Protein AF-A0A9P6STA9-F1 (afdb_monomer)

Sequence (422 aa):
MTDWDVFFDLNPLRRYVRILTRESMSMAHLADRFHLTMTEDEEADPLKAIAQVDSEASTEPEIKNRNEDNSDEEAEGGGEAALLDRVQNKFDVLRSSGDVLFFDDSNLYDYRFSENPGALESIRTKSKFGQEFTIDWLAQRPERLIHLGSIFGAGRVVIDSLESRAWQLMIRDQMILNTDVLQSTSQRIADKISGTIEQDHEDKQIYGRPFYPVKAGFVGIHIRMSDGHFSLAARDTIENIRQELKWQMGITNDNEGQYHGSSSDTGPIHRKQSRLSIEQCHSKALDHQRSLQERLQRQQEQQQQQQHSFSHSQSTSMRRSNGRFTPIYLATDAHQPRLNPIFDRLFETFSCIFTLDDFSEDLEPLHQYRNPEDGTLMAKFLIPMVDAMVVAKSAAFFGTPASTFSNYIQKQLRPAYTGLYD

InterPro domains:
  IPR019378 GDP-fucose protein O-fucosyltransferase [PF10250] (3-412)

Secondary structure (DSSP, 8-state):
-----------TT--------TTT--HHHHHHHHT----GGG---THHHHTTTTT-----------------------TTHHHHHHHHTTSTTEEEETTEEEE--SSTTSEEEES-TTSHHHHHHHTT-SEEEEHHHHHT---SEEEES---STTSEE--SHHHHHHHHHHHHHTS---HHHHHHHHHHHHHHHT-----TT---STTS---------EEEEE--SSHHHHHHHHHHHHHHHHHHHHHTT--STT----------------PPPPPPHHHHHHHHHHHHHHHHHHHHHHHHHHHHHTTS-----------GGGGG--EEEEE--SSGGG-GGGHHHHHH-TTEEEGGGGGGGGHHHHT-B-TTT--B-HHHHHHHHHHHHHHTSSEEEE-TT-HHHHHIIIIIHHHHH----

Structure (mmCIF, N/CA/C/O backbone):
data_AF-A0A9P6STA9-F1
#
_entry.id   AF-A0A9P6STA9-F1
#
loop_
_atom_site.group_PDB
_atom_site.id
_atom_site.type_symbol
_atom_site.label_atom_id
_atom_site.label_alt_id
_atom_site.label_comp_id
_atom_site.label_asym_id
_atom_site.label_entity_id
_atom_site.label_seq_id
_atom_site.pdbx_PDB_ins_code
_atom_site.Cartn_x
_atom_site.Cartn_y
_atom_site.Cartn_z
_atom_site.occupancy
_atom_site.B_iso_or_equiv
_atom_site.auth_seq_id
_atom_site.auth_comp_id
_atom_site.auth_asym_id
_atom_site.auth_atom_id
_atom_site.pdbx_PDB_model_num
ATOM 1 N N . MET A 1 1 ? -18.792 3.666 4.906 1.00 25.69 1 MET A N 1
ATOM 2 C CA . MET A 1 1 ? -18.841 2.197 4.764 1.00 25.69 1 MET A CA 1
ATOM 3 C C . MET A 1 1 ? -17.635 1.608 5.477 1.00 25.69 1 MET A C 1
ATOM 5 O O . MET A 1 1 ? -16.644 1.351 4.816 1.00 25.69 1 MET A O 1
ATOM 9 N N . THR A 1 2 ? -17.704 1.473 6.804 1.00 27.98 2 THR A N 1
ATOM 10 C CA . THR A 1 2 ? -16.832 0.613 7.628 1.00 27.98 2 THR A CA 1
ATOM 11 C C . THR A 1 2 ? -17.379 0.619 9.059 1.00 27.98 2 THR A C 1
ATOM 13 O O . THR A 1 2 ? -16.829 1.304 9.915 1.00 27.98 2 THR A O 1
ATOM 16 N N . ASP A 1 3 ? -18.466 -0.121 9.282 1.00 25.91 3 ASP A N 1
ATOM 17 C CA . ASP A 1 3 ? -18.830 -0.621 10.613 1.00 25.91 3 ASP A CA 1
ATOM 18 C C . ASP A 1 3 ? -17.985 -1.881 10.834 1.00 25.91 3 ASP A C 1
ATOM 20 O O . ASP A 1 3 ? -18.294 -2.947 10.297 1.00 25.91 3 ASP A O 1
ATOM 24 N N . TRP A 1 4 ? -16.856 -1.746 11.528 1.00 32.25 4 TRP A N 1
ATOM 25 C CA . TRP A 1 4 ? -16.056 -2.889 11.967 1.00 32.25 4 TRP A CA 1
ATOM 26 C C . TRP A 1 4 ? -15.816 -2.761 13.464 1.00 32.25 4 TRP A C 1
ATOM 28 O O . TRP A 1 4 ? -15.019 -1.920 13.877 1.00 32.25 4 TRP A O 1
ATOM 38 N N . ASP A 1 5 ? -16.441 -3.641 14.238 1.00 34.84 5 ASP A N 1
ATOM 39 C CA . ASP A 1 5 ? -16.047 -3.909 15.618 1.00 34.84 5 ASP A CA 1
ATOM 40 C C . ASP A 1 5 ? -14.919 -4.953 15.582 1.00 34.84 5 ASP A C 1
ATOM 42 O O . ASP A 1 5 ? -15.009 -5.965 14.883 1.00 34.84 5 ASP A O 1
ATOM 46 N N . VAL A 1 6 ? -13.804 -4.698 16.268 1.00 34.09 6 VAL A N 1
ATOM 47 C CA . VAL A 1 6 ? -12.638 -5.599 16.277 1.00 34.09 6 VAL A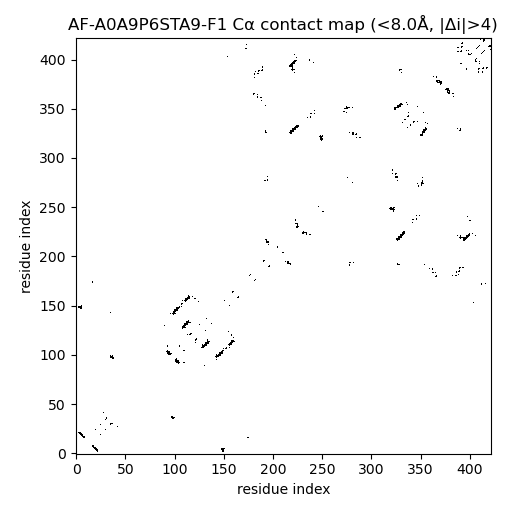 CA 1
ATOM 48 C C . VAL A 1 6 ? -12.491 -6.213 17.663 1.00 34.09 6 VAL A C 1
ATOM 50 O O . VAL A 1 6 ? -12.143 -5.528 18.621 1.00 34.09 6 VAL A O 1
ATOM 53 N N . PHE A 1 7 ? -12.703 -7.525 17.766 1.00 35.75 7 PHE A N 1
ATOM 54 C CA . PHE A 1 7 ? -12.555 -8.273 19.015 1.00 35.75 7 PHE A CA 1
ATOM 55 C C . PHE A 1 7 ? -11.177 -8.945 19.097 1.00 35.75 7 PHE A C 1
ATOM 57 O O . PHE A 1 7 ? -10.783 -9.692 18.203 1.00 35.75 7 PHE A O 1
ATOM 64 N N . PHE A 1 8 ? -10.449 -8.729 20.195 1.00 34.97 8 PHE A N 1
ATOM 65 C CA . PHE A 1 8 ? -9.173 -9.403 20.461 1.00 34.97 8 PHE A CA 1
ATOM 66 C C . PHE A 1 8 ? -9.371 -10.537 21.483 1.00 34.97 8 PHE A C 1
ATOM 68 O O . PHE A 1 8 ? -9.626 -10.279 22.657 1.00 34.97 8 PHE A O 1
ATOM 75 N N . ASP A 1 9 ? -9.221 -11.802 21.065 1.00 32.38 9 ASP A N 1
ATOM 76 C CA . ASP A 1 9 ? -9.052 -12.939 21.990 1.00 32.38 9 ASP A CA 1
ATOM 77 C C . ASP A 1 9 ? -7.558 -13.035 22.340 1.00 32.38 9 ASP A C 1
ATOM 79 O O . ASP A 1 9 ? -6.761 -13.574 21.574 1.00 32.38 9 ASP A O 1
ATOM 83 N N . LEU A 1 10 ? -7.156 -12.456 23.476 1.00 33.59 10 LEU A N 1
ATOM 84 C CA . LEU A 1 10 ? -5.756 -12.412 23.925 1.00 33.59 10 LEU A CA 1
ATOM 85 C C . LEU A 1 10 ? -5.266 -13.738 24.536 1.00 33.59 10 LEU A C 1
ATOM 87 O O . LEU A 1 10 ? -4.256 -13.753 25.237 1.00 33.59 10 LEU A O 1
ATOM 91 N N . ASN A 1 11 ? -5.954 -14.860 24.305 1.00 32.53 11 ASN A N 1
ATOM 92 C CA . ASN A 1 11 ? -5.501 -16.155 24.797 1.00 32.53 11 ASN A CA 1
ATOM 93 C C . ASN A 1 11 ? -4.220 -16.608 24.056 1.00 32.53 11 ASN A C 1
ATOM 95 O O . ASN A 1 11 ? -4.296 -16.985 22.883 1.00 32.53 11 ASN A O 1
ATOM 99 N N . PRO A 1 12 ? -3.053 -16.682 24.730 1.00 34.53 12 PRO A N 1
ATOM 100 C CA . PRO A 1 12 ? -1.772 -17.000 24.090 1.00 34.53 12 PRO A CA 1
ATOM 101 C C . PRO A 1 12 ? -1.683 -18.441 23.552 1.00 34.53 12 PRO A C 1
ATOM 103 O O . PRO A 1 12 ? -0.726 -18.785 22.861 1.00 34.53 12 PRO A O 1
ATOM 106 N N . LEU A 1 13 ? -2.671 -19.299 23.841 1.00 29.72 13 LEU A N 1
ATOM 107 C CA . LEU A 1 13 ? -2.749 -20.673 23.336 1.00 29.72 13 LEU A CA 1
ATOM 108 C C . LEU A 1 13 ? -3.578 -20.810 22.048 1.00 29.72 13 LEU A C 1
ATOM 110 O O . LEU A 1 13 ? -3.609 -21.893 21.460 1.00 29.72 13 LEU A O 1
ATOM 114 N N . ARG A 1 14 ? -4.244 -19.746 21.580 1.00 36.44 14 ARG A N 1
ATOM 115 C CA . ARG A 1 14 ? -5.039 -19.756 20.342 1.00 36.44 14 ARG A CA 1
ATOM 116 C C . ARG A 1 14 ? -4.365 -18.878 19.288 1.00 36.44 14 ARG A C 1
ATOM 118 O O . ARG A 1 14 ? -4.394 -17.660 19.359 1.00 36.44 14 ARG A O 1
ATOM 125 N N . ARG A 1 15 ? -3.750 -19.519 18.290 1.00 31.03 15 ARG A N 1
ATOM 126 C CA . ARG A 1 15 ? -2.977 -18.897 17.194 1.00 31.03 15 ARG A CA 1
ATOM 127 C C . ARG A 1 15 ? -3.834 -18.190 16.128 1.00 31.03 15 ARG A C 1
ATOM 129 O O . ARG A 1 15 ? -3.561 -18.348 14.943 1.00 31.03 15 ARG A O 1
ATOM 136 N N . TYR A 1 16 ? -4.879 -17.455 16.503 1.00 29.34 16 TYR A N 1
ATOM 137 C CA . TYR A 1 16 ? -5.713 -16.749 15.525 1.00 29.34 16 TYR A CA 1
ATOM 138 C C . TYR A 1 16 ? -6.209 -15.410 16.066 1.00 29.34 16 TYR A C 1
ATOM 140 O O . TYR A 1 16 ? -6.903 -15.368 17.078 1.00 29.34 16 TYR A O 1
ATOM 148 N N . VAL A 1 17 ? -5.926 -14.334 15.329 1.00 34.16 17 VAL A N 1
ATOM 149 C CA . VAL A 1 17 ? -6.704 -13.092 15.398 1.00 34.16 17 VAL A CA 1
ATOM 150 C C . VAL A 1 17 ? -8.041 -13.379 14.711 1.00 34.16 17 VAL A C 1
ATOM 152 O O . VAL A 1 17 ? -8.076 -13.632 13.507 1.00 34.16 17 VAL A O 1
ATOM 155 N N . ARG A 1 18 ? -9.143 -13.404 15.467 1.00 36.12 18 ARG A N 1
ATOM 156 C CA . ARG A 1 18 ? -10.492 -13.501 14.894 1.00 36.12 18 ARG A CA 1
ATOM 157 C C . ARG A 1 18 ? -11.023 -12.093 14.648 1.00 36.12 18 ARG A C 1
ATOM 159 O O . ARG A 1 18 ? -11.366 -11.397 15.591 1.00 36.12 18 ARG A O 1
ATOM 166 N N . ILE A 1 19 ? -11.102 -11.693 13.384 1.00 36.34 19 ILE A N 1
ATOM 167 C CA . ILE A 1 19 ? -11.864 -10.509 12.980 1.00 36.34 19 ILE A CA 1
ATOM 168 C C . ILE A 1 19 ? -13.320 -10.962 12.880 1.00 36.34 19 ILE A C 1
ATOM 170 O O . ILE A 1 19 ? -13.649 -11.792 12.035 1.00 36.34 19 ILE A O 1
ATOM 174 N N . LEU A 1 20 ? -14.160 -10.484 13.791 1.00 40.31 20 LEU A N 1
ATOM 175 C CA . LEU A 1 20 ? -15.568 -10.855 13.894 1.00 40.31 20 LEU A CA 1
ATOM 176 C C . LEU A 1 20 ? -16.399 -9.616 13.570 1.00 40.31 20 LEU A C 1
ATOM 178 O O . LEU A 1 20 ? -16.228 -8.589 14.210 1.00 40.31 20 LEU A O 1
ATOM 182 N N . THR A 1 21 ? -17.261 -9.690 12.559 1.00 40.00 21 THR A N 1
ATOM 183 C CA . THR A 1 21 ? -18.217 -8.621 12.239 1.00 40.00 21 THR A CA 1
ATOM 184 C C . THR A 1 21 ? -19.337 -8.566 13.282 1.00 40.00 21 THR A C 1
ATOM 186 O O . THR A 1 21 ? -19.600 -9.563 13.962 1.00 40.00 21 THR A O 1
ATOM 189 N N . ARG A 1 22 ? -20.068 -7.443 13.335 1.00 40.03 22 ARG A N 1
ATOM 190 C CA . ARG A 1 22 ? -21.299 -7.261 14.130 1.00 40.03 22 ARG A CA 1
ATOM 191 C C . ARG A 1 22 ? -22.347 -8.366 13.897 1.00 40.03 22 ARG A C 1
ATOM 193 O O . ARG A 1 22 ? -23.125 -8.685 14.786 1.00 40.03 22 ARG A O 1
ATOM 200 N N . GLU A 1 23 ? -22.329 -8.992 12.720 1.00 40.09 23 GLU A N 1
ATOM 201 C CA . GLU A 1 23 ? -23.198 -10.121 12.352 1.00 40.09 23 GLU A CA 1
ATOM 202 C C . GLU A 1 23 ? -22.718 -11.478 12.907 1.00 40.09 23 GLU A C 1
ATOM 204 O O . GLU A 1 23 ? -23.497 -12.424 12.986 1.00 40.09 23 GLU A O 1
ATOM 209 N N . SER A 1 24 ? -21.442 -11.601 13.285 1.00 41.28 24 SER A N 1
ATOM 210 C CA . SER A 1 24 ? -20.798 -12.893 13.572 1.00 41.28 24 SER A CA 1
ATOM 211 C C . SER A 1 24 ? -20.756 -13.285 15.054 1.00 41.28 24 SER A C 1
ATOM 213 O O . SER A 1 24 ? -20.567 -14.462 15.363 1.00 41.28 24 SER A O 1
ATOM 215 N N . MET A 1 25 ? -20.976 -12.345 15.979 1.00 54.03 25 MET A N 1
ATOM 216 C CA . MET A 1 25 ? -21.179 -12.633 17.401 1.00 54.03 25 MET A CA 1
ATOM 217 C C . MET A 1 25 ? -22.159 -11.633 18.007 1.00 54.03 25 MET A C 1
ATOM 219 O O . MET A 1 25 ? -21.867 -10.445 18.097 1.00 54.03 25 MET A O 1
ATOM 223 N N . SER A 1 26 ? -23.309 -12.120 18.472 1.00 68.31 26 SER A N 1
ATOM 224 C CA . SER A 1 26 ? -24.199 -11.300 19.288 1.00 68.31 26 SER A CA 1
ATOM 225 C C . SER A 1 26 ? -23.552 -11.028 20.649 1.00 68.31 26 SER A C 1
ATOM 227 O O . SER A 1 26 ? -22.844 -11.882 21.194 1.00 68.31 26 SER A O 1
ATOM 229 N N . MET A 1 27 ? -23.834 -9.864 21.240 1.00 68.12 27 MET A N 1
ATOM 230 C CA . MET A 1 27 ? -23.442 -9.553 22.623 1.00 68.12 27 MET A CA 1
ATOM 231 C C . MET A 1 27 ? -23.904 -10.637 23.609 1.00 68.12 27 MET A C 1
ATOM 233 O O . MET A 1 27 ? -23.206 -10.918 24.579 1.00 68.12 27 MET A O 1
ATOM 237 N N . ALA A 1 28 ? -25.000 -11.338 23.302 1.00 66.62 28 ALA A N 1
ATOM 238 C CA . ALA A 1 28 ? -25.455 -12.506 24.051 1.00 66.62 28 ALA A CA 1
ATOM 239 C C . ALA A 1 28 ? -24.424 -13.657 24.074 1.00 66.62 28 ALA A C 1
ATOM 241 O O . ALA A 1 28 ? -24.223 -14.272 25.119 1.00 66.62 28 ALA A O 1
ATOM 242 N N . HIS A 1 29 ? -23.716 -13.930 22.969 1.00 73.25 29 HIS A N 1
ATOM 243 C CA . HIS A 1 29 ? -22.653 -14.945 22.951 1.00 73.25 29 HIS A CA 1
ATOM 244 C C . HIS A 1 29 ? -21.457 -14.543 23.826 1.00 73.25 29 HIS A C 1
ATOM 246 O O . HIS A 1 29 ? -20.882 -15.386 24.516 1.00 73.25 29 HIS A O 1
ATOM 252 N N . LEU A 1 30 ? -21.074 -13.261 23.811 1.00 70.75 30 LEU A N 1
ATOM 253 C CA . LEU A 1 30 ? -20.026 -12.739 24.695 1.00 70.75 30 LEU A CA 1
ATOM 254 C C . LEU A 1 30 ? -20.448 -12.815 26.160 1.00 70.75 30 LEU A C 1
ATOM 256 O O . LEU A 1 30 ? -19.657 -13.252 26.998 1.00 70.75 30 LEU A O 1
ATOM 260 N N . ALA A 1 31 ? -21.686 -12.421 26.455 1.00 72.25 31 ALA A N 1
ATOM 261 C CA . ALA A 1 31 ? -22.226 -12.429 27.802 1.00 72.25 31 ALA A CA 1
ATOM 262 C C . ALA A 1 31 ? -22.252 -13.839 28.396 1.00 72.25 31 ALA A C 1
ATOM 264 O O . ALA A 1 31 ? -21.771 -14.030 29.511 1.00 72.25 31 ALA A O 1
ATOM 265 N N . ASP A 1 32 ? -22.697 -14.836 27.629 1.00 76.75 32 ASP A N 1
ATOM 266 C CA . ASP A 1 32 ? -22.653 -16.240 28.044 1.00 76.75 32 ASP A CA 1
ATOM 267 C C . ASP A 1 32 ? -21.209 -16.718 28.268 1.00 76.75 32 ASP A C 1
ATOM 269 O O . ASP A 1 32 ? -20.848 -17.175 29.356 1.00 76.75 32 ASP A O 1
ATOM 273 N N . ARG A 1 33 ? -20.337 -16.528 27.267 1.00 78.25 33 ARG A N 1
ATOM 274 C CA . ARG A 1 33 ? -18.961 -17.042 27.290 1.00 78.25 33 ARG A CA 1
ATOM 275 C C . ARG A 1 33 ? -18.095 -16.443 28.398 1.00 78.25 33 ARG A C 1
ATOM 277 O O . ARG A 1 33 ? -17.212 -17.129 28.911 1.00 78.25 33 ARG A O 1
ATOM 284 N N . PHE A 1 34 ? -18.296 -15.170 28.725 1.00 77.56 34 PHE A N 1
ATOM 285 C CA . PHE A 1 34 ? -17.510 -14.458 29.736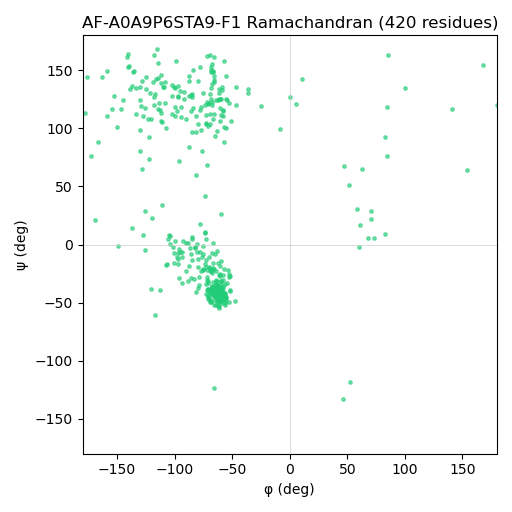 1.00 77.56 34 PHE A CA 1
ATOM 286 C C . PHE A 1 34 ? -18.273 -14.238 31.048 1.00 77.56 34 PHE A C 1
ATOM 288 O O . PHE A 1 34 ? -17.734 -13.616 31.969 1.00 77.56 34 PHE A O 1
ATOM 295 N N . HIS A 1 35 ? -19.484 -14.790 31.166 1.00 82.94 35 HIS A N 1
ATOM 296 C CA . HIS A 1 35 ? -20.376 -14.608 32.309 1.00 82.94 35 HIS A CA 1
ATOM 297 C C . HIS A 1 35 ? -20.576 -13.121 32.645 1.00 82.94 35 HIS A C 1
ATOM 299 O O . HIS A 1 35 ? -20.322 -12.709 33.778 1.00 82.94 35 HIS A O 1
ATOM 305 N N . LEU A 1 36 ? -20.926 -12.313 31.640 1.00 82.50 36 LEU A N 1
ATOM 306 C CA . LEU A 1 36 ? -21.169 -10.875 31.786 1.00 82.50 36 LEU A CA 1
ATOM 307 C C . LEU A 1 36 ? -22.625 -10.629 32.174 1.00 82.50 36 LEU A C 1
ATOM 309 O O . LEU A 1 36 ? -23.537 -11.262 31.644 1.00 82.50 36 LEU A O 1
ATOM 313 N N . THR A 1 37 ? -22.839 -9.670 33.063 1.00 81.25 37 THR A N 1
ATOM 314 C CA . THR A 1 37 ? -24.158 -9.106 33.341 1.00 81.25 37 THR A CA 1
ATOM 315 C C . THR A 1 37 ? -24.434 -7.959 32.368 1.00 81.25 37 THR A C 1
ATOM 317 O O . THR A 1 37 ? -23.607 -7.065 32.210 1.00 81.25 37 THR A O 1
ATOM 320 N N . MET A 1 38 ? -25.581 -7.994 31.689 1.00 70.00 38 MET A N 1
ATOM 321 C CA . MET A 1 38 ? -26.057 -6.943 30.779 1.00 70.00 38 MET A CA 1
ATOM 322 C C . MET A 1 38 ? -27.451 -6.507 31.238 1.00 70.00 38 MET A C 1
ATOM 324 O O . MET A 1 38 ? -28.215 -7.330 31.742 1.00 70.00 38 MET A O 1
ATOM 328 N N . THR A 1 39 ? -27.780 -5.220 31.122 1.00 72.50 39 THR A N 1
ATOM 329 C CA . THR A 1 39 ? -29.129 -4.727 31.449 1.00 72.50 39 THR A CA 1
ATOM 330 C C . THR A 1 39 ? -30.091 -5.021 30.291 1.00 72.50 39 THR A C 1
ATOM 332 O O . THR A 1 39 ? -29.698 -4.880 29.136 1.00 72.50 39 THR A O 1
ATOM 335 N N . GLU A 1 40 ? -31.336 -5.408 30.596 1.00 57.41 40 GLU A N 1
ATOM 336 C CA . GLU A 1 40 ? -32.340 -5.944 29.645 1.00 57.41 40 GLU A CA 1
ATOM 337 C C . GLU A 1 40 ? -32.614 -5.059 28.406 1.00 57.41 40 GLU A C 1
ATOM 339 O O . GLU A 1 40 ? -33.027 -5.574 27.369 1.00 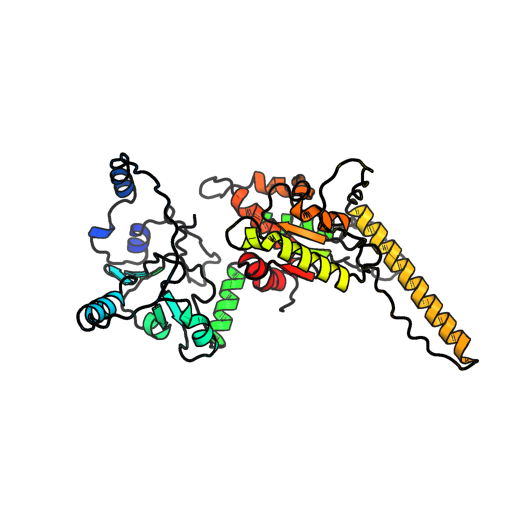57.41 40 GLU A O 1
ATOM 344 N N . ASP A 1 41 ? -32.322 -3.755 28.458 1.00 55.62 41 ASP A N 1
ATOM 345 C CA . ASP A 1 41 ? -32.535 -2.824 27.337 1.00 55.62 41 ASP A CA 1
ATOM 346 C C . ASP A 1 41 ? -31.630 -3.082 26.107 1.00 55.62 41 ASP A C 1
ATOM 348 O O . ASP A 1 41 ? -31.936 -2.615 25.012 1.00 55.62 41 ASP A O 1
ATOM 352 N N . GLU A 1 42 ? -30.545 -3.854 26.248 1.00 54.06 42 GLU A N 1
ATOM 353 C CA . GLU A 1 42 ? -29.590 -4.168 25.162 1.00 54.06 42 GLU A CA 1
ATOM 354 C C . GLU A 1 42 ? -29.749 -5.592 24.592 1.00 54.06 42 GLU A C 1
ATOM 356 O O . GLU A 1 42 ? -29.042 -5.977 23.662 1.00 54.06 42 GLU A O 1
ATOM 361 N N . GLU A 1 43 ? -30.703 -6.383 25.099 1.00 46.94 43 GLU A N 1
ATOM 362 C CA . GLU A 1 43 ? -31.045 -7.708 24.548 1.00 46.94 43 GLU A CA 1
ATOM 363 C C . GLU A 1 43 ? -31.855 -7.611 23.233 1.00 46.94 43 GLU A C 1
ATOM 365 O O . GLU A 1 43 ? -32.212 -8.622 22.618 1.00 46.94 43 GLU A O 1
ATOM 370 N N . ALA A 1 44 ? -32.166 -6.389 22.785 1.00 39.59 44 ALA A N 1
ATOM 371 C CA . ALA A 1 44 ? -32.996 -6.134 21.621 1.00 39.59 44 ALA A CA 1
ATOM 372 C C . ALA A 1 44 ? -32.264 -6.452 20.304 1.00 39.59 44 ALA A C 1
ATOM 374 O O . ALA A 1 44 ? -31.435 -5.696 19.806 1.00 39.59 44 ALA A O 1
ATOM 375 N N . ASP A 1 45 ? -32.655 -7.590 19.735 1.00 44.72 45 ASP A N 1
ATOM 376 C CA . ASP A 1 45 ? -32.454 -8.040 18.358 1.00 44.72 45 ASP A CA 1
ATOM 377 C C . ASP A 1 45 ? -32.252 -6.890 17.331 1.00 44.72 45 ASP A C 1
ATOM 379 O O . ASP A 1 45 ? -33.171 -6.082 17.128 1.00 44.72 45 ASP A O 1
ATOM 383 N N . PRO A 1 46 ? -31.101 -6.824 16.624 1.00 43.56 46 PRO A N 1
ATOM 384 C CA . PRO A 1 46 ? -30.828 -5.792 15.620 1.00 43.56 46 PRO A CA 1
ATOM 385 C C . PRO A 1 46 ? -31.834 -5.773 14.453 1.00 43.56 46 PRO A C 1
ATOM 387 O O . PRO A 1 46 ? -31.916 -4.772 13.739 1.00 43.56 46 PRO A O 1
ATOM 390 N N . LEU A 1 47 ? -32.658 -6.815 14.275 1.00 41.50 47 LEU A N 1
ATOM 391 C CA . LEU A 1 47 ? -33.726 -6.843 13.268 1.00 41.50 47 LEU A CA 1
ATOM 392 C C . LEU A 1 47 ? -34.899 -5.895 13.578 1.00 41.50 47 LEU A C 1
ATOM 394 O O . LEU A 1 47 ? -35.635 -5.527 12.662 1.00 41.50 47 LEU A O 1
ATOM 398 N N . LYS A 1 48 ? -35.083 -5.452 14.830 1.00 37.22 48 LYS A N 1
ATOM 399 C CA . LYS A 1 48 ? -36.175 -4.523 15.184 1.00 37.22 48 LYS A CA 1
ATOM 400 C C . LYS A 1 48 ? -35.892 -3.065 14.815 1.00 37.22 48 LYS A C 1
ATOM 402 O O . LYS A 1 48 ? -36.840 -2.336 14.533 1.00 37.22 48 LYS A O 1
ATOM 407 N N . ALA A 1 49 ? -34.626 -2.647 14.768 1.00 36.53 49 ALA A N 1
ATOM 408 C CA . ALA A 1 49 ? -34.254 -1.263 14.457 1.00 36.53 49 ALA A CA 1
ATOM 409 C C . ALA A 1 49 ? -34.469 -0.904 12.972 1.00 36.53 49 ALA A C 1
ATOM 411 O O . ALA A 1 49 ? -34.765 0.240 12.644 1.00 36.53 49 ALA A O 1
ATOM 412 N N . ILE A 1 50 ? -34.392 -1.891 12.073 1.00 38.69 50 ILE A N 1
ATOM 413 C CA . ILE A 1 50 ? -34.573 -1.693 10.624 1.00 38.69 50 ILE A CA 1
ATOM 414 C C . ILE A 1 50 ? -36.042 -1.388 10.282 1.00 38.69 50 ILE A C 1
ATOM 416 O O . ILE A 1 50 ? -36.323 -0.605 9.381 1.00 38.69 50 ILE A O 1
ATOM 420 N N . ALA A 1 51 ? -36.996 -1.924 11.050 1.00 36.19 51 ALA A N 1
ATOM 421 C CA . ALA A 1 51 ? -38.424 -1.754 10.778 1.00 36.19 51 ALA A CA 1
ATOM 422 C C . ALA A 1 51 ? -38.970 -0.340 11.072 1.00 36.19 51 ALA A C 1
ATOM 424 O O . ALA A 1 51 ? -40.089 -0.035 10.664 1.00 36.19 51 ALA A O 1
ATOM 425 N N . GLN A 1 52 ? -38.218 0.517 11.773 1.00 34.75 52 GLN A N 1
ATOM 426 C CA . GLN A 1 52 ? -38.657 1.876 12.125 1.00 34.75 52 GLN A CA 1
ATOM 427 C C . GLN A 1 52 ? -38.122 2.974 11.195 1.00 34.75 52 GLN A C 1
ATOM 429 O O . GLN A 1 52 ? -38.618 4.094 11.253 1.00 34.75 52 GLN A O 1
ATOM 434 N N . VAL A 1 53 ? -37.159 2.673 10.317 1.00 39.91 53 VAL A N 1
ATOM 435 C CA . VAL A 1 53 ? -36.547 3.681 9.426 1.00 39.91 53 VAL A CA 1
ATOM 436 C C . VAL A 1 53 ? -37.284 3.799 8.081 1.00 39.91 53 VAL A C 1
ATOM 438 O O . VAL A 1 53 ? -37.269 4.858 7.462 1.00 39.91 53 VAL A O 1
ATOM 441 N N . ASP A 1 54 ? -38.026 2.770 7.662 1.00 34.47 54 ASP A N 1
ATOM 442 C CA . ASP A 1 54 ? -38.726 2.758 6.365 1.00 34.47 54 ASP A CA 1
ATOM 443 C C . ASP A 1 54 ? -40.067 3.532 6.342 1.00 34.47 54 ASP A C 1
ATOM 445 O O . ASP A 1 54 ? -40.724 3.588 5.300 1.00 34.47 54 ASP A O 1
ATOM 449 N N . SER A 1 55 ? -40.503 4.152 7.450 1.00 34.44 55 SER A N 1
ATOM 450 C CA . SER A 1 55 ? -41.805 4.847 7.517 1.00 34.44 55 SER A CA 1
ATOM 451 C C . SER A 1 55 ? -41.766 6.375 7.394 1.00 34.44 55 SER A C 1
ATOM 453 O O . SER A 1 55 ? -42.830 6.990 7.372 1.00 34.44 55 SER A O 1
ATOM 455 N N . GLU A 1 56 ? -40.596 7.007 7.277 1.00 35.69 56 GLU A N 1
ATOM 456 C CA . GLU A 1 56 ? -40.476 8.475 7.206 1.00 35.69 56 GLU A CA 1
ATOM 457 C C . GLU A 1 56 ? -39.637 8.933 6.003 1.00 35.69 56 GLU A C 1
ATOM 459 O O . GLU A 1 56 ? -38.568 9.521 6.131 1.00 35.69 56 GLU A O 1
ATOM 464 N N . ALA A 1 57 ? -40.138 8.682 4.791 1.00 31.44 57 ALA A N 1
ATOM 465 C CA . ALA A 1 57 ? -39.576 9.235 3.561 1.00 31.44 57 ALA A CA 1
ATOM 466 C C . ALA A 1 57 ? -40.673 9.876 2.699 1.00 31.44 57 ALA A C 1
ATOM 468 O O . ALA A 1 57 ? -41.150 9.281 1.736 1.00 31.44 57 ALA A O 1
ATOM 469 N N . SER A 1 58 ? -41.070 11.109 3.027 1.00 30.67 58 SER A N 1
ATOM 470 C CA . SER A 1 58 ? -41.723 12.010 2.066 1.00 30.67 58 SER A CA 1
ATOM 471 C C . SER A 1 58 ? -41.775 13.451 2.577 1.00 30.67 58 SER A C 1
ATOM 473 O O . SER A 1 58 ? -42.768 13.828 3.186 1.00 30.67 58 SER A O 1
ATOM 475 N N . THR A 1 59 ? -40.737 14.250 2.304 1.00 28.97 59 THR A N 1
ATOM 476 C CA . THR A 1 59 ? -40.860 15.666 1.886 1.00 28.97 59 THR A CA 1
ATOM 477 C C . THR A 1 59 ? -39.476 16.258 1.599 1.00 28.97 59 THR A C 1
ATOM 479 O O . THR A 1 59 ? -38.668 16.423 2.508 1.00 28.97 59 THR A O 1
ATOM 482 N N . GLU A 1 60 ? -39.214 16.594 0.333 1.00 33.00 60 GLU A N 1
ATOM 483 C CA . GLU A 1 60 ? -38.134 17.505 -0.080 1.00 33.00 60 GLU A CA 1
ATOM 484 C C . GLU A 1 60 ? -38.422 18.940 0.394 1.00 33.00 60 GLU A C 1
ATOM 486 O O . GLU A 1 60 ? -39.592 19.331 0.489 1.00 33.00 60 GLU A O 1
ATOM 491 N N . PRO A 1 61 ? -37.377 19.769 0.571 1.00 32.25 61 PRO A N 1
ATOM 492 C CA . PRO A 1 61 ? -37.500 21.118 0.029 1.00 32.25 61 PRO A CA 1
ATOM 493 C C . PRO A 1 61 ? -36.258 21.658 -0.702 1.00 32.25 61 PRO A C 1
ATOM 495 O O . PRO A 1 61 ? -35.117 21.560 -0.260 1.00 32.25 61 PRO A O 1
ATOM 498 N N . GLU A 1 62 ? -36.588 22.282 -1.834 1.00 26.36 62 GLU A N 1
ATOM 499 C CA . GLU A 1 62 ? -35.988 23.405 -2.564 1.00 26.36 62 GLU A CA 1
ATOM 500 C C . GLU A 1 62 ? -34.647 24.007 -2.098 1.00 26.36 62 GLU A C 1
ATOM 502 O O . GLU A 1 62 ? -34.523 24.658 -1.060 1.00 26.36 62 GLU A O 1
ATOM 507 N N . ILE A 1 63 ? -33.682 23.958 -3.020 1.00 27.86 63 ILE A N 1
ATOM 508 C CA . ILE A 1 63 ? -32.439 24.732 -3.015 1.00 27.86 63 ILE A CA 1
ATOM 509 C C . ILE A 1 63 ? -32.735 26.177 -3.453 1.00 27.86 63 ILE A C 1
ATOM 511 O O . ILE A 1 63 ? -33.119 26.421 -4.599 1.00 27.86 63 ILE A O 1
ATOM 515 N N . LYS A 1 64 ? -32.476 27.159 -2.579 1.00 29.02 64 LYS A N 1
ATOM 516 C CA . LYS A 1 64 ? -32.302 28.569 -2.968 1.00 29.02 64 LYS A CA 1
ATOM 517 C C . LYS A 1 64 ? -30.875 29.030 -2.693 1.00 29.02 64 LYS A C 1
ATOM 519 O O . LYS A 1 64 ? -30.439 29.118 -1.552 1.00 29.02 64 LYS A O 1
ATOM 524 N N . ASN A 1 65 ? -30.194 29.375 -3.783 1.00 29.34 65 ASN A N 1
ATOM 525 C CA . ASN A 1 65 ? -28.937 30.113 -3.816 1.00 29.34 65 ASN A CA 1
ATOM 526 C C . ASN A 1 65 ? -29.070 31.487 -3.147 1.00 29.34 65 ASN A C 1
ATOM 528 O O . ASN A 1 65 ? -29.974 32.253 -3.492 1.00 29.34 65 ASN A O 1
ATOM 532 N N . ARG A 1 66 ? -28.088 31.851 -2.319 1.00 27.80 66 ARG A N 1
ATOM 533 C CA . ARG A 1 66 ? -27.676 33.246 -2.126 1.00 27.80 66 ARG A CA 1
ATOM 534 C C . ARG A 1 66 ? -26.219 33.310 -1.664 1.00 27.80 66 ARG A C 1
ATOM 536 O O . ARG A 1 66 ? -25.881 32.804 -0.603 1.00 27.80 66 ARG A O 1
ATOM 543 N N . ASN A 1 67 ? -25.390 33.927 -2.504 1.00 29.59 67 ASN A N 1
ATOM 544 C CA . ASN A 1 67 ? -24.114 34.524 -2.121 1.00 29.59 67 ASN A CA 1
ATOM 545 C C . ASN A 1 67 ? -24.386 35.710 -1.186 1.00 29.59 67 ASN A C 1
ATOM 547 O O . ASN A 1 67 ? -25.351 36.429 -1.443 1.00 29.59 67 ASN A O 1
ATOM 551 N N . GLU A 1 68 ? -23.518 35.947 -0.203 1.00 30.88 68 G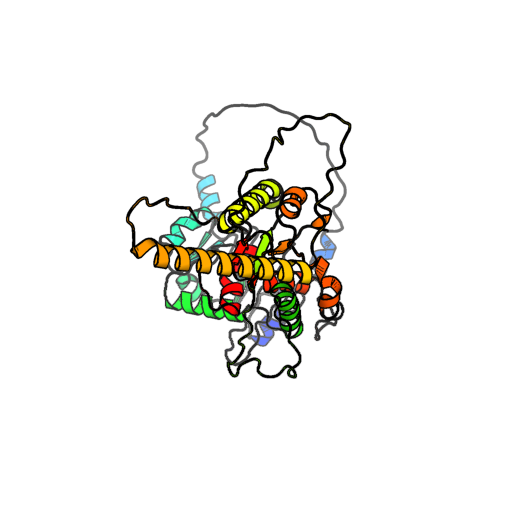LU A N 1
ATOM 552 C CA . GLU A 1 68 ? -22.880 37.253 0.035 1.00 30.88 68 GLU A CA 1
ATOM 553 C C . GLU A 1 68 ? -21.853 37.182 1.175 1.00 30.88 68 GLU A C 1
ATOM 555 O O . GLU A 1 68 ? -21.999 36.432 2.137 1.00 30.88 68 GLU A O 1
ATOM 560 N N . ASP A 1 69 ? -20.790 37.954 0.971 1.00 29.08 69 ASP A N 1
ATOM 561 C CA . ASP A 1 69 ? -19.618 38.158 1.811 1.00 29.08 69 ASP A CA 1
ATOM 562 C C . ASP A 1 69 ? -19.902 38.936 3.113 1.00 29.08 69 ASP A C 1
ATOM 564 O O . ASP A 1 69 ? -20.820 39.749 3.188 1.00 29.08 69 ASP A O 1
ATOM 568 N N . ASN A 1 70 ? -18.928 38.801 4.022 1.00 30.06 70 ASN A N 1
ATOM 569 C CA . ASN A 1 70 ? -18.381 39.794 4.958 1.00 30.06 70 ASN A CA 1
ATOM 570 C C . ASN A 1 70 ? -18.797 39.845 6.441 1.00 30.06 70 ASN A C 1
ATOM 572 O O . ASN A 1 70 ? -19.958 39.943 6.826 1.00 30.06 70 ASN A O 1
ATOM 576 N N . SER A 1 71 ? -17.698 39.992 7.195 1.00 29.56 71 SER A N 1
ATOM 577 C CA . SER A 1 71 ? -17.427 40.787 8.398 1.00 29.56 71 SER A CA 1
ATOM 578 C C . SER A 1 71 ? -17.784 40.245 9.779 1.00 29.56 71 SER A C 1
ATOM 580 O O . SER A 1 71 ? -18.939 40.042 10.135 1.00 29.56 71 SER A O 1
ATOM 582 N N . ASP A 1 72 ? -16.695 40.119 10.540 1.00 30.77 72 ASP A N 1
ATOM 583 C CA . ASP A 1 72 ? -16.556 40.180 11.988 1.00 30.77 72 ASP A CA 1
ATOM 584 C C . ASP A 1 72 ? -17.487 41.209 12.647 1.00 30.77 72 ASP A C 1
ATOM 586 O O . ASP A 1 72 ? -17.511 42.364 12.230 1.00 30.77 72 ASP A O 1
ATOM 590 N N . GLU A 1 73 ? -18.155 40.815 13.733 1.00 30.72 73 GLU A N 1
ATOM 591 C CA . GLU A 1 73 ? -18.344 41.664 14.914 1.00 30.72 73 GLU A CA 1
ATOM 592 C C . GLU A 1 73 ? -18.777 40.828 16.131 1.00 30.72 73 GLU A C 1
ATOM 594 O O . GLU A 1 73 ? -19.469 39.814 16.033 1.00 30.72 73 GLU A O 1
ATOM 599 N N . GLU A 1 74 ? -18.273 41.255 17.283 1.00 32.44 74 GLU A N 1
ATOM 600 C CA . GLU A 1 74 ? -18.352 40.642 18.604 1.00 32.44 74 GLU A CA 1
ATOM 601 C C . GLU A 1 74 ? -19.776 40.620 19.185 1.00 32.44 74 GLU A C 1
ATOM 603 O O . GLU A 1 74 ? -20.551 41.559 19.014 1.00 32.44 74 GLU A O 1
ATOM 608 N N . ALA A 1 75 ? -20.084 39.601 19.996 1.00 30.25 75 ALA A N 1
ATOM 609 C CA . ALA A 1 75 ? -21.104 39.714 21.038 1.00 30.25 75 ALA A CA 1
ATOM 610 C C . ALA A 1 75 ? -20.772 38.802 22.229 1.00 30.25 75 ALA A C 1
ATOM 612 O O . ALA A 1 75 ? -21.002 37.591 22.215 1.00 30.25 75 ALA A O 1
ATOM 613 N N . GLU A 1 76 ? -20.227 39.416 23.279 1.00 35.34 76 GLU A N 1
ATOM 614 C CA . GLU A 1 76 ? -20.231 38.895 24.642 1.00 35.34 76 GLU A CA 1
ATOM 615 C C . GLU A 1 76 ? -21.677 38.748 25.146 1.00 35.34 76 GLU A C 1
ATOM 617 O O . GLU A 1 76 ? -22.465 39.690 25.081 1.00 35.34 76 GLU A O 1
ATOM 622 N N . GLY A 1 77 ? -22.030 37.580 25.693 1.00 33.62 77 GLY A N 1
ATOM 623 C CA . GLY A 1 77 ? -23.325 37.394 26.358 1.00 33.62 77 GLY A CA 1
ATOM 624 C C . GLY A 1 77 ? -23.845 35.959 26.363 1.00 33.62 77 GLY A C 1
ATOM 625 O O . GLY A 1 77 ? -24.883 35.679 25.779 1.00 33.62 77 GLY A O 1
ATOM 626 N N . GLY A 1 78 ? -23.148 35.033 27.029 1.00 30.69 78 GLY A N 1
ATOM 627 C CA . GLY A 1 78 ? -23.632 33.648 27.178 1.00 30.69 78 GLY A CA 1
ATOM 628 C C . GLY A 1 78 ? -22.857 32.787 28.180 1.00 30.69 78 GLY A C 1
ATOM 629 O O . GLY A 1 78 ? -22.868 31.564 28.079 1.00 30.69 78 GLY A O 1
ATOM 630 N N . GLY A 1 79 ? -22.143 33.416 29.120 1.00 33.94 79 GLY A N 1
ATOM 631 C CA . GLY A 1 79 ? -21.043 32.797 29.872 1.00 33.94 79 GLY A CA 1
ATOM 632 C C . GLY A 1 79 ? -21.403 31.719 30.899 1.00 33.94 79 GLY A C 1
ATOM 633 O O . GLY A 1 79 ? -20.495 31.038 31.359 1.00 33.94 79 GLY A O 1
ATOM 634 N N . GLU A 1 80 ? -22.675 31.520 31.253 1.00 35.97 80 GLU A N 1
ATOM 635 C CA . GLU A 1 80 ? -23.049 30.568 32.317 1.00 35.97 80 GLU A CA 1
ATOM 636 C C . GLU A 1 80 ? -23.820 29.347 31.788 1.00 35.97 80 GLU A C 1
ATOM 638 O O . GLU A 1 80 ? -23.509 28.217 32.157 1.00 35.97 80 GLU A O 1
ATOM 643 N N . ALA A 1 81 ? -24.729 29.535 30.823 1.00 35.75 81 ALA A N 1
ATOM 644 C CA . ALA A 1 81 ? -25.423 28.427 30.159 1.00 35.75 81 ALA A CA 1
ATOM 645 C C . ALA A 1 81 ? -24.491 27.636 29.220 1.00 35.75 81 ALA A C 1
ATOM 647 O O . ALA A 1 81 ? -24.510 26.410 29.233 1.00 35.75 81 ALA A O 1
ATOM 648 N N . ALA A 1 82 ? -23.597 28.315 28.487 1.00 40.06 82 ALA A N 1
ATOM 649 C CA . ALA A 1 82 ? -22.611 27.655 27.623 1.00 40.06 82 ALA A CA 1
ATOM 650 C C . ALA A 1 82 ? -21.480 26.962 28.410 1.00 40.06 82 ALA A C 1
ATOM 652 O O . ALA A 1 82 ? -20.793 26.093 27.874 1.00 40.06 82 ALA A O 1
ATOM 653 N N . LEU A 1 83 ? -21.266 27.338 29.677 1.00 36.69 83 LEU A N 1
ATOM 654 C CA . LEU A 1 83 ? -20.294 26.678 30.551 1.00 36.69 83 LEU A CA 1
ATOM 655 C C . LEU A 1 83 ? -20.866 25.379 31.131 1.00 36.69 83 LEU A C 1
ATOM 657 O O . LEU A 1 83 ? -20.140 24.393 31.218 1.00 36.69 83 LEU A O 1
ATOM 661 N N . LEU A 1 84 ? -22.160 25.354 31.462 1.00 36.38 84 LEU A N 1
ATOM 662 C CA . LEU A 1 84 ? -22.850 24.138 31.902 1.00 36.38 84 LEU A CA 1
ATOM 663 C C . LEU A 1 84 ? -23.013 23.130 30.752 1.00 36.38 84 LEU A C 1
ATOM 665 O O . LEU A 1 84 ? -22.709 21.956 30.943 1.00 36.38 84 LEU A O 1
ATOM 669 N N . ASP A 1 85 ? -23.325 23.591 29.538 1.00 37.19 85 ASP A N 1
ATOM 670 C CA . ASP A 1 85 ? -23.400 22.735 28.339 1.00 37.19 85 ASP A CA 1
ATOM 671 C C . ASP A 1 85 ? -22.027 22.131 27.961 1.00 37.19 85 ASP A C 1
ATOM 673 O O . ASP A 1 85 ? -21.902 20.964 27.590 1.00 37.19 85 ASP A O 1
ATOM 677 N N . ARG A 1 86 ? -20.937 22.889 28.160 1.00 39.38 86 ARG A N 1
ATOM 678 C CA . ARG A 1 86 ? -19.559 22.398 27.954 1.00 39.38 86 ARG A CA 1
ATOM 679 C C . ARG A 1 86 ? -19.077 21.409 29.015 1.00 39.38 86 ARG A C 1
ATOM 681 O O . ARG A 1 86 ? -18.135 20.664 28.747 1.00 39.38 86 ARG A O 1
ATOM 688 N N . VAL A 1 87 ? -19.671 21.401 30.207 1.00 39.44 87 VAL A N 1
ATOM 689 C CA . VAL A 1 87 ? -19.346 20.422 31.257 1.00 39.44 87 VAL A CA 1
ATOM 690 C C . VAL A 1 87 ? -20.155 19.134 31.073 1.00 39.44 87 VAL A C 1
ATOM 692 O O . VAL A 1 87 ? -19.641 18.062 31.393 1.00 39.44 87 VAL A O 1
ATOM 695 N N . GLN A 1 88 ? -21.351 19.213 30.480 1.00 38.75 88 GLN A N 1
ATOM 696 C CA . GLN A 1 88 ? -22.185 18.047 30.175 1.00 38.75 88 GLN A CA 1
ATOM 697 C C . GLN A 1 88 ? -21.639 17.208 28.996 1.00 38.75 88 GLN A C 1
ATOM 699 O O . GLN A 1 88 ? -21.667 15.985 29.068 1.00 38.75 88 GLN A O 1
ATOM 704 N N . ASN A 1 89 ? -21.013 17.828 27.986 1.00 43.88 89 ASN A N 1
ATOM 705 C CA . ASN A 1 89 ? -20.474 17.139 26.792 1.00 43.88 89 ASN A CA 1
ATOM 706 C C . ASN A 1 89 ? -19.201 16.294 27.017 1.00 43.88 89 ASN A C 1
ATOM 708 O O . ASN A 1 89 ? -18.601 15.795 26.063 1.00 43.88 89 ASN A O 1
ATOM 712 N N . LYS A 1 90 ? -18.719 16.144 28.256 1.00 47.41 90 LYS A N 1
ATOM 713 C CA . LYS A 1 90 ? -17.431 15.475 28.513 1.00 47.41 90 LYS A CA 1
ATOM 714 C C . LYS A 1 90 ? -17.513 13.942 28.502 1.00 47.41 90 LYS A C 1
ATOM 716 O O . LYS A 1 90 ? -16.472 13.302 28.590 1.00 47.41 90 LYS A O 1
ATOM 721 N N . PHE A 1 91 ? -18.711 13.362 28.392 1.00 53.47 91 PHE A N 1
ATOM 722 C CA . PHE A 1 91 ? -18.922 11.912 28.477 1.00 53.47 91 PHE A CA 1
ATOM 723 C C . PHE A 1 91 ? -19.902 11.339 27.441 1.00 53.47 91 PHE A C 1
ATOM 725 O O . PHE A 1 91 ? -20.255 10.174 27.559 1.00 53.47 91 PHE A O 1
ATOM 732 N N . ASP A 1 92 ? -20.266 12.082 26.391 1.00 67.81 92 ASP A N 1
ATOM 733 C CA . ASP A 1 92 ? -21.177 11.589 25.332 1.00 67.81 92 ASP A CA 1
ATOM 734 C C . ASP A 1 92 ? -20.622 10.414 24.506 1.00 67.81 92 ASP A C 1
ATOM 736 O O . ASP A 1 92 ? -21.341 9.817 23.716 1.00 67.81 92 ASP A O 1
ATOM 740 N N . VAL A 1 93 ? -19.345 10.070 24.690 1.00 75.88 93 VAL A N 1
ATOM 741 C CA . VAL A 1 93 ? -18.701 8.918 24.037 1.00 75.88 93 VAL A CA 1
ATOM 742 C C . VAL A 1 93 ? -18.661 7.680 24.932 1.00 75.88 93 VAL A C 1
ATOM 744 O O . VAL A 1 93 ? -18.204 6.638 24.480 1.00 75.88 93 VAL A O 1
ATOM 747 N N . LEU A 1 94 ? -19.047 7.783 26.211 1.00 85.44 94 LEU A N 1
ATOM 748 C CA . LEU A 1 94 ? -18.955 6.679 27.166 1.00 85.44 94 LEU A CA 1
ATOM 749 C C . LEU A 1 94 ? -20.329 6.258 27.661 1.00 85.44 94 LEU A C 1
ATOM 751 O O . LEU A 1 94 ? -21.084 7.057 28.212 1.00 85.44 94 LEU A O 1
ATOM 755 N N . ARG A 1 95 ? -20.584 4.955 27.597 1.00 86.94 95 ARG A N 1
ATOM 756 C CA . ARG A 1 95 ? -21.797 4.352 28.139 1.00 86.94 95 ARG A CA 1
ATOM 757 C C . ARG A 1 95 ? -21.454 3.044 28.830 1.00 86.94 95 ARG A C 1
ATOM 759 O O . ARG A 1 95 ? -20.721 2.235 28.282 1.00 86.94 95 ARG A O 1
ATOM 766 N N . SER A 1 96 ? -21.983 2.812 30.026 1.00 85.06 96 SER A N 1
ATOM 767 C CA . SER A 1 96 ? -21.820 1.527 30.720 1.00 85.06 96 SER A CA 1
ATOM 768 C C . SER A 1 96 ? -23.154 0.787 30.755 1.00 85.06 96 SER A C 1
ATOM 770 O O . SER A 1 96 ? -24.182 1.381 31.080 1.00 85.06 96 SER A O 1
ATOM 772 N N . SER A 1 97 ? -23.138 -0.513 30.466 1.00 84.06 97 SER A N 1
ATOM 773 C CA . SER A 1 97 ? -24.267 -1.417 30.702 1.00 84.06 97 SER A CA 1
ATOM 774 C C . SER A 1 97 ? -23.750 -2.683 31.377 1.00 84.06 97 SER A C 1
ATOM 776 O O . SER A 1 97 ? -22.983 -3.446 30.792 1.00 84.06 97 SER A O 1
ATOM 778 N N . GLY A 1 98 ? -24.137 -2.871 32.642 1.00 86.81 98 GLY A N 1
ATOM 779 C CA . GLY A 1 98 ? -23.665 -3.976 33.477 1.00 86.81 98 GLY A CA 1
ATOM 780 C C . GLY A 1 98 ? -22.136 -4.068 33.519 1.00 86.81 98 GLY A C 1
ATOM 781 O O . GLY A 1 98 ? -21.468 -3.135 33.962 1.00 86.81 98 GLY A O 1
ATOM 782 N N . ASP A 1 99 ? -21.593 -5.186 33.042 1.00 86.69 99 ASP A N 1
ATOM 783 C CA . ASP A 1 99 ? -20.154 -5.478 33.006 1.00 86.69 99 ASP A CA 1
ATOM 784 C C . ASP A 1 99 ? -19.421 -4.917 31.773 1.00 86.69 99 ASP A C 1
ATOM 786 O O . ASP A 1 99 ? -18.243 -5.234 31.572 1.00 86.69 99 ASP A O 1
ATOM 790 N N . VAL A 1 100 ? -20.089 -4.122 30.932 1.00 84.12 100 VAL A N 1
ATOM 791 C CA . VAL A 1 100 ? -19.550 -3.645 29.652 1.00 84.12 100 VAL A CA 1
ATOM 792 C C . VAL A 1 100 ? -19.438 -2.120 29.626 1.00 84.12 100 VAL A C 1
ATOM 794 O O . VAL A 1 100 ? -20.418 -1.414 29.868 1.00 84.12 100 VAL A O 1
ATOM 797 N N . LEU A 1 101 ? -18.246 -1.616 29.291 1.00 87.75 101 LEU A N 1
ATOM 798 C CA . LEU A 1 101 ? -17.987 -0.209 28.977 1.00 87.75 101 LEU A CA 1
ATOM 799 C C . LEU A 1 101 ? -17.946 -0.025 27.461 1.00 87.75 101 LEU A C 1
ATOM 801 O O . LEU A 1 101 ? -17.072 -0.576 26.796 1.00 87.75 101 LEU A O 1
ATOM 805 N N . PHE A 1 102 ? -18.847 0.783 26.930 1.00 86.62 102 PHE A N 1
ATOM 806 C CA . PHE A 1 102 ? -18.928 1.148 25.525 1.00 86.62 102 PHE A CA 1
ATOM 807 C C . PHE A 1 102 ? -18.245 2.487 25.273 1.00 86.62 102 PHE A C 1
ATOM 809 O O . PHE A 1 102 ? -18.423 3.447 26.027 1.00 86.62 102 PHE A O 1
ATOM 816 N N . PHE A 1 103 ? -17.477 2.522 24.188 1.00 87.25 103 PHE A N 1
ATOM 817 C CA . PHE A 1 103 ? -16.971 3.731 23.563 1.00 87.25 103 PHE A CA 1
ATOM 818 C C . PHE A 1 103 ? -17.726 3.960 22.262 1.00 87.25 103 PHE A C 1
ATOM 820 O O . PHE A 1 103 ? -17.412 3.334 21.243 1.00 87.25 103 PHE A O 1
ATOM 827 N N . ASP A 1 104 ? -18.695 4.860 22.316 1.00 83.31 104 ASP A N 1
ATOM 828 C CA . ASP A 1 104 ? -19.481 5.263 21.163 1.00 83.31 104 ASP A CA 1
ATOM 829 C C . ASP A 1 104 ? -18.628 6.188 20.276 1.00 83.31 104 ASP A C 1
ATOM 831 O O . ASP A 1 104 ? -17.989 7.129 20.758 1.00 83.31 104 ASP A O 1
ATOM 835 N N . ASP A 1 105 ? -18.567 5.899 18.973 1.00 78.75 105 ASP A N 1
ATOM 836 C CA . ASP A 1 105 ? -17.787 6.663 17.999 1.00 78.75 105 ASP A CA 1
ATOM 837 C C . ASP A 1 105 ? -18.663 7.199 16.860 1.00 78.75 105 ASP A C 1
ATOM 839 O O . ASP A 1 105 ? -18.869 6.580 15.820 1.00 78.75 105 ASP A O 1
ATOM 843 N N . SER A 1 106 ? -19.146 8.426 17.030 1.00 79.38 106 SER A N 1
ATOM 844 C CA . SER A 1 106 ? -19.845 9.151 15.964 1.00 79.38 106 SER A CA 1
ATOM 845 C C . SER A 1 106 ? -18.872 9.720 14.921 1.00 79.38 106 SER A C 1
ATOM 847 O O . SER A 1 106 ? -19.252 9.981 13.778 1.00 79.38 106 SER A O 1
ATOM 849 N N . ASN A 1 107 ? -17.603 9.923 15.294 1.00 79.19 107 ASN A N 1
ATOM 850 C CA . ASN A 1 107 ? -16.550 10.463 14.442 1.00 79.19 107 ASN A CA 1
ATOM 851 C C . ASN A 1 107 ? -15.193 9.756 14.650 1.00 79.19 107 ASN A C 1
ATOM 853 O O . ASN A 1 107 ? -14.821 9.295 15.732 1.00 79.19 107 ASN A O 1
ATOM 857 N N . LEU A 1 108 ? -14.370 9.768 13.596 1.00 76.19 108 LEU A N 1
ATOM 858 C CA . LEU A 1 108 ? -13.000 9.243 13.574 1.00 76.19 108 LEU A CA 1
ATOM 859 C C . LEU A 1 108 ? -12.086 9.880 14.634 1.00 76.19 108 LEU A C 1
ATOM 861 O O . LEU A 1 108 ? -11.070 9.299 15.020 1.00 76.19 108 LEU A O 1
ATOM 865 N N . TYR A 1 109 ? -12.437 11.061 15.131 1.00 85.06 109 TYR A N 1
ATOM 866 C CA . TYR A 1 109 ? -11.622 11.784 16.095 1.00 85.06 109 TYR A CA 1
ATOM 867 C C . TYR A 1 109 ? -12.318 12.055 17.432 1.00 85.06 109 TYR A C 1
ATOM 869 O O . TYR A 1 109 ? -11.897 12.948 18.159 1.00 85.06 109 TYR A O 1
ATOM 877 N N . ASP A 1 110 ? -13.337 11.279 17.800 1.00 86.25 110 ASP A N 1
ATOM 878 C CA . ASP A 1 110 ? -14.032 11.484 19.078 1.00 86.25 110 ASP A CA 1
ATOM 879 C C . ASP A 1 110 ? -13.119 11.260 20.282 1.00 86.25 110 ASP A C 1
ATOM 881 O O . ASP A 1 110 ? -13.007 12.124 21.151 1.00 86.25 110 ASP A O 1
ATOM 885 N N . TYR A 1 111 ? -12.400 10.138 20.305 1.00 88.56 111 TYR A N 1
ATOM 886 C CA . TYR A 1 111 ? -11.514 9.798 21.410 1.00 88.56 111 TYR A CA 1
ATOM 887 C C . TYR A 1 111 ? -10.205 9.147 20.964 1.00 88.56 111 TYR A C 1
ATOM 889 O O . TYR A 1 111 ? -10.072 8.605 19.860 1.00 88.56 111 TYR A O 1
ATOM 897 N N . ARG A 1 112 ? -9.231 9.185 21.877 1.00 89.38 112 ARG A N 1
ATOM 898 C CA . ARG A 1 112 ? -7.973 8.442 21.802 1.00 89.38 112 ARG A CA 1
ATOM 899 C C . ARG A 1 112 ? -7.550 7.887 23.157 1.00 89.38 112 ARG A C 1
ATOM 901 O O . ARG A 1 112 ? -7.952 8.396 24.202 1.00 89.38 112 ARG A O 1
ATOM 908 N N . PHE A 1 113 ? -6.627 6.937 23.108 1.00 90.31 113 PHE A N 1
ATOM 909 C CA . PHE A 1 113 ? -5.914 6.385 24.248 1.00 90.31 113 PHE A CA 1
ATOM 910 C C . PHE A 1 113 ? -4.452 6.825 24.243 1.00 90.31 113 PHE A C 1
ATOM 912 O O . PHE A 1 113 ? -3.789 6.775 23.206 1.00 90.31 113 PHE A O 1
ATOM 919 N N . SER A 1 114 ? -3.934 7.235 25.397 1.00 91.62 114 SER A N 1
ATOM 920 C CA . SER A 1 114 ? -2.535 7.642 25.556 1.00 91.62 114 SER A CA 1
ATOM 921 C C . SER A 1 114 ? -1.903 7.003 26.788 1.00 91.62 114 SER A C 1
ATOM 923 O O . SER A 1 114 ? -2.482 7.046 27.871 1.00 91.62 114 SER A O 1
ATOM 925 N N . GLU A 1 115 ? -0.691 6.479 26.661 1.00 90.69 115 GLU A N 1
ATOM 926 C CA . GLU A 1 115 ? 0.092 6.026 27.817 1.00 90.69 115 GLU A CA 1
ATOM 927 C C . GLU A 1 115 ? 0.590 7.220 28.642 1.00 90.69 115 GLU A C 1
ATOM 929 O O . GLU A 1 115 ? 0.402 7.278 29.852 1.00 90.69 115 GLU A O 1
ATOM 934 N N . ASN A 1 116 ? 1.153 8.224 27.964 1.00 88.06 116 ASN A N 1
ATOM 935 C CA . ASN A 1 116 ? 1.679 9.434 28.583 1.00 88.06 116 ASN A CA 1
ATOM 936 C C . ASN A 1 116 ? 1.124 10.683 27.872 1.00 88.06 116 ASN A C 1
ATOM 938 O O . ASN A 1 116 ? 1.660 11.078 26.830 1.00 88.06 116 ASN A O 1
ATOM 942 N N . PRO A 1 117 ? 0.076 11.340 28.407 1.00 84.25 117 PRO A N 1
ATOM 943 C CA . PRO A 1 117 ? -0.497 12.559 27.822 1.00 84.25 117 PRO A CA 1
ATOM 944 C C . PRO A 1 117 ? 0.503 13.712 27.661 1.00 84.25 117 PRO A C 1
ATOM 946 O O . PRO A 1 117 ? 0.317 14.581 26.809 1.00 84.25 117 PRO A O 1
ATOM 949 N N . GLY A 1 118 ? 1.556 13.734 28.487 1.00 84.12 118 GLY A N 1
ATOM 950 C CA . GLY A 1 118 ? 2.607 14.753 28.466 1.00 84.12 118 GLY A CA 1
ATOM 951 C C . GLY A 1 118 ? 3.735 14.478 27.468 1.00 84.12 118 GLY A C 1
ATOM 952 O O . GLY A 1 118 ? 4.586 15.343 27.269 1.00 84.12 118 GLY A O 1
ATOM 953 N N . ALA A 1 119 ? 3.766 13.302 26.833 1.00 83.12 119 ALA A N 1
ATOM 954 C CA . ALA A 1 119 ? 4.772 12.980 25.825 1.00 83.12 119 ALA A CA 1
ATOM 955 C C . ALA A 1 119 ? 4.609 13.852 24.569 1.00 83.12 119 ALA A C 1
ATOM 957 O O . ALA A 1 119 ? 3.498 14.218 24.179 1.00 83.12 119 ALA A O 1
ATOM 958 N N . LEU A 1 120 ? 5.721 14.148 23.887 1.00 80.50 120 LEU A N 1
ATOM 959 C CA . LEU A 1 120 ? 5.732 15.012 22.699 1.00 80.50 120 LEU A CA 1
ATOM 960 C C . LEU A 1 120 ? 4.781 14.512 21.599 1.00 80.50 120 LEU A C 1
ATOM 962 O O . LEU A 1 120 ? 4.056 15.304 20.999 1.00 80.50 120 LEU A O 1
ATOM 966 N N . GLU A 1 121 ? 4.762 13.202 21.351 1.00 74.50 121 GLU A N 1
ATOM 967 C CA . GLU A 1 121 ? 3.888 12.587 20.344 1.00 74.50 121 GLU A CA 1
ATOM 968 C C . GLU A 1 121 ? 2.405 12.670 20.729 1.00 74.50 121 GLU A C 1
ATOM 970 O O . GLU A 1 121 ? 1.555 12.960 19.877 1.00 74.50 121 GLU A O 1
ATOM 975 N N . SER A 1 122 ? 2.091 12.532 22.020 1.00 78.31 122 SER A N 1
ATOM 976 C CA . SER A 1 122 ? 0.746 12.774 22.546 1.00 78.31 122 SER A CA 1
ATOM 977 C C . SER A 1 122 ? 0.344 14.226 22.310 1.00 78.31 122 SER A C 1
ATOM 979 O O . SER A 1 122 ? -0.718 14.473 21.742 1.00 78.31 122 SER A O 1
ATOM 981 N N . ILE A 1 123 ? 1.198 15.196 22.648 1.00 80.75 123 ILE A N 1
ATOM 982 C CA . ILE A 1 123 ? 0.915 16.628 22.465 1.00 80.75 123 ILE A CA 1
ATOM 983 C C . ILE A 1 123 ? 0.672 16.965 20.986 1.00 80.75 123 ILE A C 1
ATOM 985 O O . ILE A 1 123 ? -0.317 17.620 20.662 1.00 80.75 123 ILE A O 1
ATOM 989 N N . ARG A 1 124 ? 1.523 16.471 20.077 1.00 76.88 124 ARG A N 1
ATOM 990 C CA . ARG A 1 124 ? 1.434 16.730 18.626 1.00 76.88 124 ARG A CA 1
ATOM 991 C C . ARG A 1 124 ? 0.112 16.296 18.006 1.00 76.88 124 ARG A C 1
ATOM 993 O O . ARG A 1 124 ? -0.369 16.925 17.068 1.00 76.88 124 ARG A O 1
ATOM 1000 N N . THR A 1 125 ? -0.448 15.200 18.499 1.00 74.75 125 THR A N 1
ATOM 1001 C CA . THR A 1 125 ? -1.666 14.599 17.946 1.00 74.75 125 THR A CA 1
ATOM 1002 C C . THR A 1 125 ? -2.921 14.951 18.746 1.00 74.75 125 THR A C 1
ATOM 1004 O O . THR A 1 125 ? -4.020 14.650 18.288 1.00 74.75 125 THR A O 1
ATOM 1007 N N . LYS A 1 126 ? -2.780 15.619 19.905 1.00 77.94 126 LYS A N 1
ATOM 1008 C CA . LYS A 1 126 ? -3.881 15.895 20.845 1.00 77.94 126 LYS A CA 1
ATOM 1009 C C . LYS A 1 126 ? -4.979 16.745 20.238 1.00 77.94 126 LYS A C 1
ATOM 1011 O O . LYS A 1 126 ? -6.147 16.446 20.423 1.00 77.94 126 LYS A O 1
ATOM 1016 N N . SER A 1 127 ? -4.597 17.770 19.483 1.00 75.75 127 SER A N 1
ATOM 1017 C CA . SER A 1 127 ? -5.527 18.744 18.904 1.00 75.75 127 SER A CA 1
ATOM 1018 C C . SER A 1 127 ? -6.527 18.150 17.915 1.00 75.75 127 SER A C 1
ATOM 1020 O O . SER A 1 127 ? -7.502 18.813 17.583 1.00 75.75 127 SER A O 1
ATOM 1022 N N . LYS A 1 128 ? -6.283 16.929 17.426 1.00 84.75 128 LYS A N 1
ATOM 1023 C CA . LYS A 1 128 ? -7.184 16.262 16.489 1.00 84.75 128 LYS A CA 1
ATOM 1024 C C . LYS A 1 128 ? -8.341 15.569 17.191 1.00 84.75 128 LYS A C 1
ATOM 1026 O O . LYS A 1 128 ? -9.382 15.460 16.566 1.00 84.75 128 LYS A O 1
ATOM 1031 N N . PHE A 1 129 ? -8.160 15.108 18.432 1.00 87.38 129 PHE A N 1
ATOM 1032 C CA . PHE A 1 129 ? -9.134 14.271 19.130 1.00 87.38 129 PHE A CA 1
ATOM 1033 C C . PHE A 1 129 ? -9.947 15.067 20.152 1.00 87.38 129 PHE A C 1
ATOM 1035 O O . PHE A 1 129 ? -9.382 15.862 20.905 1.00 87.38 129 PHE A O 1
ATOM 1042 N N . GLY A 1 130 ? -11.259 14.827 20.198 1.00 87.38 130 GLY A N 1
ATOM 1043 C CA . GLY A 1 130 ? -12.169 15.479 21.139 1.00 87.38 130 GLY A CA 1
ATOM 1044 C C . GLY A 1 130 ? -11.878 15.101 22.591 1.00 87.38 130 GLY A C 1
ATOM 1045 O O . GLY A 1 130 ? -11.934 15.952 23.480 1.00 87.38 130 GLY A O 1
ATOM 1046 N N . GLN A 1 131 ? -11.516 13.838 22.825 1.00 88.75 131 GLN A N 1
ATOM 1047 C CA . GLN A 1 131 ? -11.260 13.290 24.153 1.00 88.75 131 GLN A CA 1
ATOM 1048 C C . GLN A 1 131 ? -9.986 12.439 24.196 1.00 88.75 131 GLN A C 1
ATOM 1050 O O . GLN A 1 131 ? -9.585 11.800 23.223 1.00 88.75 131 GLN A O 1
ATOM 1055 N N . GLU A 1 132 ? -9.337 12.428 25.358 1.00 89.31 132 GLU A N 1
ATOM 1056 C CA . GLU A 1 132 ? -8.145 11.629 25.633 1.00 89.31 132 GLU A CA 1
ATOM 1057 C C . GLU A 1 132 ? -8.339 10.852 26.933 1.00 89.31 132 GLU A C 1
ATOM 1059 O O . GLU A 1 132 ? -8.564 11.445 27.990 1.00 89.31 132 GLU A O 1
ATOM 1064 N N . PHE A 1 133 ? -8.192 9.533 26.845 1.00 90.94 133 PHE A N 1
ATOM 1065 C CA . PHE A 1 133 ? -8.226 8.612 27.973 1.00 90.94 133 PHE A CA 1
ATOM 1066 C C . PHE A 1 133 ? -6.839 8.011 28.188 1.00 90.94 133 PHE A C 1
ATOM 1068 O O . PHE A 1 133 ? -6.146 7.662 27.230 1.00 90.94 133 PHE A O 1
ATOM 1075 N N . THR A 1 134 ? -6.403 7.879 29.441 1.00 91.31 134 THR A N 1
ATOM 1076 C CA . THR A 1 134 ? -5.114 7.236 29.718 1.00 91.31 134 THR A CA 1
ATOM 1077 C C . THR A 1 134 ? -5.245 5.722 29.782 1.00 91.31 134 THR A C 1
ATOM 1079 O O . THR A 1 134 ? -6.285 5.197 30.182 1.00 91.31 134 THR A O 1
ATOM 1082 N N . ILE A 1 135 ? -4.176 5.009 29.421 1.00 89.31 135 ILE A N 1
ATOM 1083 C CA . ILE A 1 135 ? -4.121 3.547 29.588 1.00 89.31 135 ILE A CA 1
ATOM 1084 C C . ILE A 1 135 ? -4.274 3.174 31.072 1.00 89.31 135 ILE A C 1
ATOM 1086 O O . ILE A 1 135 ? -5.006 2.244 31.395 1.00 89.31 135 ILE A O 1
ATOM 1090 N N . ASP A 1 136 ? -3.689 3.952 31.985 1.00 89.94 136 ASP A N 1
ATOM 1091 C CA . ASP A 1 136 ? -3.861 3.743 33.429 1.00 89.94 136 ASP A CA 1
ATOM 1092 C C . ASP A 1 136 ? -5.310 3.930 33.888 1.00 89.94 136 ASP A C 1
ATOM 1094 O O . ASP A 1 136 ? -5.780 3.206 34.765 1.00 89.94 136 ASP A O 1
ATOM 1098 N N . TRP A 1 137 ? -6.032 4.891 33.304 1.00 92.19 137 TRP A N 1
ATOM 1099 C CA . TRP A 1 137 ? -7.452 5.090 33.591 1.00 92.19 137 TRP A CA 1
ATOM 1100 C C . TRP A 1 137 ? -8.287 3.914 33.073 1.00 92.19 137 TRP A C 1
ATOM 1102 O O . TRP A 1 137 ? -9.168 3.438 33.787 1.00 92.19 137 TRP A O 1
ATOM 1112 N N . LEU A 1 138 ? -7.967 3.395 31.880 1.00 89.38 138 LEU A N 1
ATOM 1113 C CA . LEU A 1 138 ? -8.582 2.178 31.344 1.00 89.38 138 LEU A CA 1
ATOM 1114 C C . LEU A 1 138 ? -8.327 0.960 32.245 1.00 89.38 138 LEU A C 1
ATOM 1116 O O . LEU A 1 138 ? -9.235 0.172 32.483 1.00 89.38 138 LEU A O 1
ATOM 1120 N N . ALA A 1 139 ? -7.114 0.816 32.781 1.00 87.81 139 ALA A N 1
ATOM 1121 C CA . ALA A 1 139 ? -6.750 -0.300 33.656 1.00 87.81 139 ALA A CA 1
ATOM 1122 C C . ALA A 1 139 ? -7.489 -0.285 35.008 1.00 87.81 139 ALA A C 1
ATOM 1124 O O . ALA A 1 139 ? -7.582 -1.311 35.675 1.00 87.81 139 ALA A O 1
ATOM 1125 N N . GLN A 1 140 ? -8.012 0.874 35.416 1.00 91.50 140 GLN A N 1
ATOM 1126 C CA . GLN A 1 140 ? -8.761 1.058 36.662 1.00 91.50 140 GLN A CA 1
ATOM 1127 C C . GLN A 1 140 ? -10.278 0.897 36.480 1.00 91.50 140 GLN A C 1
ATOM 1129 O O . GLN A 1 140 ? -11.035 1.112 37.430 1.00 91.50 140 GLN A O 1
ATOM 1134 N N . ARG A 1 141 ? -10.745 0.557 35.273 1.00 88.44 141 ARG A N 1
ATOM 1135 C CA . ARG A 1 141 ? -12.172 0.382 34.997 1.00 88.44 141 ARG A CA 1
ATOM 1136 C C . ARG A 1 141 ? -12.731 -0.852 35.720 1.00 88.44 141 ARG A C 1
ATOM 1138 O O . ARG A 1 141 ? -12.091 -1.901 35.698 1.00 88.44 141 ARG A O 1
ATOM 1145 N N . PRO A 1 142 ? -13.907 -0.743 36.368 1.00 89.56 142 PRO A N 1
ATOM 1146 C CA . PRO A 1 142 ? -14.561 -1.883 37.005 1.00 89.56 142 PRO A CA 1
ATOM 1147 C C . PRO A 1 142 ? -15.218 -2.834 35.996 1.00 89.56 142 PRO A C 1
ATOM 1149 O O . PRO A 1 142 ? -15.472 -3.986 36.341 1.00 89.56 142 PRO A O 1
ATOM 1152 N N . GLU A 1 143 ? -15.515 -2.365 34.780 1.00 88.81 143 GLU A N 1
ATOM 1153 C CA . GLU A 1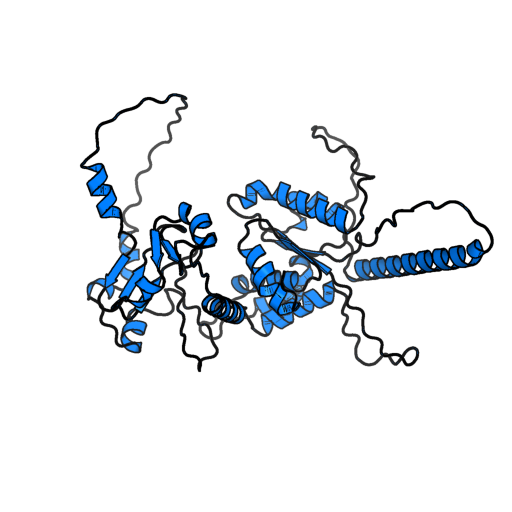 143 ? -16.127 -3.184 33.737 1.00 88.81 143 GLU A CA 1
ATOM 1154 C C . GLU A 1 143 ? -15.192 -4.310 33.280 1.00 88.81 143 GLU A C 1
ATOM 1156 O O . GLU A 1 143 ? -13.979 -4.142 33.151 1.00 88.81 143 GLU A O 1
ATOM 1161 N N . ARG A 1 144 ? -15.772 -5.484 33.018 1.00 84.25 144 ARG A N 1
ATOM 1162 C CA . ARG A 1 144 ? -15.032 -6.696 32.634 1.00 84.25 144 ARG A CA 1
ATOM 1163 C C . ARG A 1 144 ? -14.812 -6.787 31.129 1.00 84.25 144 ARG A C 1
ATOM 1165 O O . ARG A 1 144 ? -13.946 -7.541 30.687 1.00 84.25 144 ARG A O 1
ATOM 1172 N N . LEU A 1 145 ? -15.598 -6.042 30.356 1.00 83.81 145 LEU A N 1
ATOM 1173 C CA . LEU A 1 145 ? -15.490 -5.944 28.911 1.00 83.81 145 LEU A CA 1
ATOM 1174 C C . LEU A 1 145 ? -15.466 -4.472 28.496 1.00 83.81 145 LEU A C 1
ATOM 1176 O O . LEU A 1 145 ? -16.272 -3.672 28.962 1.00 83.81 145 LEU A O 1
ATOM 1180 N N . ILE A 1 146 ? -14.562 -4.136 27.580 1.00 85.31 146 ILE A N 1
ATOM 1181 C CA . ILE A 1 146 ? -14.564 -2.850 26.888 1.00 85.31 146 ILE A CA 1
ATOM 1182 C C . ILE A 1 146 ? -14.991 -3.110 25.447 1.00 85.31 146 ILE A C 1
ATOM 1184 O O . ILE A 1 146 ? -14.347 -3.885 24.740 1.00 85.31 146 ILE A O 1
ATOM 1188 N N . HIS A 1 147 ? -16.069 -2.460 25.029 1.00 83.44 147 HIS A N 1
ATOM 1189 C CA . HIS A 1 147 ? -16.518 -2.405 23.651 1.00 83.44 147 HIS A CA 1
ATOM 1190 C C . HIS A 1 147 ? -16.028 -1.099 23.029 1.00 83.44 147 HIS A C 1
ATOM 1192 O O . HIS A 1 147 ? -16.433 -0.010 23.431 1.00 83.44 147 HIS A O 1
ATOM 1198 N N . LEU A 1 148 ? -15.152 -1.214 22.042 1.00 82.31 148 LEU A N 1
ATOM 1199 C CA . LEU A 1 148 ? -14.760 -0.099 21.191 1.00 82.31 148 LEU A CA 1
ATOM 1200 C C . LEU A 1 148 ? -15.547 -0.245 19.895 1.00 82.31 148 LEU A C 1
ATOM 1202 O O . LEU A 1 148 ? -15.614 -1.361 19.385 1.00 82.31 148 LEU A O 1
ATOM 1206 N N . GLY A 1 149 ? -16.112 0.847 19.376 1.00 75.38 149 GLY A N 1
ATOM 1207 C CA . GLY A 1 149 ? -16.571 0.877 17.988 1.00 75.38 149 GLY A CA 1
ATOM 1208 C C . GLY A 1 149 ? -15.384 0.752 17.026 1.00 75.38 149 GLY A C 1
ATOM 1209 O O . GLY A 1 149 ? -14.546 -0.152 17.117 1.00 75.38 149 GLY A O 1
ATOM 1210 N N . SER A 1 150 ? -15.207 1.713 16.127 1.00 67.38 150 SER A N 1
ATOM 1211 C CA . SER A 1 150 ? -14.002 1.736 15.307 1.00 67.38 150 SER A CA 1
ATOM 1212 C C . SER A 1 150 ? -12.762 1.985 16.172 1.00 67.38 150 SER A C 1
ATOM 1214 O O . SER A 1 150 ? -12.734 2.844 17.048 1.00 67.38 150 SER A O 1
ATOM 1216 N N . ILE A 1 151 ? -11.660 1.294 15.891 1.00 63.94 151 ILE A N 1
ATOM 1217 C CA . ILE A 1 151 ? -10.314 1.702 16.343 1.00 63.94 151 ILE A CA 1
ATOM 1218 C C . ILE A 1 151 ? -9.491 2.298 15.198 1.00 63.94 151 ILE A C 1
ATOM 1220 O O . ILE A 1 151 ? -8.295 2.562 15.350 1.00 63.94 151 ILE A O 1
ATOM 1224 N N . PHE A 1 152 ? -10.118 2.525 14.040 1.00 63.44 152 PHE A N 1
ATOM 1225 C CA . PHE A 1 152 ? -9.459 3.186 12.925 1.00 63.44 152 PHE A CA 1
ATOM 1226 C C . PHE A 1 152 ? -9.168 4.646 13.282 1.00 63.44 152 PHE A C 1
ATOM 1228 O O . PHE A 1 152 ? -9.979 5.335 13.888 1.00 63.44 152 PHE A O 1
ATOM 1235 N N . GLY A 1 153 ? -7.977 5.116 12.914 1.00 68.50 153 GLY A N 1
ATOM 1236 C CA . GLY A 1 153 ? -7.526 6.478 13.193 1.00 68.50 153 GLY A CA 1
ATOM 1237 C C . GLY A 1 153 ? -6.050 6.511 13.566 1.00 68.50 153 GLY A C 1
ATOM 1238 O O . GLY A 1 153 ? -5.622 5.947 14.573 1.00 68.50 153 GLY A O 1
ATOM 1239 N N . ALA A 1 154 ? -5.237 7.185 12.751 1.00 74.25 154 ALA A N 1
ATOM 1240 C CA . ALA A 1 154 ? -3.832 7.381 13.084 1.00 74.25 154 ALA A CA 1
ATOM 1241 C C . ALA A 1 154 ? -3.717 8.198 14.383 1.00 74.25 154 ALA A C 1
ATOM 1243 O O . ALA A 1 154 ? -4.253 9.301 14.474 1.00 74.25 154 ALA A O 1
ATOM 1244 N N . GLY A 1 155 ? -3.012 7.658 15.380 1.00 79.69 155 GLY A N 1
ATOM 1245 C CA . GLY A 1 155 ? -2.861 8.300 16.689 1.00 79.69 155 GLY A CA 1
ATOM 1246 C C . GLY A 1 155 ? -4.026 8.076 17.660 1.00 79.69 155 GLY A C 1
ATOM 1247 O O . GLY A 1 155 ? -4.026 8.697 18.718 1.00 79.69 155 GLY A O 1
ATOM 1248 N N . ARG A 1 156 ? -4.984 7.187 17.346 1.00 85.38 156 ARG A N 1
ATOM 1249 C CA . ARG A 1 156 ? -6.052 6.789 18.284 1.00 85.38 156 ARG A CA 1
ATOM 1250 C C . ARG A 1 156 ? -5.515 5.999 19.484 1.00 85.38 156 ARG A C 1
ATOM 1252 O O . ARG A 1 156 ? -6.112 6.046 20.547 1.00 85.38 156 ARG A O 1
ATOM 1259 N N . VAL A 1 157 ? -4.366 5.335 19.346 1.00 87.00 157 VAL A N 1
ATOM 1260 C CA . VAL A 1 157 ? -3.602 4.759 20.464 1.00 87.00 157 VAL A CA 1
ATOM 1261 C C . VAL A 1 157 ? -2.173 5.290 20.396 1.00 87.00 157 VAL A C 1
ATOM 1263 O O . VAL A 1 157 ? -1.464 5.040 19.418 1.00 87.00 157 VAL A O 1
ATOM 1266 N N . VAL A 1 158 ? -1.754 6.032 21.420 1.00 87.75 158 VAL A N 1
ATOM 1267 C CA . VAL A 1 158 ? -0.413 6.614 21.543 1.00 87.75 158 VAL A CA 1
ATOM 1268 C C . VAL A 1 158 ? 0.324 5.937 22.691 1.00 87.75 158 VAL A C 1
ATOM 1270 O O . VAL A 1 158 ? -0.060 6.056 23.853 1.00 87.75 158 VAL A O 1
ATOM 1273 N N . ILE A 1 159 ? 1.401 5.240 22.348 1.00 87.81 159 ILE A N 1
ATOM 1274 C CA . ILE A 1 159 ? 2.262 4.518 23.285 1.00 87.81 159 ILE A CA 1
ATOM 1275 C C . ILE A 1 159 ? 3.663 5.122 23.282 1.00 87.81 159 ILE A C 1
ATOM 1277 O O . ILE A 1 159 ? 4.190 5.523 22.238 1.00 87.81 159 ILE A O 1
ATOM 1281 N N . ASP A 1 160 ? 4.274 5.177 24.454 1.00 86.06 160 ASP A N 1
ATOM 1282 C CA . ASP A 1 160 ? 5.557 5.831 24.681 1.00 86.06 160 ASP A CA 1
ATOM 1283 C C . ASP A 1 160 ? 6.609 4.855 25.220 1.00 86.06 160 ASP A C 1
ATOM 1285 O O . ASP A 1 160 ? 7.760 4.887 24.778 1.00 86.06 160 ASP A O 1
ATOM 1289 N N . SER A 1 161 ? 6.219 3.934 26.106 1.00 88.81 161 SER A N 1
ATOM 1290 C CA . SER A 1 161 ? 7.151 2.996 26.725 1.00 88.81 161 SER A CA 1
ATOM 1291 C C . SER A 1 161 ? 7.702 1.975 25.726 1.00 88.81 161 SER A C 1
ATOM 1293 O O . SER A 1 161 ? 7.056 1.578 24.750 1.00 88.81 161 SER A O 1
ATOM 1295 N N . LEU A 1 162 ? 8.935 1.524 25.980 1.00 90.12 162 LEU A N 1
ATOM 1296 C CA . LEU A 1 162 ? 9.579 0.479 25.179 1.00 90.12 162 LEU A CA 1
ATOM 1297 C C . LEU A 1 162 ? 8.787 -0.834 25.210 1.00 90.12 162 LEU A C 1
ATOM 1299 O O . LEU A 1 162 ? 8.695 -1.513 24.190 1.00 90.12 162 LEU A O 1
ATOM 1303 N N . GLU A 1 163 ? 8.198 -1.166 26.359 1.00 90.06 163 GLU A N 1
ATOM 1304 C CA . GLU A 1 163 ? 7.387 -2.369 26.540 1.00 90.06 163 GLU A CA 1
ATOM 1305 C C . GLU A 1 163 ? 6.106 -2.313 25.701 1.00 90.06 163 GLU A C 1
ATOM 1307 O O . GLU A 1 163 ? 5.866 -3.204 24.886 1.00 90.06 163 GLU A O 1
ATOM 1312 N N . SER A 1 164 ? 5.326 -1.234 25.814 1.00 87.81 164 SER A N 1
ATOM 1313 C CA . SER A 1 164 ? 4.109 -1.048 25.019 1.00 87.81 164 SER A CA 1
ATOM 1314 C C . SER A 1 164 ? 4.413 -1.039 23.519 1.00 87.81 164 SER A C 1
ATOM 1316 O O . SER A 1 164 ? 3.669 -1.622 22.727 1.00 87.81 164 SER A O 1
ATOM 1318 N N . ARG A 1 165 ? 5.540 -0.440 23.101 1.00 86.81 165 ARG A N 1
ATOM 1319 C CA . ARG A 1 165 ? 6.000 -0.482 21.701 1.00 86.81 165 ARG A CA 1
ATOM 1320 C C . ARG A 1 165 ? 6.326 -1.897 21.235 1.00 86.81 165 ARG A C 1
ATOM 1322 O O . ARG A 1 165 ? 5.946 -2.253 20.121 1.00 86.81 165 ARG A O 1
ATOM 1329 N N . ALA A 1 166 ? 6.975 -2.710 22.067 1.00 88.50 166 ALA A N 1
ATOM 1330 C CA . ALA A 1 166 ? 7.237 -4.111 21.746 1.00 88.50 166 ALA A CA 1
ATOM 1331 C C . ALA A 1 166 ? 5.929 -4.901 21.570 1.00 88.50 166 ALA A C 1
ATOM 1333 O O . ALA A 1 166 ? 5.785 -5.630 20.588 1.00 88.50 166 ALA A O 1
ATOM 1334 N N . TRP A 1 167 ? 4.942 -4.690 22.447 1.00 87.94 167 TRP A N 1
ATOM 1335 C CA . TRP A 1 167 ? 3.606 -5.279 22.304 1.00 87.94 167 TRP A CA 1
ATOM 1336 C C . TRP A 1 167 ? 2.898 -4.828 21.029 1.00 87.94 167 TRP A C 1
ATOM 1338 O O . TRP A 1 167 ? 2.347 -5.656 20.307 1.00 87.94 167 TRP A O 1
ATOM 1348 N N . GLN A 1 168 ? 2.939 -3.535 20.705 1.00 84.75 168 GLN A N 1
ATOM 1349 C CA . GLN A 1 168 ? 2.339 -3.024 19.476 1.00 84.75 168 GLN A CA 1
ATOM 1350 C C . GLN A 1 168 ? 2.986 -3.637 18.232 1.00 84.75 168 GLN A C 1
ATOM 1352 O O . GLN A 1 168 ? 2.266 -3.986 17.299 1.00 84.75 168 GLN A O 1
ATOM 1357 N N . LEU A 1 169 ? 4.314 -3.777 18.202 1.00 82.75 169 LEU A N 1
ATOM 1358 C CA . LEU A 1 169 ? 5.008 -4.453 17.105 1.00 82.75 169 LEU A CA 1
ATOM 1359 C C . LEU A 1 169 ? 4.565 -5.913 17.000 1.00 82.75 169 LEU A C 1
ATOM 1361 O O . LEU A 1 169 ? 4.141 -6.335 15.930 1.00 82.75 169 LEU A O 1
ATOM 1365 N N . MET A 1 170 ? 4.545 -6.637 18.122 1.00 86.12 170 MET A N 1
ATOM 1366 C CA . MET A 1 170 ? 4.090 -8.026 18.161 1.00 86.12 170 MET A CA 1
ATOM 1367 C C . MET A 1 170 ? 2.656 -8.173 17.629 1.00 86.12 170 MET A C 1
ATOM 1369 O O . MET A 1 170 ? 2.403 -9.024 16.781 1.00 86.12 170 MET A O 1
ATOM 1373 N N . ILE A 1 171 ? 1.719 -7.331 18.077 1.00 84.88 171 ILE A N 1
ATOM 1374 C CA . ILE A 1 171 ? 0.327 -7.349 17.602 1.00 84.88 171 ILE A CA 1
ATOM 1375 C C . ILE A 1 171 ? 0.274 -7.043 16.102 1.00 84.88 171 ILE A C 1
ATOM 1377 O O . ILE A 1 171 ? -0.396 -7.752 15.355 1.00 84.88 171 ILE A O 1
ATOM 1381 N N . ARG A 1 172 ? 0.994 -6.015 15.635 1.00 82.38 172 ARG A N 1
ATOM 1382 C CA . ARG A 1 172 ? 1.019 -5.628 14.215 1.00 82.38 172 ARG A CA 1
ATOM 1383 C C . ARG A 1 172 ? 1.562 -6.738 13.323 1.00 82.38 172 ARG A C 1
ATOM 1385 O O . ARG A 1 172 ? 0.995 -6.950 12.254 1.00 82.38 172 ARG A O 1
ATOM 1392 N N . ASP A 1 173 ? 2.582 -7.459 13.771 1.00 81.88 173 ASP A N 1
ATOM 1393 C CA . ASP A 1 173 ? 3.152 -8.586 13.031 1.00 81.88 173 ASP A CA 1
ATOM 1394 C C . ASP A 1 173 ? 2.169 -9.763 12.953 1.00 81.88 173 ASP A C 1
ATOM 1396 O O . ASP A 1 173 ? 2.040 -10.395 11.906 1.00 81.88 173 ASP A O 1
ATOM 1400 N N . GLN A 1 174 ? 1.404 -10.020 14.021 1.00 83.56 174 GLN A N 1
ATOM 1401 C CA . GLN A 1 174 ? 0.364 -11.060 14.034 1.00 83.56 174 GLN A CA 1
ATOM 1402 C C . GLN A 1 174 ? -0.896 -10.687 13.231 1.00 83.56 174 GLN A C 1
ATOM 1404 O O . GLN A 1 174 ? -1.692 -11.565 12.904 1.00 83.56 174 GLN A O 1
ATOM 1409 N N . MET A 1 175 ? -1.092 -9.407 12.897 1.00 82.44 175 MET A N 1
ATOM 1410 C CA . MET A 1 175 ? -2.204 -8.941 12.055 1.00 82.44 175 MET A CA 1
ATOM 1411 C C . MET A 1 175 ? -1.903 -9.005 10.550 1.00 82.44 175 MET A C 1
ATOM 1413 O O . MET A 1 175 ? -2.769 -8.680 9.735 1.00 82.44 175 MET A O 1
ATOM 1417 N N . ILE A 1 176 ? -0.694 -9.401 10.144 1.00 84.81 176 ILE A N 1
ATOM 1418 C CA . ILE A 1 176 ? -0.385 -9.614 8.728 1.00 84.81 176 ILE A CA 1
ATOM 1419 C C . ILE A 1 176 ? -1.119 -10.870 8.258 1.00 84.81 176 ILE A C 1
ATOM 1421 O O . ILE A 1 176 ? -0.904 -11.964 8.779 1.00 84.81 176 ILE A O 1
ATOM 1425 N N . LEU A 1 177 ? -1.984 -10.718 7.250 1.00 85.88 177 LEU A N 1
ATOM 1426 C CA . LEU A 1 177 ? -2.719 -11.843 6.683 1.00 85.88 177 LEU A CA 1
ATOM 1427 C C . LEU A 1 177 ? -1.742 -12.879 6.120 1.00 85.88 177 LEU A C 1
ATOM 1429 O O . LEU A 1 177 ? -0.996 -12.616 5.175 1.00 85.88 177 LEU A O 1
ATOM 1433 N N . ASN A 1 178 ? -1.776 -14.074 6.701 1.00 83.81 178 ASN A N 1
ATOM 1434 C CA . ASN A 1 178 ? -0.874 -15.162 6.357 1.00 83.81 178 ASN A CA 1
ATOM 1435 C C . ASN A 1 178 ? -1.665 -16.399 5.922 1.00 83.81 178 ASN A C 1
ATOM 1437 O O . ASN A 1 178 ? -1.808 -17.362 6.671 1.00 83.81 178 ASN A O 1
ATOM 1441 N N . THR A 1 179 ? -2.231 -16.337 4.718 1.00 88.62 179 THR A N 1
ATOM 1442 C CA . THR A 1 179 ? -2.888 -17.482 4.076 1.00 88.62 179 THR A CA 1
ATOM 1443 C C . THR A 1 179 ? -2.080 -17.935 2.865 1.00 88.62 179 THR A C 1
ATOM 1445 O O . THR A 1 179 ? -1.509 -17.108 2.147 1.00 88.62 179 THR A O 1
ATOM 1448 N N . ASP A 1 180 ? -2.062 -19.242 2.602 1.00 91.88 180 ASP A N 1
ATOM 1449 C CA . ASP A 1 180 ? -1.262 -19.826 1.517 1.00 91.88 180 ASP A CA 1
ATOM 1450 C C . ASP A 1 180 ? -1.622 -19.243 0.145 1.00 91.88 180 ASP A C 1
ATOM 1452 O O . ASP A 1 180 ? -0.744 -18.993 -0.685 1.00 91.88 180 ASP A O 1
ATOM 1456 N N . VAL A 1 181 ? -2.907 -18.961 -0.096 1.00 92.31 181 VAL A N 1
ATOM 1457 C CA . VAL A 1 181 ? -3.371 -18.366 -1.358 1.00 92.31 181 VAL A CA 1
ATOM 1458 C C . VAL A 1 181 ? -2.821 -16.950 -1.560 1.00 92.31 181 VAL A C 1
ATOM 1460 O O . VAL A 1 181 ? -2.382 -16.624 -2.662 1.00 92.31 181 VAL A O 1
ATOM 1463 N N . LEU A 1 182 ? -2.773 -16.126 -0.507 1.00 93.88 182 LEU A N 1
ATOM 1464 C CA . LEU A 1 182 ? -2.213 -14.774 -0.566 1.00 93.88 182 LEU A CA 1
ATOM 1465 C C . LEU A 1 182 ? -0.693 -14.817 -0.750 1.00 93.88 182 LEU A C 1
ATOM 1467 O O . LEU A 1 182 ? -0.147 -14.126 -1.615 1.00 93.88 182 LEU A O 1
ATOM 1471 N N . GLN A 1 183 ? -0.008 -15.636 0.055 1.00 93.12 183 GLN A N 1
ATOM 1472 C CA . GLN A 1 183 ? 1.450 -15.740 0.035 1.00 93.12 183 GLN A CA 1
ATOM 1473 C C . GLN A 1 183 ? 1.939 -16.273 -1.309 1.00 93.12 183 GLN A C 1
ATOM 1475 O O . GLN A 1 183 ? 2.751 -15.625 -1.962 1.00 93.12 183 GLN A O 1
ATOM 1480 N N . SER A 1 184 ? 1.393 -17.400 -1.771 1.00 94.25 184 SER A N 1
ATOM 1481 C CA . SER A 1 184 ? 1.798 -17.995 -3.046 1.00 94.25 184 SER A CA 1
ATOM 1482 C C . SER A 1 184 ? 1.486 -17.083 -4.232 1.00 94.25 184 SER A C 1
ATOM 1484 O O . SER A 1 184 ? 2.323 -16.935 -5.117 1.00 94.25 184 SER A O 1
ATOM 1486 N N . THR A 1 185 ? 0.322 -16.427 -4.253 1.00 96.31 185 THR A N 1
ATOM 1487 C CA . THR A 1 185 ? -0.062 -15.557 -5.374 1.00 96.31 185 THR A CA 1
ATOM 1488 C C . THR A 1 185 ? 0.786 -14.295 -5.437 1.00 96.31 185 THR A C 1
ATOM 1490 O O . THR A 1 185 ? 1.359 -13.996 -6.483 1.00 96.31 185 THR A O 1
ATOM 1493 N N . SER A 1 186 ? 0.940 -13.587 -4.315 1.00 96.25 186 SER A N 1
ATOM 1494 C CA . SER A 1 186 ? 1.795 -12.395 -4.273 1.00 96.25 186 SER A CA 1
ATOM 1495 C C . SER A 1 186 ? 3.262 -12.722 -4.565 1.00 96.25 186 SER A C 1
ATOM 1497 O O . SER A 1 186 ? 3.945 -11.937 -5.221 1.00 96.25 186 SER A O 1
ATOM 1499 N N . GLN A 1 187 ? 3.746 -13.889 -4.126 1.00 94.25 187 GLN A N 1
ATOM 1500 C CA . GLN A 1 187 ? 5.103 -14.346 -4.407 1.00 94.25 187 GLN A CA 1
ATOM 1501 C C . GLN A 1 187 ? 5.304 -14.649 -5.896 1.00 94.25 187 GLN A C 1
ATOM 1503 O O . GLN A 1 187 ? 6.232 -14.101 -6.481 1.00 94.25 187 GLN A O 1
ATOM 1508 N N . ARG A 1 188 ? 4.399 -15.406 -6.540 1.00 94.81 188 ARG A N 1
ATOM 1509 C CA . ARG A 1 188 ? 4.465 -15.680 -7.991 1.00 94.81 188 ARG A CA 1
ATOM 1510 C C . ARG A 1 188 ? 4.521 -14.397 -8.819 1.00 94.81 188 ARG A C 1
ATOM 1512 O O . ARG A 1 188 ? 5.342 -14.289 -9.726 1.00 94.81 188 ARG A O 1
ATOM 1519 N N . ILE A 1 189 ? 3.675 -13.416 -8.497 1.00 96.12 189 ILE A N 1
ATOM 1520 C CA . ILE A 1 189 ? 3.656 -12.125 -9.199 1.00 96.12 189 ILE A CA 1
ATOM 1521 C C . ILE A 1 189 ? 4.985 -11.381 -8.990 1.00 96.12 189 ILE A C 1
ATOM 1523 O O . ILE A 1 189 ? 5.600 -10.929 -9.957 1.00 96.12 189 ILE A O 1
ATOM 1527 N N . ALA A 1 190 ? 5.474 -11.291 -7.749 1.00 94.69 190 ALA A N 1
ATOM 1528 C CA . ALA A 1 190 ? 6.749 -10.639 -7.444 1.00 94.69 190 ALA A CA 1
ATOM 1529 C C . ALA A 1 190 ? 7.952 -11.331 -8.120 1.00 94.69 190 ALA A C 1
ATOM 1531 O O . ALA A 1 190 ? 8.862 -10.655 -8.610 1.00 94.69 190 ALA A O 1
ATOM 1532 N N . ASP A 1 191 ? 7.957 -12.662 -8.197 1.00 91.50 191 ASP A N 1
ATOM 1533 C CA . ASP A 1 191 ? 9.011 -13.440 -8.855 1.00 91.50 191 ASP A CA 1
ATOM 1534 C C . ASP A 1 191 ? 9.014 -13.222 -10.370 1.00 91.50 191 ASP A C 1
ATOM 1536 O O . ASP A 1 191 ? 10.075 -12.948 -10.939 1.00 91.50 191 ASP A O 1
ATOM 1540 N N . LYS A 1 192 ? 7.831 -13.193 -11.003 1.00 92.44 192 LYS A N 1
ATOM 1541 C CA . LYS A 1 192 ? 7.687 -12.802 -12.413 1.00 92.44 192 LYS A CA 1
ATOM 1542 C C . LYS A 1 192 ? 8.273 -11.414 -12.659 1.00 92.44 192 LYS A C 1
ATOM 1544 O O . LYS A 1 192 ? 9.109 -11.255 -13.539 1.00 92.44 192 LYS A O 1
ATOM 1549 N N . ILE A 1 193 ? 7.905 -10.410 -11.862 1.00 92.88 193 ILE A N 1
ATOM 1550 C CA . ILE A 1 193 ? 8.373 -9.026 -12.067 1.00 92.88 193 ILE A CA 1
ATOM 1551 C C . ILE A 1 193 ? 9.884 -8.897 -11.828 1.00 92.88 193 ILE A C 1
ATOM 1553 O O . ILE A 1 193 ? 10.565 -8.185 -12.567 1.00 92.88 193 ILE A O 1
ATOM 1557 N N . SER A 1 194 ? 10.419 -9.587 -10.819 1.00 88.31 194 SER A N 1
ATOM 1558 C CA . SER A 1 194 ? 11.852 -9.565 -10.488 1.00 88.31 194 SER A CA 1
ATOM 1559 C C . SER A 1 194 ? 12.728 -10.393 -11.436 1.00 88.31 194 SER A C 1
ATOM 1561 O O . SER A 1 194 ? 13.953 -10.310 -11.385 1.00 88.31 194 SER A O 1
ATOM 1563 N N . GLY A 1 195 ? 12.133 -11.210 -12.307 1.00 77.94 195 GLY A N 1
ATOM 1564 C CA . GLY A 1 195 ? 12.899 -12.103 -13.180 1.00 77.94 195 GLY A CA 1
ATOM 1565 C C . GLY A 1 195 ? 13.561 -13.245 -12.425 1.00 77.94 195 GLY A C 1
ATOM 1566 O O . GLY A 1 195 ? 14.532 -13.829 -12.910 1.00 77.94 195 GLY A O 1
ATOM 1567 N N . THR A 1 196 ? 13.035 -13.577 -11.244 1.00 64.75 196 THR A N 1
ATOM 1568 C CA . THR A 1 196 ? 13.376 -14.817 -10.554 1.00 64.75 196 THR A CA 1
ATOM 1569 C C . THR A 1 196 ? 12.621 -15.936 -11.263 1.00 64.75 196 THR A C 1
ATOM 1571 O O . THR A 1 196 ? 11.537 -16.335 -10.855 1.00 64.75 196 THR A O 1
ATOM 1574 N N . ILE A 1 197 ? 13.159 -16.400 -12.388 1.00 51.22 197 ILE A N 1
ATOM 1575 C CA . ILE A 1 197 ? 12.688 -17.636 -13.002 1.00 51.22 197 ILE A CA 1
ATOM 1576 C C . ILE A 1 197 ? 13.224 -18.762 -12.117 1.00 51.22 197 ILE A C 1
ATOM 1578 O O . ILE A 1 197 ? 14.441 -18.878 -11.943 1.00 51.22 197 ILE A O 1
ATOM 1582 N N . GLU A 1 198 ? 12.332 -19.576 -11.547 1.00 45.84 198 GLU A N 1
ATOM 1583 C CA . GLU A 1 198 ? 12.663 -20.957 -11.197 1.00 45.84 198 GLU A CA 1
ATOM 1584 C C . GLU A 1 198 ? 13.133 -21.616 -12.495 1.00 45.84 198 GLU A C 1
ATOM 1586 O O . GLU A 1 198 ? 12.339 -22.104 -13.293 1.00 45.84 198 GLU A O 1
ATOM 1591 N N . GLN A 1 199 ? 14.428 -21.521 -12.795 1.00 44.00 199 GLN A N 1
ATOM 1592 C CA . GLN A 1 199 ? 14.999 -22.420 -13.774 1.00 44.00 199 GLN A CA 1
ATOM 1593 C C . GLN A 1 199 ? 14.902 -23.791 -13.130 1.00 44.00 199 GLN A C 1
ATOM 1595 O O . GLN A 1 199 ? 15.544 -24.040 -12.105 1.00 44.00 199 GLN A O 1
ATOM 1600 N N . ASP A 1 200 ? 14.054 -24.636 -13.713 1.00 41.31 200 ASP A N 1
ATOM 1601 C CA . ASP A 1 200 ? 14.061 -26.068 -13.477 1.00 41.31 200 ASP A CA 1
ATOM 1602 C C . ASP A 1 200 ? 15.511 -26.532 -13.311 1.00 41.31 200 ASP A C 1
ATOM 1604 O O . ASP A 1 200 ? 16.406 -26.171 -14.079 1.00 41.31 200 ASP A O 1
ATOM 1608 N N . HIS A 1 201 ? 15.723 -27.283 -12.238 1.00 44.47 201 HIS A N 1
ATOM 1609 C CA . HIS A 1 201 ? 16.986 -27.677 -11.622 1.00 44.47 201 HIS A CA 1
ATOM 1610 C C . HIS A 1 201 ? 17.968 -28.487 -12.512 1.00 44.47 201 HIS A C 1
ATOM 1612 O O . HIS A 1 201 ? 18.785 -29.239 -11.979 1.00 44.47 201 HIS A O 1
ATOM 1618 N N . GLU A 1 202 ? 17.940 -28.370 -13.843 1.00 43.84 202 GLU A N 1
ATOM 1619 C CA . GLU A 1 202 ? 18.729 -29.211 -14.753 1.00 43.84 202 GLU A CA 1
ATOM 1620 C C . GLU A 1 202 ? 19.937 -28.544 -15.431 1.00 43.84 202 GLU A C 1
ATOM 1622 O O . GLU A 1 202 ? 20.851 -29.270 -15.840 1.00 43.84 202 GLU A O 1
ATOM 1627 N N . ASP A 1 203 ? 20.063 -27.211 -15.472 1.00 44.47 203 ASP A N 1
ATOM 1628 C CA . ASP A 1 203 ? 21.235 -26.582 -16.107 1.00 44.47 203 ASP A CA 1
ATOM 1629 C C . ASP A 1 203 ? 22.433 -26.399 -15.157 1.00 44.47 203 ASP A C 1
ATOM 1631 O O . ASP A 1 203 ? 22.692 -25.374 -14.528 1.00 44.47 203 ASP A O 1
ATOM 1635 N N . LYS A 1 204 ? 23.168 -27.512 -15.086 1.00 44.38 204 LYS A N 1
ATOM 1636 C CA . LYS A 1 204 ? 24.614 -27.697 -14.902 1.00 44.38 204 LYS A CA 1
ATOM 1637 C C . LYS A 1 204 ? 25.465 -26.430 -14.755 1.00 44.38 204 LYS A C 1
ATOM 1639 O O . LYS A 1 204 ? 25.569 -25.604 -15.653 1.00 44.38 204 LYS A O 1
ATOM 1644 N N . GLN A 1 205 ? 26.239 -26.440 -13.665 1.00 42.16 205 GLN A N 1
ATOM 1645 C CA . GLN A 1 205 ? 27.564 -25.826 -13.501 1.00 42.16 205 GLN A CA 1
ATOM 1646 C C . GLN A 1 205 ? 28.185 -25.282 -14.799 1.00 42.16 205 GLN A C 1
ATOM 1648 O O . GLN A 1 205 ? 28.862 -26.001 -15.536 1.00 42.16 205 GLN A O 1
ATOM 1653 N N . ILE A 1 206 ? 28.070 -23.977 -15.012 1.00 45.94 206 ILE A N 1
ATOM 1654 C CA . ILE A 1 206 ? 28.960 -23.253 -15.914 1.00 45.94 206 ILE A CA 1
ATOM 1655 C C . ILE A 1 206 ? 30.092 -22.677 -15.039 1.00 45.94 206 ILE A C 1
ATOM 1657 O O . ILE A 1 206 ? 29.877 -21.810 -14.198 1.00 45.94 206 ILE A O 1
ATOM 1661 N N . TYR A 1 207 ? 31.303 -23.229 -15.198 1.00 48.25 207 TYR A N 1
ATOM 1662 C CA . TYR A 1 207 ? 32.569 -22.832 -14.542 1.00 48.25 207 TYR A CA 1
ATOM 1663 C C . TYR A 1 207 ? 32.755 -23.099 -13.036 1.00 48.25 207 TYR A C 1
ATOM 1665 O O . TYR A 1 207 ? 33.526 -22.392 -12.387 1.00 48.25 207 TYR A O 1
ATOM 1673 N N . GLY A 1 208 ? 32.124 -24.126 -12.455 1.00 42.38 208 GLY A N 1
ATOM 1674 C CA . GLY A 1 208 ? 32.497 -24.604 -11.109 1.00 42.38 208 GLY A CA 1
ATOM 1675 C C . GLY A 1 208 ? 32.353 -23.572 -9.978 1.00 42.38 208 GLY A C 1
ATOM 1676 O O . GLY A 1 208 ? 32.915 -23.759 -8.900 1.00 42.38 208 GLY A O 1
ATOM 1677 N N . ARG A 1 209 ? 31.606 -22.486 -10.207 1.00 40.34 209 ARG A N 1
ATOM 1678 C CA . ARG A 1 209 ? 31.178 -21.542 -9.174 1.00 40.34 209 ARG A CA 1
ATOM 1679 C C . ARG A 1 209 ? 29.679 -21.724 -8.940 1.00 40.34 209 ARG A C 1
ATOM 1681 O O . ARG A 1 209 ? 28.953 -21.896 -9.917 1.00 40.34 209 ARG A O 1
ATOM 1688 N N . PRO A 1 210 ? 29.199 -21.681 -7.687 1.00 38.62 210 PRO A N 1
ATOM 1689 C CA . PRO A 1 210 ? 27.768 -21.594 -7.431 1.00 38.62 210 PRO A CA 1
ATOM 1690 C C . PRO A 1 210 ? 27.226 -20.330 -8.110 1.00 38.62 210 PRO A C 1
ATOM 1692 O O . PRO A 1 210 ? 27.628 -19.213 -7.778 1.00 38.62 210 PRO A O 1
ATOM 1695 N N . PHE A 1 211 ? 26.358 -20.515 -9.105 1.00 44.16 211 PHE A N 1
ATOM 1696 C CA . PHE A 1 211 ? 25.587 -19.432 -9.696 1.00 44.16 211 PHE A CA 1
ATOM 1697 C C . PHE A 1 211 ? 24.452 -19.119 -8.725 1.00 44.16 211 PHE A C 1
ATOM 1699 O O . PHE A 1 211 ? 23.457 -19.834 -8.664 1.00 44.16 211 PHE A O 1
ATOM 1706 N N . TYR A 1 212 ? 24.635 -18.089 -7.905 1.00 41.56 212 TYR A N 1
ATOM 1707 C CA . TYR A 1 212 ? 23.527 -17.514 -7.156 1.00 41.56 212 TYR A CA 1
ATOM 1708 C C . TYR A 1 212 ? 22.746 -16.637 -8.138 1.00 41.56 212 TYR A C 1
ATOM 1710 O O . TYR A 1 212 ? 23.332 -15.669 -8.635 1.00 41.56 212 TYR A O 1
ATOM 1718 N N . PRO A 1 213 ? 21.479 -16.952 -8.467 1.00 45.84 213 PRO A N 1
ATOM 1719 C CA . PRO A 1 213 ? 20.686 -16.089 -9.326 1.00 45.84 213 PRO A CA 1
ATOM 1720 C C . PRO A 1 213 ? 20.619 -14.710 -8.671 1.00 45.84 213 PRO A C 1
ATOM 1722 O O . PRO A 1 213 ? 20.126 -14.548 -7.552 1.00 45.84 213 PRO A O 1
ATOM 1725 N N . VAL A 1 214 ? 21.186 -13.711 -9.343 1.00 43.66 214 VAL A N 1
ATOM 1726 C CA . VAL A 1 214 ? 21.060 -12.322 -8.916 1.00 43.66 214 VAL A CA 1
ATOM 1727 C C . VAL A 1 214 ? 19.603 -11.951 -9.149 1.00 43.66 214 VAL A C 1
ATOM 1729 O O . VAL A 1 214 ? 19.197 -11.759 -10.292 1.00 43.66 214 VAL A O 1
ATOM 1732 N N . LYS A 1 215 ? 18.806 -11.888 -8.077 1.00 56.50 215 LYS A N 1
ATOM 1733 C CA . LYS A 1 215 ? 17.432 -11.382 -8.148 1.00 56.50 215 LYS A CA 1
ATOM 1734 C C . LYS A 1 215 ? 17.491 -9.939 -8.641 1.00 56.50 215 LYS A C 1
ATOM 1736 O O . LYS A 1 215 ? 17.992 -9.068 -7.925 1.00 56.50 215 LYS A O 1
ATOM 1741 N N . ALA A 1 216 ? 17.011 -9.673 -9.853 1.00 61.38 216 ALA A N 1
ATOM 1742 C CA . ALA A 1 216 ? 16.819 -8.302 -10.291 1.00 61.38 216 ALA A CA 1
ATOM 1743 C C . ALA A 1 216 ? 15.625 -7.750 -9.500 1.00 61.38 216 ALA A C 1
ATOM 1745 O O . ALA A 1 216 ? 14.477 -8.090 -9.746 1.00 61.38 216 ALA A O 1
ATOM 1746 N N . GLY A 1 217 ? 15.885 -6.953 -8.464 1.00 82.06 217 GLY A N 1
ATOM 1747 C CA . GLY A 1 217 ? 14.807 -6.311 -7.715 1.00 82.06 217 GLY A CA 1
ATOM 1748 C C . GLY A 1 217 ? 13.923 -5.450 -8.627 1.00 82.06 217 GLY A C 1
ATOM 1749 O O . GLY A 1 217 ? 14.352 -4.996 -9.687 1.00 82.06 217 GLY A O 1
ATOM 1750 N N . PHE A 1 218 ? 12.696 -5.186 -8.194 1.00 92.06 218 PHE A N 1
ATOM 1751 C CA . PHE A 1 218 ? 11.788 -4.247 -8.854 1.00 92.06 218 PHE A CA 1
ATOM 1752 C C . PHE A 1 218 ? 11.442 -3.091 -7.920 1.00 92.06 218 PHE A C 1
ATOM 1754 O O . PHE A 1 218 ? 11.647 -3.180 -6.707 1.00 92.06 218 PHE A O 1
ATOM 1761 N N . VAL A 1 219 ? 10.923 -2.003 -8.480 1.00 94.12 219 VAL A N 1
ATOM 1762 C CA . VAL A 1 219 ? 10.431 -0.856 -7.709 1.00 94.12 219 VAL A CA 1
ATOM 1763 C C . VAL A 1 219 ? 8.928 -0.992 -7.506 1.00 94.12 219 VAL A C 1
ATOM 1765 O O . VAL A 1 219 ? 8.198 -1.271 -8.449 1.00 94.12 219 VAL A O 1
ATOM 1768 N N . GLY A 1 220 ? 8.461 -0.800 -6.280 1.00 96.69 220 GLY A N 1
ATOM 1769 C CA . GLY A 1 220 ? 7.050 -0.793 -5.933 1.00 96.69 220 GLY A CA 1
ATOM 1770 C C . GLY A 1 220 ? 6.520 0.629 -5.806 1.00 96.69 220 GLY A C 1
ATOM 1771 O O . GLY A 1 220 ? 7.135 1.476 -5.162 1.00 96.69 220 GLY A O 1
ATOM 1772 N N . ILE A 1 221 ? 5.360 0.888 -6.391 1.00 98.06 221 ILE A N 1
ATOM 1773 C CA . ILE A 1 221 ? 4.628 2.142 -6.255 1.00 98.06 221 ILE A CA 1
ATOM 1774 C C . ILE A 1 221 ? 3.224 1.817 -5.763 1.00 98.06 221 ILE A C 1
ATOM 1776 O O . ILE A 1 221 ? 2.572 0.939 -6.317 1.00 98.06 221 ILE A O 1
ATOM 1780 N N . HIS A 1 222 ? 2.743 2.544 -4.761 1.00 98.12 222 HIS A N 1
ATOM 1781 C CA . HIS A 1 222 ? 1.344 2.524 -4.357 1.00 98.12 222 HIS A CA 1
ATOM 1782 C C . HIS A 1 222 ? 0.715 3.909 -4.534 1.00 98.12 222 HIS A C 1
ATOM 1784 O O . HIS A 1 222 ? 1.162 4.878 -3.914 1.00 98.12 222 HIS A O 1
ATOM 1790 N N . ILE A 1 223 ? -0.334 3.991 -5.359 1.00 97.25 223 ILE A N 1
ATOM 1791 C CA . ILE A 1 223 ? -1.088 5.218 -5.636 1.00 97.25 223 ILE A CA 1
ATOM 1792 C C . ILE A 1 223 ? -2.558 5.039 -5.241 1.00 97.25 223 ILE A C 1
ATOM 1794 O O . ILE A 1 223 ? -3.321 4.363 -5.929 1.00 97.25 223 ILE A O 1
ATOM 1798 N N . ARG A 1 224 ? -2.955 5.700 -4.148 1.00 95.38 224 ARG A N 1
ATOM 1799 C CA . ARG A 1 224 ? -4.351 5.920 -3.741 1.00 95.38 224 ARG A CA 1
ATOM 1800 C C . ARG A 1 224 ? -4.893 7.163 -4.443 1.00 95.38 224 ARG A C 1
ATOM 1802 O O . ARG A 1 224 ? -4.275 8.222 -4.345 1.00 95.38 224 ARG A O 1
ATOM 1809 N N . MET A 1 225 ? -6.046 7.054 -5.096 1.00 93.69 225 MET A N 1
ATOM 1810 C CA . MET A 1 225 ? -6.665 8.179 -5.802 1.00 93.69 225 MET A CA 1
ATOM 1811 C C . MET A 1 225 ? -8.202 8.170 -5.855 1.00 93.69 225 MET A C 1
ATOM 1813 O O . MET A 1 225 ? -8.781 9.095 -6.421 1.00 93.69 225 MET A O 1
ATOM 1817 N N . SER A 1 226 ? -8.880 7.161 -5.300 1.00 85.38 226 SER A N 1
ATOM 1818 C CA . SER A 1 226 ? -10.337 7.003 -5.470 1.00 85.38 226 SER A CA 1
ATOM 1819 C C . SER A 1 226 ? -11.213 7.956 -4.641 1.00 85.38 226 SER A C 1
ATOM 1821 O O . SER A 1 226 ? -12.364 8.171 -5.016 1.00 85.38 226 SER A O 1
ATOM 1823 N N . ASP A 1 227 ? -10.718 8.536 -3.541 1.00 82.31 227 ASP A N 1
ATOM 1824 C CA . ASP A 1 227 ? -11.566 9.191 -2.536 1.00 82.31 227 ASP A CA 1
ATOM 1825 C C . ASP A 1 227 ? -11.019 10.504 -1.951 1.00 82.31 227 ASP A C 1
ATOM 1827 O O . ASP A 1 227 ? -9.813 10.748 -1.881 1.00 82.31 227 ASP A O 1
ATOM 1831 N N . GLY A 1 228 ? -11.944 11.364 -1.501 1.00 87.69 228 GLY A N 1
ATOM 1832 C CA . GLY A 1 228 ? -11.670 12.568 -0.710 1.00 87.69 228 GLY A CA 1
ATOM 1833 C C . GLY A 1 228 ? -10.519 13.424 -1.247 1.00 87.69 228 GLY A C 1
ATOM 1834 O O . GLY A 1 228 ? -10.422 13.697 -2.445 1.00 87.69 228 GLY A O 1
ATOM 1835 N N . HIS A 1 229 ? -9.618 13.826 -0.349 1.00 87.38 229 HIS A N 1
ATOM 1836 C CA . HIS A 1 229 ? -8.435 14.618 -0.693 1.00 87.38 229 HIS A CA 1
ATOM 1837 C C . HIS A 1 229 ? -7.436 13.885 -1.609 1.00 87.38 229 HIS A C 1
ATOM 1839 O O . HIS A 1 229 ? -6.685 14.550 -2.321 1.00 87.38 229 HIS A O 1
ATOM 1845 N N . PHE A 1 230 ? -7.435 12.544 -1.641 1.00 90.25 230 PHE A N 1
ATOM 1846 C CA . PHE A 1 230 ? -6.545 11.780 -2.521 1.00 90.25 230 PHE A CA 1
ATOM 1847 C C . PHE A 1 230 ? -6.924 11.955 -3.989 1.00 90.25 230 PHE A C 1
ATOM 1849 O O . PHE A 1 230 ? -6.039 12.104 -4.826 1.00 90.25 230 PHE A O 1
ATOM 1856 N N . SER A 1 231 ? -8.222 12.014 -4.302 1.00 90.06 231 SER A N 1
ATOM 1857 C CA . SER A 1 231 ? -8.692 12.263 -5.671 1.00 90.06 231 SER A CA 1
ATOM 1858 C C . SER A 1 231 ? -8.232 13.626 -6.211 1.00 90.06 231 SER A C 1
ATOM 1860 O O . SER A 1 231 ? -7.797 13.728 -7.359 1.00 90.06 231 SER A O 1
ATOM 1862 N N . LEU A 1 232 ? -8.236 14.657 -5.358 1.00 90.00 232 LEU A N 1
ATOM 1863 C CA . LEU A 1 232 ? -7.799 16.014 -5.700 1.00 90.00 232 LEU A CA 1
ATOM 1864 C C . LEU A 1 232 ? -6.276 16.098 -5.883 1.00 90.00 232 LEU A C 1
ATOM 1866 O O . LEU A 1 232 ? -5.802 16.770 -6.795 1.00 90.00 232 LEU A O 1
ATOM 1870 N N . ALA A 1 233 ? -5.517 15.382 -5.049 1.00 92.44 233 ALA A N 1
ATOM 1871 C CA . ALA A 1 233 ? -4.054 15.374 -5.062 1.00 92.44 233 ALA A CA 1
ATOM 1872 C C . ALA A 1 233 ? -3.437 14.293 -5.975 1.00 92.44 233 ALA A C 1
ATOM 1874 O O . ALA A 1 233 ? -2.211 14.160 -6.031 1.00 92.44 233 ALA A O 1
ATOM 1875 N N . ALA A 1 234 ? -4.251 13.497 -6.678 1.00 93.56 234 ALA A N 1
ATOM 1876 C CA . ALA A 1 234 ? -3.785 12.333 -7.432 1.00 93.56 234 ALA A CA 1
ATOM 1877 C C . ALA A 1 234 ? -2.766 12.706 -8.519 1.00 93.56 234 ALA A C 1
ATOM 1879 O O . ALA A 1 234 ? -1.725 12.059 -8.636 1.00 93.56 234 ALA A O 1
ATOM 1880 N N . ARG A 1 235 ? -3.029 13.782 -9.276 1.00 94.88 235 ARG A N 1
ATOM 1881 C CA . ARG A 1 235 ? -2.127 14.269 -10.337 1.00 94.88 235 ARG A CA 1
ATOM 1882 C C . ARG A 1 235 ? -0.760 14.646 -9.782 1.00 94.88 235 ARG A C 1
ATOM 1884 O O . ARG A 1 235 ? 0.251 14.175 -10.295 1.00 94.88 235 ARG A O 1
ATOM 1891 N N . ASP A 1 236 ? -0.747 15.441 -8.718 1.00 95.50 236 ASP A N 1
ATOM 1892 C CA . ASP A 1 236 ? 0.488 15.906 -8.090 1.00 95.50 236 ASP A CA 1
ATOM 1893 C C . ASP A 1 236 ? 1.253 14.739 -7.462 1.00 95.50 236 ASP A C 1
ATOM 1895 O O . ASP A 1 236 ? 2.468 14.645 -7.595 1.00 95.50 236 ASP A O 1
ATOM 1899 N N . THR A 1 237 ? 0.543 13.792 -6.843 1.00 95.25 237 THR A N 1
ATOM 1900 C CA . THR A 1 237 ? 1.144 12.573 -6.281 1.00 95.25 237 THR A CA 1
ATOM 1901 C C . THR A 1 237 ? 1.834 11.742 -7.363 1.00 95.25 237 THR A C 1
ATOM 1903 O O . THR A 1 237 ? 2.991 11.357 -7.194 1.00 95.25 237 THR A O 1
ATOM 1906 N N . ILE A 1 238 ? 1.153 11.492 -8.486 1.00 96.69 238 ILE A N 1
ATOM 1907 C CA . ILE A 1 238 ? 1.703 10.740 -9.623 1.00 96.69 238 ILE A CA 1
ATOM 1908 C C . ILE A 1 238 ? 2.927 11.453 -10.199 1.00 96.69 238 ILE A C 1
ATOM 1910 O O . ILE A 1 238 ? 3.948 10.813 -10.448 1.00 96.69 238 ILE A O 1
ATOM 1914 N N . GLU A 1 239 ? 2.844 12.769 -10.396 1.00 96.00 239 GLU A N 1
ATOM 1915 C CA . GLU A 1 239 ? 3.939 13.555 -10.961 1.00 96.00 239 GLU A CA 1
ATOM 1916 C C . GLU A 1 239 ? 5.155 13.594 -10.029 1.00 96.00 239 GLU A C 1
ATOM 1918 O O . GLU A 1 239 ? 6.277 13.379 -10.483 1.00 96.00 239 GLU A O 1
ATOM 1923 N N . ASN A 1 240 ? 4.946 13.776 -8.725 1.00 95.62 240 ASN A N 1
ATOM 1924 C CA . ASN A 1 240 ? 6.021 13.759 -7.736 1.00 95.62 240 ASN A CA 1
ATOM 1925 C C . ASN A 1 240 ? 6.736 12.402 -7.711 1.00 95.62 240 ASN A C 1
ATOM 1927 O O . ASN A 1 240 ? 7.964 12.354 -7.772 1.00 95.62 240 ASN A O 1
ATOM 1931 N N . ILE A 1 241 ? 5.980 11.297 -7.698 1.00 95.56 241 ILE A N 1
ATOM 1932 C CA . ILE A 1 241 ? 6.549 9.944 -7.778 1.00 95.56 241 ILE A CA 1
ATOM 1933 C C . ILE A 1 241 ? 7.312 9.763 -9.097 1.00 95.56 241 ILE A C 1
ATOM 1935 O O . ILE A 1 241 ? 8.431 9.256 -9.095 1.00 95.56 241 ILE A O 1
ATOM 1939 N N . ARG A 1 242 ? 6.757 10.212 -10.229 1.00 94.88 242 ARG A N 1
ATOM 1940 C CA . ARG A 1 242 ? 7.417 10.130 -11.540 1.00 94.88 242 ARG A CA 1
ATOM 1941 C C . ARG A 1 242 ? 8.760 10.861 -11.550 1.00 94.88 242 ARG A C 1
ATOM 1943 O O . ARG A 1 242 ? 9.736 10.319 -12.070 1.00 94.88 242 ARG A O 1
ATOM 1950 N N . GLN A 1 243 ? 8.819 12.074 -11.003 1.00 93.38 243 GLN A N 1
ATOM 1951 C CA . GLN A 1 243 ? 10.049 12.868 -10.954 1.00 93.38 243 GLN A CA 1
ATOM 1952 C C . GLN A 1 243 ? 11.087 12.251 -10.014 1.00 93.38 243 GLN A C 1
ATOM 1954 O O . GLN A 1 243 ? 12.256 12.158 -10.389 1.00 93.38 243 GLN A O 1
ATOM 1959 N N . GLU A 1 244 ? 10.664 11.753 -8.852 1.00 91.88 244 GLU A N 1
ATOM 1960 C CA . GLU A 1 244 ? 11.550 11.044 -7.926 1.00 91.88 244 GLU A CA 1
ATOM 1961 C C . GLU A 1 244 ? 12.131 9.779 -8.573 1.00 91.88 244 GLU A C 1
ATOM 1963 O O . GLU A 1 244 ? 13.339 9.549 -8.534 1.00 91.88 244 GLU A O 1
ATOM 1968 N N . LEU A 1 245 ? 11.307 8.996 -9.276 1.00 90.81 245 LEU A N 1
ATOM 1969 C CA . LEU A 1 245 ? 11.782 7.836 -10.029 1.00 90.81 245 LEU A CA 1
ATOM 1970 C C . LEU A 1 245 ? 12.780 8.242 -11.107 1.00 90.81 245 LEU A C 1
ATOM 1972 O O . LEU A 1 245 ? 13.843 7.637 -11.196 1.00 90.81 245 LEU A O 1
ATOM 1976 N N . LYS A 1 246 ? 12.490 9.280 -11.904 1.00 89.44 246 LYS A N 1
ATOM 1977 C CA . LYS A 1 246 ? 13.426 9.778 -12.927 1.00 89.44 246 LYS A CA 1
ATOM 1978 C C . LYS A 1 246 ? 14.772 10.145 -12.310 1.00 89.44 246 LYS A C 1
ATOM 1980 O O . LYS A 1 246 ? 15.808 9.769 -12.861 1.00 89.44 246 LYS A O 1
ATOM 1985 N N . TRP A 1 247 ? 14.747 10.829 -11.167 1.00 86.25 247 TRP A N 1
ATOM 1986 C CA . TRP A 1 247 ? 15.938 11.204 -10.418 1.00 86.25 247 TRP A CA 1
ATOM 1987 C C . TRP A 1 247 ? 16.735 9.977 -9.961 1.00 86.25 247 TRP A C 1
ATOM 1989 O O . TRP A 1 247 ? 17.909 9.842 -10.314 1.00 86.25 247 TRP A O 1
ATOM 1999 N N . GLN A 1 248 ? 16.098 9.035 -9.260 1.00 84.12 248 GLN A N 1
ATOM 2000 C CA . GLN A 1 248 ? 16.763 7.821 -8.771 1.00 84.12 248 GLN A CA 1
ATOM 2001 C C . GLN A 1 248 ? 17.284 6.924 -9.901 1.00 84.12 248 GLN A C 1
ATOM 2003 O O . GLN A 1 248 ? 18.319 6.268 -9.766 1.00 84.12 248 GLN A O 1
ATOM 2008 N N . MET A 1 249 ? 16.591 6.929 -11.037 1.00 83.06 249 MET A N 1
ATOM 2009 C CA . MET A 1 249 ? 16.901 6.138 -12.227 1.00 83.06 249 MET A CA 1
ATOM 2010 C C . MET A 1 249 ? 17.857 6.833 -13.202 1.00 83.06 249 MET A C 1
ATOM 2012 O O . MET A 1 249 ? 18.144 6.267 -14.260 1.00 83.06 249 MET A O 1
ATOM 2016 N N . GLY A 1 250 ? 18.323 8.045 -12.873 1.00 78.00 250 GLY A N 1
ATOM 2017 C CA . GLY A 1 250 ? 19.244 8.836 -13.689 1.00 78.00 250 GLY A CA 1
ATOM 2018 C C . GLY A 1 250 ? 18.726 9.148 -15.096 1.00 78.00 250 GLY A C 1
ATOM 2019 O O . GLY A 1 250 ? 19.522 9.252 -16.033 1.00 78.00 250 GLY A O 1
ATOM 2020 N N . ILE A 1 251 ? 17.405 9.275 -15.256 1.00 80.31 251 ILE A N 1
ATOM 2021 C CA . ILE A 1 251 ? 16.752 9.665 -16.510 1.00 80.31 251 ILE A CA 1
ATOM 2022 C C . ILE A 1 251 ? 16.769 11.195 -16.594 1.00 80.31 251 ILE A C 1
ATOM 2024 O O . ILE A 1 251 ? 16.193 11.873 -15.746 1.00 80.31 251 ILE A O 1
ATOM 2028 N N . THR A 1 252 ? 17.440 11.757 -17.602 1.00 69.44 252 THR A N 1
ATOM 2029 C CA . THR A 1 252 ? 17.544 13.213 -17.775 1.00 69.44 252 THR A CA 1
ATOM 2030 C C . THR A 1 252 ? 16.270 13.818 -18.374 1.00 69.44 252 THR A C 1
ATOM 2032 O O . THR A 1 252 ? 15.538 13.166 -19.118 1.00 69.44 252 THR A O 1
ATOM 2035 N N . ASN A 1 253 ? 16.021 15.097 -18.074 1.00 61.88 253 ASN A N 1
ATOM 2036 C CA . ASN A 1 253 ? 14.870 15.873 -18.562 1.00 61.88 253 ASN A CA 1
ATOM 2037 C C . ASN A 1 253 ? 14.982 16.283 -20.042 1.00 61.88 253 ASN A C 1
ATOM 2039 O O . ASN A 1 253 ? 14.178 17.084 -20.511 1.00 61.88 253 ASN A O 1
ATOM 2043 N N . ASP A 1 254 ? 15.953 15.742 -20.782 1.00 48.84 254 ASP A N 1
ATOM 2044 C CA . ASP A 1 254 ? 16.428 16.281 -22.064 1.00 48.84 254 ASP A CA 1
ATOM 2045 C C . ASP A 1 254 ? 15.383 16.215 -23.207 1.00 48.84 254 ASP A C 1
ATOM 2047 O O . ASP A 1 254 ? 15.666 16.666 -24.310 1.00 48.84 254 ASP A O 1
ATOM 2051 N N . ASN A 1 255 ? 14.166 15.711 -22.949 1.00 45.97 255 ASN A N 1
ATOM 2052 C CA . ASN A 1 255 ? 13.051 15.654 -23.903 1.00 45.97 255 ASN A CA 1
ATOM 2053 C C . ASN A 1 255 ? 11.722 16.258 -23.393 1.00 45.97 255 ASN A C 1
ATOM 2055 O O . ASN A 1 255 ? 10.711 16.121 -24.078 1.00 45.97 255 ASN A O 1
ATOM 2059 N N . GLU A 1 256 ? 11.669 16.932 -22.236 1.00 49.38 256 GLU A N 1
ATOM 2060 C CA . GLU A 1 256 ? 10.439 17.619 -21.783 1.00 49.38 256 GLU A CA 1
ATOM 2061 C C . GLU A 1 256 ? 10.286 18.995 -22.463 1.00 49.38 256 GLU A C 1
ATOM 2063 O O . GLU A 1 256 ? 10.246 20.050 -21.833 1.00 49.38 256 GLU A O 1
ATOM 2068 N N . GLY A 1 257 ? 10.207 18.985 -23.795 1.00 40.31 257 GLY A N 1
ATOM 2069 C CA . GLY A 1 257 ? 9.782 20.136 -24.580 1.00 40.31 257 GLY A CA 1
ATOM 2070 C C . GLY A 1 257 ? 8.278 20.370 -24.427 1.00 40.31 257 GLY A C 1
ATOM 2071 O O . GLY A 1 257 ? 7.476 19.682 -25.046 1.00 40.31 257 GLY A O 1
ATOM 2072 N N . GLN A 1 258 ? 7.923 21.377 -23.627 1.00 37.97 258 GLN A N 1
ATOM 2073 C CA . GLN A 1 258 ? 6.799 22.288 -23.875 1.00 37.97 258 GLN A CA 1
ATOM 2074 C C . GLN A 1 258 ? 5.381 21.677 -23.919 1.00 37.97 258 GLN A C 1
ATOM 2076 O O . GLN A 1 258 ? 4.671 21.788 -24.911 1.00 37.97 258 GLN A O 1
ATOM 2081 N N . TYR A 1 259 ? 4.901 21.147 -22.789 1.00 38.22 259 TYR A N 1
ATOM 2082 C CA . TYR A 1 259 ? 3.457 21.019 -22.531 1.00 38.22 259 TYR A CA 1
ATOM 2083 C C . TYR A 1 259 ? 2.965 22.213 -21.700 1.00 38.22 259 TYR A C 1
ATOM 2085 O O . TYR A 1 259 ? 2.666 22.087 -20.513 1.00 38.22 259 TYR A O 1
ATOM 2093 N N . HIS A 1 260 ? 2.891 23.386 -22.331 1.00 38.66 260 HIS A N 1
ATOM 2094 C CA . HIS A 1 260 ? 2.005 24.454 -21.869 1.00 38.66 260 HIS A CA 1
ATOM 2095 C C . HIS A 1 260 ? 0.674 24.307 -22.603 1.00 38.66 260 HIS A C 1
ATOM 2097 O O . HIS A 1 260 ? 0.638 24.236 -23.830 1.00 38.66 260 HIS A O 1
ATOM 2103 N N . GLY A 1 261 ? -0.411 24.213 -21.835 1.00 43.34 261 GLY A N 1
ATOM 2104 C CA . GLY A 1 261 ? -1.755 24.030 -22.361 1.00 43.34 261 GLY A CA 1
ATOM 2105 C C . GLY A 1 261 ? -2.119 25.098 -23.388 1.00 43.34 261 GLY A C 1
ATOM 2106 O O . GLY A 1 261 ? -2.084 26.290 -23.104 1.00 43.34 261 GLY A O 1
ATOM 2107 N N . SER A 1 262 ? -2.499 24.656 -24.580 1.00 32.28 262 SER A N 1
ATOM 2108 C CA . SER A 1 262 ? -3.349 25.425 -25.480 1.00 32.28 262 SER A CA 1
ATOM 2109 C C . SER A 1 262 ? -4.124 24.450 -26.358 1.00 32.28 262 SER A C 1
ATOM 2111 O O . SER A 1 262 ? -3.575 23.513 -26.932 1.00 32.28 262 SER A O 1
ATOM 2113 N N . SER A 1 263 ? -5.440 24.635 -26.385 1.00 42.59 263 SER A N 1
ATOM 2114 C CA . SER A 1 263 ? -6.344 23.933 -27.280 1.00 42.59 263 SER A CA 1
ATOM 2115 C C . SER A 1 263 ? -6.081 24.375 -28.719 1.00 42.59 263 SER A C 1
ATOM 2117 O O . SER A 1 263 ? -6.247 25.555 -29.026 1.00 42.59 263 SER A O 1
ATOM 2119 N N . SER A 1 264 ? -5.707 23.459 -29.607 1.00 35.94 264 SER A N 1
ATOM 2120 C CA . SER A 1 264 ? -6.217 23.385 -30.986 1.00 35.94 264 SER A CA 1
ATOM 2121 C C . SER A 1 264 ? -5.577 22.219 -31.748 1.00 35.94 264 SER A C 1
ATOM 2123 O O . SER A 1 264 ? -4.367 22.103 -31.873 1.00 35.94 264 SER A O 1
ATOM 2125 N N . ASP A 1 265 ? -6.473 21.338 -32.171 1.00 41.88 265 ASP A N 1
ATOM 2126 C CA . ASP A 1 265 ? -6.529 20.487 -33.359 1.00 41.88 265 ASP A CA 1
ATOM 2127 C C . ASP A 1 265 ? -5.312 20.300 -34.309 1.00 41.88 265 ASP A C 1
ATOM 2129 O O . ASP A 1 265 ? -4.648 21.241 -34.738 1.00 41.88 265 ASP A O 1
ATOM 2133 N N . THR A 1 266 ? -5.200 19.051 -34.789 1.00 42.59 266 THR A N 1
ATOM 2134 C CA . THR A 1 266 ? -4.472 18.519 -35.971 1.00 42.59 266 THR A CA 1
ATOM 2135 C C . THR A 1 266 ? -2.963 18.155 -35.916 1.00 42.59 266 THR A C 1
ATOM 2137 O O . THR A 1 266 ? -2.127 18.751 -36.586 1.00 42.59 266 THR A O 1
ATOM 2140 N N . GLY A 1 267 ? -2.655 17.004 -35.288 1.00 30.22 267 GLY A N 1
ATOM 2141 C CA . GLY A 1 267 ? -1.550 16.073 -35.649 1.00 30.22 267 GLY A CA 1
ATOM 2142 C C . GLY A 1 267 ? -0.140 16.355 -35.077 1.00 30.22 267 GLY A C 1
ATOM 2143 O O . GLY A 1 267 ? 0.119 17.470 -34.644 1.00 30.22 267 GLY A O 1
ATOM 2144 N N . PRO A 1 268 ? 0.812 15.385 -35.077 1.00 39.75 268 PRO A N 1
ATOM 2145 C CA . PRO A 1 268 ? 0.755 13.993 -35.533 1.00 39.75 268 PRO A CA 1
ATOM 2146 C C . PRO A 1 268 ? 0.522 13.009 -34.370 1.00 39.75 268 PRO A C 1
ATOM 2148 O O . PRO A 1 268 ? 0.816 13.294 -33.215 1.00 39.75 268 PRO A O 1
ATOM 2151 N N . ILE A 1 269 ? 0.011 11.818 -34.687 1.00 43.56 269 ILE A N 1
ATOM 2152 C CA . ILE A 1 269 ? -0.194 10.708 -33.746 1.00 43.56 269 ILE A CA 1
ATOM 2153 C C . ILE A 1 269 ? 1.139 10.391 -33.049 1.00 43.56 269 ILE A C 1
ATOM 2155 O O . ILE A 1 269 ? 2.005 9.721 -33.616 1.00 43.56 269 ILE A O 1
ATOM 2159 N N . HIS A 1 270 ? 1.314 10.883 -31.820 1.00 43.84 270 HIS A N 1
ATOM 2160 C CA . HIS A 1 270 ? 2.386 10.446 -30.938 1.00 43.84 270 HIS A CA 1
ATOM 2161 C C . HIS A 1 270 ? 2.220 8.937 -30.760 1.00 43.84 270 HIS A C 1
ATOM 2163 O O . HIS A 1 270 ? 1.246 8.465 -30.174 1.00 43.84 270 HIS A O 1
ATOM 2169 N N . ARG A 1 271 ? 3.149 8.159 -31.326 1.00 45.28 271 ARG A N 1
ATOM 2170 C CA . ARG A 1 271 ? 3.250 6.721 -31.068 1.00 45.28 271 ARG A CA 1
ATOM 2171 C C . ARG A 1 271 ? 3.407 6.561 -29.556 1.00 45.28 271 ARG A C 1
ATOM 2173 O O . ARG A 1 271 ? 4.509 6.774 -29.050 1.00 45.28 271 ARG A O 1
ATOM 2180 N N . LYS A 1 272 ? 2.323 6.208 -28.850 1.00 55.16 272 LYS A N 1
ATOM 2181 C CA . LYS A 1 272 ? 2.392 5.755 -27.455 1.00 55.16 272 LYS A CA 1
ATOM 2182 C C . LYS A 1 272 ? 3.518 4.727 -27.399 1.00 55.16 272 LYS A C 1
ATOM 2184 O O . LYS A 1 272 ? 3.497 3.765 -28.174 1.00 55.16 272 LYS A O 1
ATOM 2189 N N . GLN A 1 273 ? 4.547 4.981 -26.588 1.00 61.12 273 GLN A N 1
ATOM 2190 C CA . GLN A 1 273 ? 5.634 4.020 -26.421 1.00 61.12 273 GLN A CA 1
ATOM 2191 C C . GLN A 1 273 ? 4.999 2.683 -26.046 1.00 61.12 273 GLN A C 1
ATOM 2193 O O . GLN A 1 273 ? 4.234 2.599 -25.087 1.00 61.12 273 GLN A O 1
ATOM 2198 N N . SER A 1 274 ? 5.252 1.655 -26.854 1.00 71.94 274 SER A N 1
ATOM 2199 C CA . SER A 1 274 ? 4.676 0.341 -26.616 1.00 71.94 274 SER A CA 1
ATOM 2200 C C . SER A 1 274 ? 5.225 -0.193 -25.301 1.00 71.94 274 SER A C 1
ATOM 2202 O O . SER A 1 274 ? 6.445 -0.287 -25.135 1.00 71.94 274 SER A O 1
ATOM 2204 N N . ARG A 1 275 ? 4.318 -0.549 -24.391 1.00 86.88 275 ARG A N 1
ATOM 2205 C CA . ARG A 1 275 ? 4.634 -1.302 -23.181 1.00 86.88 275 ARG A CA 1
ATOM 2206 C C . ARG A 1 275 ? 5.525 -2.494 -23.531 1.00 86.88 275 ARG A C 1
ATOM 2208 O O . ARG A 1 275 ? 5.253 -3.210 -24.495 1.00 86.88 275 ARG A O 1
ATOM 2215 N N . LEU A 1 276 ? 6.559 -2.700 -22.728 1.00 90.94 276 LEU A N 1
ATOM 2216 C CA . LEU A 1 276 ? 7.415 -3.871 -22.836 1.00 90.94 276 LEU A CA 1
ATOM 2217 C C . LEU A 1 276 ? 6.839 -5.020 -21.998 1.00 90.94 276 LEU A C 1
ATOM 2219 O O . LEU A 1 276 ? 6.250 -4.802 -20.938 1.00 90.94 276 LEU A O 1
ATOM 2223 N N . SER A 1 277 ? 7.011 -6.246 -22.485 1.00 92.31 277 SER A N 1
ATOM 2224 C CA . SER A 1 277 ? 6.813 -7.453 -21.670 1.00 92.31 277 SER A CA 1
ATOM 2225 C C . SER A 1 277 ? 7.851 -7.524 -20.548 1.00 92.31 277 SER A C 1
ATOM 2227 O O . SER A 1 277 ? 8.895 -6.865 -20.606 1.00 92.31 277 SER A O 1
ATOM 2229 N N . ILE A 1 278 ? 7.564 -8.335 -19.530 1.00 89.94 278 ILE A N 1
ATOM 2230 C CA . ILE A 1 278 ? 8.467 -8.579 -18.401 1.00 89.94 278 ILE A CA 1
ATOM 2231 C C . ILE A 1 278 ? 9.832 -9.064 -18.916 1.00 89.94 278 ILE A C 1
ATOM 2233 O O . ILE A 1 278 ? 10.867 -8.491 -18.576 1.00 89.94 278 ILE A O 1
ATOM 2237 N N . GLU A 1 279 ? 9.829 -10.016 -19.847 1.00 88.88 279 GLU A N 1
ATOM 2238 C CA . GLU A 1 279 ? 11.026 -10.605 -20.448 1.00 88.88 279 GLU A CA 1
ATOM 2239 C C . GLU A 1 279 ? 11.835 -9.561 -21.229 1.00 88.88 279 GLU A C 1
ATOM 2241 O O . GLU A 1 279 ? 13.065 -9.510 -21.146 1.00 88.88 279 GLU A O 1
ATOM 2246 N N . GLN A 1 280 ? 11.157 -8.673 -21.966 1.00 90.56 280 GLN A N 1
ATOM 2247 C CA . GLN A 1 280 ? 11.814 -7.570 -22.671 1.00 90.56 280 GLN A CA 1
ATOM 2248 C C . GLN A 1 280 ? 12.438 -6.560 -21.705 1.00 90.56 280 GLN A C 1
ATOM 2250 O O . GLN A 1 280 ? 13.519 -6.039 -21.996 1.00 90.56 280 GLN A O 1
ATOM 2255 N N . CYS A 1 281 ? 11.783 -6.271 -20.579 1.00 90.19 281 CYS A N 1
ATOM 2256 C CA . CYS A 1 281 ? 12.331 -5.407 -19.537 1.00 90.19 281 CYS A CA 1
ATOM 2257 C C . CYS A 1 281 ? 13.596 -6.013 -18.932 1.00 90.19 281 CYS A C 1
ATOM 2259 O O . CYS A 1 281 ? 14.627 -5.341 -18.889 1.00 90.19 281 CYS A O 1
ATOM 2261 N N . HIS A 1 282 ? 13.563 -7.297 -18.566 1.00 85.19 282 HIS A N 1
ATOM 2262 C CA . HIS A 1 282 ? 14.734 -7.996 -18.030 1.00 85.19 282 HIS A CA 1
ATOM 2263 C C . HIS A 1 282 ? 15.879 -8.063 -19.031 1.00 85.19 282 HIS A C 1
ATOM 2265 O O . HIS A 1 282 ? 17.003 -7.701 -18.688 1.00 85.19 282 HIS A O 1
ATOM 2271 N N . SER A 1 283 ? 15.605 -8.448 -20.282 1.00 84.50 283 SER A N 1
ATOM 2272 C CA . SER A 1 283 ? 16.627 -8.496 -21.333 1.00 84.50 283 SER A CA 1
ATOM 2273 C C . SER A 1 283 ? 17.319 -7.143 -21.487 1.00 84.50 283 SER A C 1
ATOM 2275 O O . SER A 1 283 ? 18.546 -7.068 -21.467 1.00 84.50 283 SER A O 1
ATOM 2277 N N . LYS A 1 284 ? 16.544 -6.055 -21.577 1.00 85.94 284 LYS A N 1
ATOM 2278 C CA . LYS A 1 284 ? 17.093 -4.702 -21.735 1.00 85.94 284 LYS A CA 1
ATOM 2279 C C . LYS A 1 284 ? 17.845 -4.221 -20.495 1.00 85.94 284 LYS A C 1
ATOM 2281 O O . LYS A 1 284 ? 18.858 -3.537 -20.643 1.00 85.94 284 LYS A O 1
ATOM 2286 N N . ALA A 1 285 ? 17.382 -4.569 -19.294 1.00 80.75 285 ALA A N 1
ATOM 2287 C CA . ALA A 1 285 ? 18.080 -4.257 -18.051 1.00 80.75 285 ALA A CA 1
ATOM 2288 C C . ALA A 1 285 ? 19.444 -4.972 -17.978 1.00 80.75 285 ALA A C 1
ATOM 2290 O O . ALA A 1 285 ? 20.458 -4.334 -17.686 1.00 80.75 285 ALA A O 1
ATOM 2291 N N . LEU A 1 286 ? 19.495 -6.262 -18.331 1.00 78.69 286 LEU A N 1
ATOM 2292 C CA . LEU A 1 286 ? 20.727 -7.057 -18.371 1.00 78.69 286 LEU A CA 1
ATOM 2293 C C . LEU A 1 286 ? 21.706 -6.564 -19.443 1.00 78.69 286 LEU A C 1
ATOM 2295 O O . LEU A 1 286 ? 22.895 -6.401 -19.162 1.00 78.69 286 LEU A O 1
ATOM 2299 N N . ASP A 1 287 ? 21.224 -6.282 -20.656 1.00 80.75 287 ASP A N 1
ATOM 2300 C CA . ASP A 1 287 ? 22.039 -5.715 -21.740 1.00 80.75 287 ASP A CA 1
ATOM 2301 C C . ASP A 1 287 ? 22.696 -4.402 -21.317 1.00 80.75 287 ASP A C 1
ATOM 2303 O O . ASP A 1 287 ? 23.882 -4.162 -21.561 1.00 80.75 287 ASP A O 1
ATOM 2307 N N . HIS A 1 288 ? 21.934 -3.560 -20.624 1.00 76.94 288 HIS A N 1
ATOM 2308 C CA . HIS A 1 288 ? 22.437 -2.295 -20.133 1.00 76.94 288 HIS A CA 1
ATOM 2309 C C . HIS A 1 288 ? 23.469 -2.467 -19.009 1.00 76.94 288 HIS A C 1
ATOM 2311 O O . HIS A 1 288 ? 24.507 -1.802 -19.019 1.00 76.94 288 HIS A O 1
ATOM 2317 N N . GLN A 1 289 ? 23.234 -3.390 -18.071 1.00 75.06 289 GLN A N 1
ATOM 2318 C CA . GLN A 1 289 ? 24.201 -3.718 -17.023 1.00 75.06 289 GLN A CA 1
ATOM 2319 C C . GLN A 1 289 ? 25.527 -4.222 -17.611 1.00 75.06 289 GLN A C 1
ATOM 2321 O O . GLN A 1 289 ? 26.590 -3.768 -17.181 1.00 75.06 289 GLN A O 1
ATOM 2326 N N . ARG A 1 290 ? 25.474 -5.096 -18.627 1.00 79.38 290 ARG A N 1
ATOM 2327 C CA . ARG A 1 290 ? 26.664 -5.555 -19.363 1.00 79.38 290 ARG A CA 1
ATOM 2328 C C . ARG A 1 290 ? 27.412 -4.389 -20.004 1.00 79.38 290 ARG A C 1
ATOM 2330 O O . ARG A 1 290 ? 28.611 -4.232 -19.785 1.00 79.38 290 ARG A O 1
ATOM 2337 N N . SER A 1 291 ? 26.695 -3.512 -20.707 1.00 78.75 291 SER A N 1
ATOM 2338 C CA . SER A 1 291 ? 27.282 -2.317 -21.327 1.00 78.75 291 SER A CA 1
ATOM 2339 C C . SER A 1 291 ? 27.997 -1.417 -20.311 1.00 78.75 291 SER A C 1
ATOM 2341 O O . SER A 1 291 ? 29.096 -0.923 -20.580 1.00 78.75 291 SER A O 1
ATOM 2343 N N . LEU A 1 292 ? 27.416 -1.216 -19.123 1.00 74.31 292 LEU A N 1
ATOM 2344 C CA . LEU A 1 292 ? 28.067 -0.457 -18.056 1.00 74.31 292 LEU A CA 1
ATOM 2345 C C . LEU A 1 292 ? 29.343 -1.126 -17.545 1.00 74.31 292 LEU A C 1
ATOM 2347 O O . LEU A 1 292 ? 30.348 -0.437 -17.372 1.00 74.31 292 LEU A O 1
ATOM 2351 N N . GLN A 1 293 ? 29.315 -2.438 -17.307 1.00 80.38 293 GLN A N 1
ATOM 2352 C CA . GLN A 1 293 ? 30.493 -3.178 -16.851 1.00 80.38 293 GLN A CA 1
ATOM 2353 C C . GLN A 1 293 ? 31.640 -3.062 -17.858 1.00 80.38 293 GLN A C 1
ATOM 2355 O O . GLN A 1 293 ? 32.757 -2.724 -17.473 1.00 80.38 293 GLN A O 1
ATOM 2360 N N . GLU A 1 294 ? 31.356 -3.214 -19.152 1.00 83.75 294 GLU A N 1
ATOM 2361 C CA . GLU A 1 294 ? 32.353 -3.027 -20.211 1.00 83.75 294 GLU A CA 1
ATOM 2362 C C . GLU A 1 294 ? 32.907 -1.596 -20.268 1.00 83.75 294 GLU A C 1
ATOM 2364 O O . GLU A 1 294 ? 34.069 -1.382 -20.620 1.00 83.75 294 GLU A O 1
ATOM 2369 N N . ARG A 1 295 ? 32.087 -0.577 -19.975 1.00 83.12 295 ARG A N 1
ATOM 2370 C CA . ARG A 1 295 ? 32.547 0.822 -19.925 1.00 83.12 295 ARG A CA 1
ATOM 2371 C C . ARG A 1 295 ? 33.443 1.075 -18.717 1.00 83.12 295 ARG A C 1
ATOM 2373 O O . ARG A 1 295 ? 34.474 1.724 -18.872 1.00 83.12 295 ARG A O 1
ATOM 2380 N N . LEU A 1 296 ? 33.071 0.554 -17.550 1.00 81.56 296 LEU A N 1
ATOM 2381 C CA . LEU A 1 296 ? 33.874 0.638 -16.330 1.00 81.56 296 LEU A CA 1
ATOM 2382 C C . LEU A 1 296 ? 35.219 -0.070 -16.504 1.00 81.56 296 LEU A C 1
ATOM 2384 O O . LEU A 1 296 ? 36.253 0.501 -16.168 1.00 81.56 296 LEU A O 1
ATOM 2388 N N . GLN A 1 297 ? 35.217 -1.266 -17.095 1.00 86.81 297 GLN A N 1
ATOM 2389 C CA . GLN A 1 297 ? 36.440 -2.008 -17.380 1.00 86.81 297 GLN A CA 1
ATOM 2390 C C . GLN A 1 297 ? 37.351 -1.236 -18.344 1.00 86.81 297 GLN A C 1
ATOM 2392 O O . GLN A 1 297 ? 38.525 -1.035 -18.043 1.00 86.81 297 GLN A O 1
ATOM 2397 N N . ARG A 1 298 ? 36.805 -0.696 -19.444 1.00 87.25 298 ARG A N 1
ATOM 2398 C CA . ARG A 1 298 ? 37.571 0.156 -20.371 1.00 87.25 298 ARG A CA 1
ATOM 2399 C C . ARG A 1 298 ? 38.158 1.393 -19.691 1.00 87.25 298 ARG A C 1
ATOM 2401 O O . ARG A 1 298 ? 39.288 1.766 -19.987 1.00 87.25 298 ARG A O 1
ATOM 2408 N N . GLN A 1 299 ? 37.424 2.030 -18.777 1.00 85.19 299 GLN A N 1
ATOM 2409 C CA . GLN A 1 299 ? 37.947 3.163 -18.006 1.00 85.19 299 GLN A CA 1
ATOM 2410 C C . GLN A 1 299 ? 39.088 2.746 -17.072 1.00 85.19 299 GLN A C 1
ATOM 2412 O O . GLN A 1 299 ? 40.076 3.468 -16.974 1.00 85.19 299 GLN A O 1
ATOM 2417 N N . GLN A 1 300 ? 38.984 1.589 -16.415 1.00 85.62 300 GLN A N 1
ATOM 2418 C CA . GLN A 1 300 ? 40.056 1.060 -15.568 1.00 85.62 300 GLN A CA 1
ATOM 2419 C C . GLN A 1 300 ? 41.307 0.717 -16.385 1.00 85.62 300 GLN A C 1
ATOM 2421 O O . GLN A 1 300 ? 42.410 1.081 -15.987 1.00 85.62 300 GLN A O 1
ATOM 2426 N N . GLU A 1 301 ? 41.146 0.088 -17.550 1.00 86.06 301 GLU A N 1
ATOM 2427 C CA . GLU A 1 301 ? 42.247 -0.213 -18.473 1.00 86.06 301 GLU A CA 1
ATOM 2428 C C . GLU A 1 301 ? 42.917 1.072 -18.989 1.00 86.06 301 GLU A C 1
ATOM 2430 O O . GLU A 1 301 ? 44.143 1.174 -18.992 1.00 86.06 301 GLU A O 1
ATOM 2435 N N . GLN A 1 302 ? 42.133 2.094 -19.350 1.00 84.38 302 GLN A N 1
ATOM 2436 C CA . GLN A 1 302 ? 42.659 3.404 -19.751 1.00 84.38 302 GLN A CA 1
ATOM 2437 C C . GLN A 1 302 ? 43.389 4.115 -18.606 1.00 84.38 302 GLN A C 1
ATOM 2439 O O . GLN A 1 302 ? 44.438 4.711 -18.839 1.00 84.38 302 GLN A O 1
ATOM 2444 N N . GLN A 1 303 ? 42.888 4.032 -17.370 1.00 79.00 303 GLN A N 1
ATOM 2445 C CA . GLN A 1 303 ? 43.567 4.591 -16.197 1.00 79.00 303 GLN A CA 1
ATOM 2446 C C . GLN A 1 303 ? 44.883 3.866 -15.896 1.00 79.00 303 GLN A C 1
ATOM 2448 O O . GLN A 1 303 ? 45.866 4.523 -15.564 1.00 79.00 303 GLN A O 1
ATOM 2453 N N . GLN A 1 304 ? 44.940 2.540 -16.063 1.00 77.62 304 GLN A N 1
ATOM 2454 C CA . GLN A 1 304 ? 46.184 1.774 -15.927 1.00 77.62 304 GLN A CA 1
ATOM 2455 C C . GLN A 1 304 ? 47.199 2.136 -17.021 1.00 77.62 304 GLN A C 1
ATOM 2457 O O . GLN A 1 304 ? 48.385 2.267 -16.732 1.00 77.62 304 GLN A O 1
ATOM 2462 N N . GLN A 1 305 ? 46.748 2.380 -18.256 1.00 72.88 305 GLN A N 1
ATOM 2463 C CA . GLN A 1 305 ? 47.621 2.825 -19.352 1.00 72.88 305 GLN A CA 1
ATOM 2464 C C . GLN A 1 305 ? 48.086 4.286 -19.191 1.00 72.88 305 GLN A C 1
ATOM 2466 O O . GLN A 1 305 ? 49.202 4.624 -19.582 1.00 72.88 305 GLN A O 1
ATOM 2471 N N . GLN A 1 306 ? 47.278 5.154 -18.570 1.00 62.94 306 GLN A N 1
ATOM 2472 C CA . GLN A 1 306 ? 47.614 6.562 -18.312 1.00 62.94 306 GLN A CA 1
ATOM 2473 C C . GLN A 1 306 ? 48.479 6.791 -17.059 1.00 62.94 306 GLN A C 1
ATOM 2475 O O . GLN A 1 306 ? 48.947 7.912 -16.853 1.00 62.94 306 GLN A O 1
ATOM 2480 N N . GLN A 1 307 ? 48.805 5.756 -16.271 1.00 55.78 307 GLN A N 1
ATOM 2481 C CA . GLN A 1 307 ? 49.807 5.865 -15.193 1.00 55.78 307 GLN A CA 1
ATOM 2482 C C . GLN A 1 307 ? 51.230 6.199 -15.698 1.00 55.78 307 GLN A C 1
ATOM 2484 O O . GLN A 1 307 ? 52.105 6.495 -14.887 1.00 55.78 307 GLN A O 1
ATOM 2489 N N . HIS A 1 308 ? 51.461 6.254 -17.018 1.00 53.84 308 HIS A N 1
ATOM 2490 C CA . HIS A 1 308 ? 52.713 6.730 -17.618 1.00 53.84 308 HIS A CA 1
ATOM 2491 C C . HIS A 1 308 ? 52.708 8.178 -18.142 1.00 53.84 308 HIS A C 1
ATOM 2493 O O . HIS A 1 308 ? 53.737 8.637 -18.636 1.00 53.84 308 HIS A O 1
ATOM 2499 N N . SER A 1 309 ? 51.629 8.952 -17.980 1.00 50.62 309 SER A N 1
ATOM 2500 C CA . SER A 1 309 ? 51.653 10.385 -18.316 1.00 50.62 309 SER A CA 1
ATOM 2501 C C . SER A 1 309 ? 50.545 11.164 -17.604 1.00 50.62 309 SER A C 1
ATOM 2503 O O . SER A 1 309 ? 49.367 11.030 -17.926 1.00 50.62 309 SER A O 1
ATOM 2505 N N . PHE A 1 310 ? 50.938 12.014 -16.652 1.00 49.47 310 PHE A N 1
ATOM 2506 C CA . PHE A 1 310 ? 50.064 12.978 -15.979 1.00 49.47 310 PHE A CA 1
ATOM 2507 C C . PHE A 1 310 ? 49.435 13.964 -16.981 1.00 49.47 310 PHE A C 1
ATOM 2509 O O . PHE A 1 310 ? 50.152 14.693 -17.661 1.00 49.47 310 PHE A O 1
ATOM 2516 N N . SER A 1 311 ? 48.105 14.078 -17.003 1.00 47.56 311 SER A N 1
ATOM 2517 C CA . SER A 1 311 ? 47.374 15.296 -16.598 1.00 47.56 311 SER A CA 1
ATOM 2518 C C . SER A 1 311 ? 45.890 15.257 -17.004 1.00 47.56 311 SER A C 1
ATOM 2520 O O . SER A 1 311 ? 45.510 14.630 -17.985 1.00 47.56 311 SER A O 1
ATOM 2522 N N . HIS A 1 312 ? 45.099 16.019 -16.241 1.00 44.09 312 HIS A N 1
ATOM 2523 C CA . HIS A 1 312 ? 43.684 16.383 -16.405 1.00 44.09 312 HIS A CA 1
ATOM 2524 C C . HIS A 1 312 ? 42.615 15.391 -15.927 1.00 44.09 312 HIS A C 1
ATOM 2526 O O . HIS A 1 312 ? 42.083 14.565 -16.662 1.00 44.09 312 HIS A O 1
ATOM 2532 N N . SER A 1 313 ? 42.201 15.605 -14.671 1.00 45.78 313 SER A N 1
ATOM 2533 C CA . SER A 1 313 ? 40.932 15.129 -14.134 1.00 45.78 313 SER A CA 1
ATOM 2534 C C . SER A 1 313 ? 39.766 15.843 -14.826 1.00 45.78 313 SER A C 1
ATOM 2536 O O . SER A 1 313 ? 39.490 17.012 -14.550 1.00 45.78 313 SER A O 1
ATOM 2538 N N . GLN A 1 314 ? 39.035 15.134 -15.680 1.00 44.38 314 GLN A N 1
ATOM 2539 C CA . GLN A 1 314 ? 37.633 15.454 -15.919 1.00 44.38 314 GLN A CA 1
ATOM 2540 C C . GLN A 1 314 ? 36.784 14.497 -15.087 1.00 44.38 314 GLN A C 1
ATOM 2542 O O . GLN A 1 314 ? 36.730 13.295 -15.346 1.00 44.38 314 GLN A O 1
ATOM 2547 N N . SER A 1 315 ? 36.135 15.052 -14.063 1.00 42.59 315 SER A N 1
ATOM 2548 C CA . SER A 1 315 ? 35.058 14.386 -13.337 1.00 42.59 315 SER A CA 1
ATOM 2549 C C . SER A 1 315 ? 33.891 14.197 -14.302 1.00 42.59 315 SER A C 1
ATOM 2551 O O . SER A 1 315 ? 33.077 15.096 -14.518 1.00 42.59 315 SER A O 1
ATOM 2553 N N . THR A 1 316 ? 33.840 13.037 -14.951 1.00 41.66 316 THR A N 1
ATOM 2554 C CA . THR A 1 316 ? 32.639 12.607 -15.655 1.00 41.66 316 THR A CA 1
ATOM 2555 C C . THR A 1 316 ? 31.693 12.054 -14.601 1.00 41.66 316 THR A C 1
ATOM 2557 O O . THR A 1 316 ? 31.880 10.960 -14.077 1.00 41.66 316 THR A O 1
ATOM 2560 N N . SER A 1 317 ? 30.679 12.847 -14.253 1.00 40.62 317 SER A N 1
ATOM 2561 C CA . SER A 1 317 ? 29.502 12.351 -13.542 1.00 40.62 317 SER A CA 1
ATOM 2562 C C . SER A 1 317 ? 28.976 11.137 -14.312 1.00 40.62 317 SER A C 1
ATOM 2564 O O . SER A 1 317 ? 28.466 11.268 -15.430 1.00 40.62 317 SER A O 1
ATOM 2566 N N . MET A 1 318 ? 29.189 9.937 -13.765 1.00 43.19 318 MET A N 1
ATOM 2567 C CA . MET A 1 318 ? 28.640 8.706 -14.317 1.00 43.19 318 MET A CA 1
ATOM 2568 C C . MET A 1 318 ? 27.119 8.802 -14.238 1.00 43.19 318 MET A C 1
ATOM 2570 O O . MET A 1 318 ? 26.515 8.547 -13.197 1.00 43.19 318 MET A O 1
ATOM 2574 N N . ARG A 1 319 ? 26.498 9.191 -15.353 1.00 48.44 319 ARG A N 1
ATOM 2575 C CA . ARG A 1 319 ? 25.048 9.164 -15.528 1.00 48.44 319 ARG A CA 1
ATOM 2576 C C . ARG A 1 319 ? 24.582 7.716 -15.377 1.00 48.44 319 ARG A C 1
ATOM 2578 O O . ARG A 1 319 ? 24.817 6.890 -16.258 1.00 48.44 319 ARG A O 1
ATOM 2585 N N . ARG A 1 320 ? 23.952 7.412 -14.243 1.00 49.41 320 ARG A N 1
ATOM 2586 C CA . ARG A 1 320 ? 23.309 6.128 -13.941 1.00 49.41 320 ARG A CA 1
ATOM 2587 C C . ARG A 1 320 ? 22.028 5.988 -14.769 1.00 49.41 320 ARG A C 1
ATOM 2589 O O . ARG A 1 320 ? 20.950 6.028 -14.212 1.00 49.41 320 ARG A O 1
ATOM 2596 N N . SER A 1 321 ? 22.115 5.842 -16.090 1.00 50.88 321 SER A N 1
ATOM 2597 C CA . SER A 1 321 ? 20.935 5.696 -16.965 1.00 50.88 321 SER A CA 1
ATOM 2598 C C . SER A 1 321 ? 20.239 4.324 -16.865 1.00 50.88 321 SER A C 1
ATOM 2600 O O . SER A 1 321 ? 19.383 4.010 -17.693 1.00 50.88 321 SER A O 1
ATOM 2602 N N . ASN A 1 322 ? 20.616 3.489 -15.890 1.00 55.16 322 ASN A N 1
ATOM 2603 C CA . ASN A 1 322 ? 20.173 2.097 -15.778 1.00 55.16 322 ASN A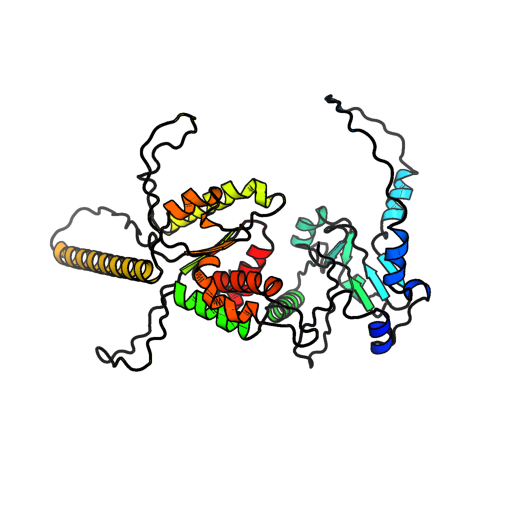 CA 1
ATOM 2604 C C . ASN A 1 322 ? 18.697 1.937 -15.460 1.00 55.16 322 ASN A C 1
ATOM 2606 O O . ASN A 1 322 ? 18.147 0.870 -15.717 1.00 55.16 322 ASN A O 1
ATOM 2610 N N . GLY A 1 323 ? 18.056 2.955 -14.889 1.00 65.50 323 GLY A N 1
ATOM 2611 C CA . GLY A 1 323 ? 16.743 2.742 -14.306 1.00 65.50 323 GLY A CA 1
ATOM 2612 C C . GLY A 1 323 ? 15.587 2.709 -15.307 1.00 65.50 323 GLY A C 1
ATOM 2613 O O . GLY A 1 323 ? 14.509 2.245 -14.964 1.00 65.50 323 GLY A O 1
ATOM 2614 N N . ARG A 1 324 ? 15.783 3.120 -16.570 1.00 75.69 324 ARG A N 1
ATOM 2615 C CA . ARG A 1 324 ? 14.674 3.189 -17.546 1.00 75.69 324 ARG A CA 1
ATOM 2616 C C . ARG A 1 324 ? 13.987 1.840 -17.805 1.00 75.69 324 ARG A C 1
ATOM 2618 O O . ARG A 1 324 ? 12.798 1.822 -18.114 1.00 75.69 324 ARG A O 1
ATOM 2625 N N . PHE A 1 325 ? 14.727 0.736 -17.717 1.00 85.69 325 PHE A N 1
ATOM 2626 C CA . PHE A 1 325 ? 14.188 -0.618 -17.904 1.00 85.69 325 PHE A CA 1
ATOM 2627 C C . PHE A 1 325 ? 14.001 -1.370 -16.587 1.00 85.69 325 PHE A C 1
ATOM 2629 O O . PHE A 1 325 ? 13.691 -2.558 -16.611 1.00 85.69 325 PHE A O 1
ATOM 2636 N N . THR A 1 326 ? 14.182 -0.695 -15.448 1.00 87.12 326 THR A N 1
ATOM 2637 C CA . THR A 1 326 ? 13.879 -1.276 -14.144 1.00 87.12 326 THR A CA 1
ATOM 2638 C C . THR A 1 326 ? 12.393 -1.625 -14.100 1.00 87.12 326 THR A C 1
ATOM 2640 O O . THR A 1 326 ? 11.566 -0.743 -14.349 1.00 87.12 326 THR A O 1
ATOM 2643 N N . PRO A 1 327 ? 12.033 -2.885 -13.797 1.00 92.81 327 PRO A N 1
ATOM 2644 C CA . PRO A 1 327 ? 10.644 -3.256 -13.595 1.00 92.81 327 PRO A CA 1
ATOM 2645 C C . PRO A 1 327 ? 10.034 -2.444 -12.453 1.00 92.81 327 PRO A C 1
ATOM 2647 O O . PRO A 1 327 ? 10.625 -2.304 -11.378 1.00 92.81 327 PRO A O 1
ATOM 2650 N N . ILE A 1 328 ? 8.845 -1.907 -12.698 1.00 95.31 328 ILE A N 1
ATOM 2651 C CA . ILE A 1 328 ? 8.058 -1.153 -11.731 1.00 95.31 328 ILE A CA 1
ATOM 2652 C C . ILE A 1 328 ? 6.719 -1.867 -11.571 1.00 95.31 328 ILE A C 1
ATOM 2654 O O . ILE A 1 328 ? 6.046 -2.148 -12.558 1.00 95.31 328 ILE A O 1
ATOM 2658 N N . TYR A 1 329 ? 6.315 -2.124 -10.336 1.00 97.88 329 TYR A N 1
ATOM 2659 C CA . TYR A 1 329 ? 4.973 -2.581 -10.007 1.00 97.88 329 TYR A CA 1
ATOM 2660 C C . TYR A 1 329 ? 4.148 -1.421 -9.450 1.00 97.88 329 TYR A C 1
ATOM 2662 O O . TYR A 1 329 ? 4.585 -0.754 -8.514 1.00 97.88 329 TYR A O 1
ATOM 2670 N N . LEU A 1 330 ? 2.970 -1.184 -10.021 1.00 98.19 330 LEU A N 1
ATOM 2671 C CA . LEU A 1 330 ? 2.029 -0.142 -9.629 1.00 98.19 330 LEU A CA 1
ATOM 2672 C C . LEU A 1 330 ? 0.784 -0.775 -8.994 1.00 98.19 330 LEU A C 1
ATOM 2674 O O . LEU A 1 330 ? -0.079 -1.296 -9.701 1.00 98.19 330 LEU A O 1
ATOM 2678 N N . ALA A 1 331 ? 0.694 -0.655 -7.671 1.00 98.19 331 ALA A N 1
ATOM 2679 C CA . ALA A 1 331 ? -0.506 -0.908 -6.887 1.00 98.19 331 ALA A CA 1
ATOM 2680 C C . ALA A 1 331 ? -1.382 0.351 -6.870 1.00 98.19 331 ALA A C 1
ATOM 2682 O O . ALA A 1 331 ? -0.901 1.444 -6.548 1.00 98.19 331 ALA A O 1
ATOM 2683 N N . THR A 1 332 ? -2.659 0.238 -7.226 1.00 97.25 332 THR A N 1
ATOM 2684 C CA . THR A 1 332 ? -3.561 1.397 -7.256 1.00 97.25 332 THR A CA 1
ATOM 2685 C C . THR A 1 332 ? -5.025 0.991 -7.179 1.00 97.25 332 THR A C 1
ATOM 2687 O O . THR A 1 332 ? -5.428 -0.056 -7.670 1.00 97.25 332 THR A O 1
ATOM 2690 N N . ASP A 1 333 ? -5.840 1.861 -6.588 1.00 94.75 333 ASP A N 1
ATOM 2691 C CA . ASP A 1 333 ? -7.297 1.735 -6.553 1.00 94.75 333 ASP A CA 1
ATOM 2692 C C . ASP A 1 333 ? -7.991 2.299 -7.807 1.00 94.75 333 ASP A C 1
ATOM 2694 O O . ASP A 1 333 ? -9.221 2.345 -7.871 1.00 94.75 333 ASP A O 1
ATOM 2698 N N . ALA A 1 334 ? -7.225 2.745 -8.805 1.00 94.31 334 ALA A N 1
ATOM 2699 C CA . ALA A 1 334 ? -7.763 3.205 -10.074 1.00 94.31 334 ALA A CA 1
ATOM 2700 C C . ALA A 1 334 ? -8.349 2.045 -10.890 1.00 94.31 334 ALA A C 1
ATOM 2702 O O . ALA A 1 334 ? -7.674 1.057 -11.174 1.00 94.31 334 ALA A O 1
ATOM 2703 N N . HIS A 1 335 ? -9.585 2.204 -11.362 1.00 90.88 335 HIS A N 1
ATOM 2704 C CA . HIS A 1 335 ? -10.167 1.272 -12.323 1.00 90.88 335 HIS A CA 1
ATOM 2705 C C . HIS A 1 335 ? -9.447 1.384 -13.676 1.00 90.88 335 HIS A C 1
ATOM 2707 O O . HIS A 1 335 ? -9.383 2.475 -14.247 1.00 90.88 335 HIS A O 1
ATOM 2713 N N . GLN A 1 336 ? -8.935 0.263 -14.194 1.00 91.62 336 GLN A N 1
ATOM 2714 C CA . GLN A 1 336 ? -8.198 0.177 -15.464 1.00 91.62 336 GLN A CA 1
ATOM 2715 C C . GLN A 1 336 ? -7.117 1.270 -15.604 1.00 91.62 336 GLN A C 1
ATOM 2717 O O . GLN A 1 336 ? -7.224 2.144 -16.474 1.00 91.62 336 GLN A O 1
ATOM 2722 N N . PRO A 1 337 ? -6.043 1.237 -14.789 1.00 93.62 337 PRO A N 1
ATOM 2723 C CA . PRO A 1 337 ? -5.064 2.326 -14.697 1.00 93.62 337 PRO A CA 1
ATOM 2724 C C . PRO A 1 337 ? -4.458 2.722 -16.049 1.00 93.62 337 PRO A C 1
ATOM 2726 O O . PRO A 1 337 ? -4.191 3.893 -16.297 1.00 93.62 337 PRO A O 1
ATOM 2729 N N . ARG A 1 338 ? -4.293 1.757 -16.963 1.00 91.12 338 ARG A N 1
ATOM 2730 C CA . ARG A 1 338 ? -3.733 1.971 -18.310 1.00 91.12 338 ARG A CA 1
ATOM 2731 C C . ARG A 1 338 ? -4.629 2.773 -19.254 1.00 91.12 338 ARG A C 1
ATOM 2733 O O . ARG A 1 338 ? -4.127 3.322 -20.231 1.00 91.12 338 ARG A O 1
ATOM 2740 N N . LEU A 1 339 ? -5.936 2.797 -19.005 1.00 93.19 339 LEU A N 1
ATOM 2741 C CA . LEU A 1 339 ? -6.895 3.593 -19.775 1.00 93.19 339 LEU A CA 1
ATOM 2742 C C . LEU A 1 339 ? -7.139 4.963 -19.139 1.00 93.19 339 LEU A C 1
ATOM 2744 O O . LEU A 1 339 ? -7.762 5.818 -19.764 1.00 93.19 339 LEU A O 1
ATOM 2748 N N . ASN A 1 340 ? -6.656 5.175 -17.914 1.00 93.81 340 ASN A N 1
ATOM 2749 C CA . ASN A 1 340 ? -6.849 6.412 -17.184 1.00 93.81 340 ASN A CA 1
ATOM 2750 C C . ASN A 1 340 ? -5.762 7.444 -17.565 1.00 93.81 340 ASN A C 1
ATOM 2752 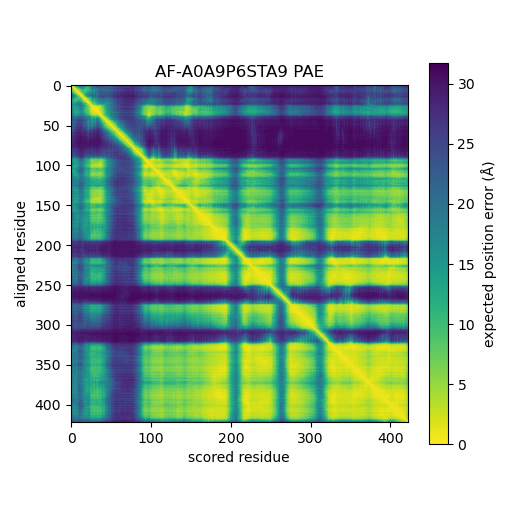O O . ASN A 1 340 ? -4.591 7.246 -17.225 1.00 93.81 340 ASN A O 1
ATOM 2756 N N . PRO A 1 341 ? -6.128 8.578 -18.203 1.00 94.62 341 PRO A N 1
ATOM 2757 C CA . PRO A 1 341 ? -5.162 9.560 -18.706 1.00 94.62 341 PRO A CA 1
ATOM 2758 C C . PRO A 1 341 ? -4.269 10.190 -17.634 1.00 94.62 341 PRO A C 1
ATOM 2760 O O . PRO A 1 341 ? -3.218 10.747 -17.945 1.00 94.62 341 PRO A O 1
ATOM 2763 N N . ILE A 1 342 ? -4.656 10.109 -16.356 1.00 94.81 342 ILE A N 1
ATOM 2764 C CA . ILE A 1 342 ? -3.843 10.625 -15.250 1.00 94.81 342 ILE A CA 1
ATOM 2765 C C . ILE A 1 342 ? -2.468 9.940 -15.165 1.00 94.81 342 ILE A C 1
ATOM 2767 O O . ILE A 1 342 ? -1.505 10.552 -14.708 1.00 94.81 342 ILE A O 1
ATOM 2771 N N . PHE A 1 343 ? -2.368 8.695 -15.644 1.00 95.56 343 PHE A N 1
ATOM 2772 C CA . PHE A 1 343 ? -1.134 7.917 -15.650 1.00 95.56 343 PHE A CA 1
ATOM 2773 C C . PHE A 1 343 ? -0.372 7.984 -16.979 1.00 95.56 343 PHE A C 1
ATOM 2775 O O . PHE A 1 343 ? 0.729 7.437 -17.045 1.00 95.56 343 PHE A O 1
ATOM 2782 N N . ASP A 1 344 ? -0.896 8.640 -18.027 1.00 93.81 344 ASP A N 1
ATOM 2783 C CA . ASP A 1 344 ? -0.290 8.618 -19.372 1.00 93.81 344 ASP A CA 1
ATOM 2784 C C . ASP A 1 344 ? 1.191 9.024 -19.320 1.00 93.81 344 ASP A C 1
ATOM 2786 O O . ASP A 1 344 ? 2.058 8.275 -19.768 1.00 93.81 344 ASP A O 1
ATOM 2790 N N . ARG A 1 345 ? 1.514 10.139 -18.650 1.00 93.31 345 ARG A N 1
ATOM 2791 C CA . ARG A 1 345 ? 2.907 10.604 -18.500 1.00 93.31 345 ARG A CA 1
ATOM 2792 C C . ARG A 1 345 ? 3.800 9.606 -17.771 1.00 93.31 345 ARG A C 1
ATOM 2794 O O . ARG A 1 345 ? 4.984 9.492 -18.093 1.00 93.31 345 ARG A O 1
ATOM 2801 N N . LEU A 1 346 ? 3.265 8.904 -16.774 1.00 94.00 346 LEU A N 1
ATOM 2802 C CA . LEU A 1 346 ? 4.009 7.905 -16.013 1.00 94.00 346 LEU A CA 1
ATOM 2803 C C . LEU A 1 346 ? 4.335 6.696 -16.907 1.00 94.00 346 LEU A C 1
ATOM 2805 O O . LEU A 1 346 ? 5.502 6.315 -17.008 1.00 94.00 346 LEU A O 1
ATOM 2809 N N . PHE A 1 347 ? 3.340 6.157 -17.618 1.00 93.81 347 PHE A N 1
ATOM 2810 C CA . PHE A 1 347 ? 3.518 5.030 -18.543 1.00 93.81 347 PHE A CA 1
ATOM 2811 C C . PHE A 1 347 ? 4.368 5.377 -19.776 1.00 93.81 347 PHE A C 1
ATOM 2813 O O . PHE A 1 347 ? 5.105 4.529 -20.276 1.00 93.81 347 PHE A O 1
ATOM 2820 N N . GLU A 1 348 ? 4.313 6.619 -20.258 1.00 90.75 348 GLU A N 1
ATOM 2821 C CA . GLU A 1 348 ? 5.169 7.107 -21.345 1.00 90.75 348 GLU A CA 1
ATOM 2822 C C . GLU A 1 348 ? 6.628 7.284 -20.910 1.00 90.75 348 GLU A C 1
ATOM 2824 O O . GLU A 1 348 ? 7.544 7.075 -21.708 1.00 90.75 348 GLU A O 1
ATOM 2829 N N . THR A 1 349 ? 6.855 7.654 -19.645 1.00 90.25 349 THR A N 1
ATOM 2830 C CA . THR A 1 349 ? 8.205 7.801 -19.082 1.00 90.25 349 THR A CA 1
ATOM 2831 C C . THR A 1 349 ? 8.858 6.432 -18.867 1.00 90.25 349 THR A C 1
ATOM 2833 O O . THR A 1 349 ? 10.033 6.250 -19.200 1.00 90.25 349 THR A O 1
ATOM 2836 N N . PHE A 1 350 ? 8.102 5.460 -18.345 1.00 91.75 350 PHE A N 1
ATOM 2837 C CA . PHE A 1 350 ? 8.611 4.138 -17.978 1.00 91.75 350 PHE A CA 1
ATOM 2838 C C . PHE A 1 350 ? 7.846 3.019 -18.694 1.00 91.75 350 PHE A C 1
ATOM 2840 O O . PHE A 1 350 ? 6.718 2.676 -18.346 1.00 91.75 350 PHE A O 1
ATOM 2847 N N . SER A 1 351 ? 8.501 2.373 -19.661 1.00 91.31 351 SER A N 1
ATOM 2848 C CA . SER A 1 351 ? 7.886 1.306 -20.469 1.00 91.31 351 SER A CA 1
ATOM 2849 C C . SER A 1 351 ? 7.729 -0.036 -19.732 1.00 91.31 351 SER A C 1
ATOM 2851 O O . SER A 1 351 ? 7.102 -0.947 -20.272 1.00 91.31 351 SER A O 1
ATOM 2853 N N . CYS A 1 352 ? 8.306 -0.153 -18.530 1.00 93.81 352 CYS A N 1
ATOM 2854 C CA . CYS A 1 352 ? 8.376 -1.359 -17.698 1.00 93.81 352 CYS A CA 1
ATOM 2855 C C . CYS A 1 352 ? 7.520 -1.260 -16.423 1.00 93.81 352 CYS A C 1
ATOM 2857 O O . CYS A 1 352 ? 7.912 -1.777 -15.380 1.00 93.81 352 CYS A O 1
ATOM 2859 N N . ILE A 1 353 ? 6.373 -0.572 -16.492 1.00 95.50 353 ILE A N 1
ATOM 2860 C CA . ILE A 1 353 ? 5.386 -0.555 -15.403 1.00 95.50 353 ILE A CA 1
ATOM 2861 C C . ILE A 1 353 ? 4.365 -1.666 -15.617 1.00 95.50 353 ILE A C 1
ATOM 2863 O O . ILE A 1 353 ? 3.763 -1.755 -16.694 1.00 95.50 353 ILE A O 1
ATOM 2867 N N . PHE A 1 354 ? 4.124 -2.438 -14.564 1.00 96.56 354 PHE A N 1
ATOM 2868 C CA . PHE A 1 354 ? 3.129 -3.495 -14.471 1.00 96.56 354 PHE A CA 1
ATOM 2869 C C . PHE A 1 354 ? 2.112 -3.168 -13.376 1.00 96.56 354 PHE A C 1
ATOM 2871 O O . PHE A 1 354 ? 2.482 -2.653 -12.327 1.00 96.56 354 PHE A O 1
ATOM 2878 N N . THR A 1 355 ? 0.840 -3.443 -13.625 1.00 96.94 355 THR A N 1
ATOM 2879 C CA . THR A 1 355 ? -0.273 -3.304 -12.676 1.00 96.94 355 THR A CA 1
ATOM 2880 C C . THR A 1 355 ? -0.859 -4.675 -12.381 1.00 96.94 355 THR A C 1
ATOM 2882 O O . THR A 1 355 ? -0.588 -5.629 -13.108 1.00 96.94 355 THR A O 1
ATOM 2885 N N . LEU A 1 356 ? -1.715 -4.779 -11.369 1.00 96.31 356 LEU A N 1
ATOM 2886 C CA . LEU A 1 356 ? -2.357 -6.048 -11.032 1.00 96.31 356 LEU A CA 1
ATOM 2887 C C . LEU A 1 356 ? -3.143 -6.669 -12.211 1.00 96.31 356 LEU A C 1
ATOM 2889 O O . LEU A 1 356 ? -3.096 -7.882 -12.399 1.00 96.31 356 LEU A O 1
ATOM 2893 N N . ASP A 1 357 ? -3.758 -5.839 -13.067 1.00 94.69 357 ASP A N 1
ATOM 2894 C CA . ASP A 1 357 ? -4.438 -6.258 -14.311 1.00 94.69 357 ASP A CA 1
ATOM 2895 C C . ASP A 1 357 ? -3.562 -7.124 -15.239 1.00 94.69 357 ASP A C 1
ATOM 2897 O O . ASP A 1 357 ? -4.069 -7.921 -16.029 1.00 94.69 357 ASP A O 1
ATOM 2901 N N . ASP A 1 358 ? -2.238 -6.986 -15.143 1.00 95.19 358 ASP A N 1
ATOM 2902 C CA . ASP A 1 358 ? -1.277 -7.721 -15.963 1.00 95.19 358 ASP A CA 1
ATOM 2903 C C . ASP A 1 358 ? -1.059 -9.167 -15.499 1.00 95.19 358 ASP A C 1
ATOM 2905 O O . ASP A 1 358 ? -0.374 -9.926 -16.181 1.00 95.19 358 ASP A O 1
ATOM 2909 N N . PHE A 1 359 ? -1.644 -9.538 -14.359 1.00 96.25 359 PHE A N 1
ATOM 2910 C CA . PHE A 1 359 ? -1.497 -10.832 -13.693 1.00 96.25 359 PHE A CA 1
ATOM 2911 C C . PHE A 1 359 ? -2.857 -11.487 -13.418 1.00 96.25 359 PHE A C 1
ATOM 2913 O O . PHE A 1 359 ? -3.005 -12.238 -12.459 1.00 96.25 359 PHE A O 1
ATOM 2920 N N . SER A 1 360 ? -3.868 -11.201 -14.245 1.00 94.31 360 SER A N 1
ATOM 2921 C CA . SER A 1 360 ? -5.231 -11.737 -14.081 1.00 94.31 360 SER A CA 1
ATOM 2922 C C . SER A 1 360 ? -5.274 -13.265 -13.943 1.00 94.31 360 SER A C 1
ATOM 2924 O O . SER A 1 360 ? -5.985 -13.775 -13.084 1.00 94.31 360 SER A O 1
ATOM 2926 N N . GLU A 1 361 ? -4.452 -13.994 -14.703 1.00 95.44 361 GLU A N 1
ATOM 2927 C CA . GLU A 1 361 ? -4.332 -15.455 -14.589 1.00 95.44 361 GLU A CA 1
ATOM 2928 C C . GLU A 1 361 ? -3.796 -15.902 -13.219 1.00 95.44 361 GLU A C 1
ATOM 2930 O O . GLU A 1 361 ? -4.260 -16.895 -12.659 1.00 95.44 361 GLU A O 1
ATOM 2935 N N . ASP A 1 362 ? -2.849 -15.159 -12.635 1.00 95.88 362 ASP A N 1
ATOM 2936 C CA . ASP A 1 362 ? -2.296 -15.478 -11.316 1.00 95.88 362 ASP A CA 1
ATOM 2937 C C . ASP A 1 362 ? -3.314 -15.271 -10.188 1.00 95.88 362 ASP A C 1
ATOM 2939 O O . ASP A 1 362 ? -3.137 -15.849 -9.110 1.00 95.88 362 ASP A O 1
ATOM 2943 N N . LEU A 1 363 ? -4.362 -14.475 -10.434 1.00 96.19 363 LEU A N 1
ATOM 2944 C CA . LEU A 1 363 ? -5.435 -14.176 -9.486 1.00 96.19 363 LEU A CA 1
ATOM 2945 C C . LEU A 1 363 ? -6.560 -15.213 -9.464 1.00 96.19 363 LEU A C 1
ATOM 2947 O O . LEU A 1 363 ? -7.354 -15.211 -8.522 1.00 96.19 363 LEU A O 1
ATOM 2951 N N . GLU A 1 364 ? -6.630 -16.120 -10.438 1.00 95.19 364 GLU A N 1
ATOM 2952 C CA . GLU A 1 364 ? -7.693 -17.130 -10.515 1.00 95.19 364 GLU A CA 1
ATOM 2953 C C . GLU A 1 364 ? -7.902 -17.945 -9.222 1.00 95.19 364 GLU A C 1
ATOM 2955 O O . GLU A 1 364 ? -9.056 -18.133 -8.820 1.00 95.19 364 GLU A O 1
ATOM 2960 N N . PRO A 1 365 ? -6.851 -18.355 -8.477 1.00 94.19 365 PRO A N 1
ATOM 2961 C CA . PRO A 1 365 ? -7.032 -19.019 -7.186 1.00 94.19 365 PRO A CA 1
ATOM 2962 C C . PRO A 1 365 ? -7.827 -18.191 -6.163 1.00 94.19 365 PRO A C 1
ATOM 2964 O O . PRO A 1 365 ? -8.535 -18.755 -5.332 1.00 94.19 365 PRO A O 1
ATOM 2967 N N . LEU A 1 366 ? -7.745 -16.856 -6.216 1.00 93.38 366 LEU A N 1
ATOM 2968 C CA . LEU A 1 366 ? -8.474 -15.958 -5.312 1.00 93.38 366 LEU A CA 1
ATOM 2969 C C . LEU A 1 366 ? -9.937 -15.802 -5.717 1.00 93.38 366 LEU A C 1
ATOM 2971 O O . LEU A 1 366 ? -10.791 -15.716 -4.836 1.00 93.38 366 LEU A O 1
ATOM 2975 N N . HIS A 1 367 ? -10.239 -15.804 -7.020 1.00 93.81 367 HIS A N 1
ATOM 2976 C CA . HIS A 1 367 ? -11.616 -15.761 -7.530 1.00 93.81 367 HIS A CA 1
ATOM 2977 C C . HIS A 1 367 ? -12.445 -16.971 -7.086 1.00 93.81 367 HIS A C 1
ATOM 2979 O O . HIS A 1 367 ? -13.664 -16.874 -6.951 1.00 93.81 367 HIS A O 1
ATOM 2985 N N . GLN A 1 368 ? -11.780 -18.091 -6.809 1.00 92.38 368 GLN A N 1
ATOM 2986 C CA . GLN A 1 368 ? -12.406 -19.331 -6.353 1.00 92.38 368 GLN A CA 1
ATOM 2987 C C . GLN A 1 368 ? -12.362 -19.494 -4.827 1.00 92.38 368 GLN A C 1
ATOM 2989 O O . GLN A 1 368 ? -13.055 -20.355 -4.281 1.00 92.38 368 GLN A O 1
ATOM 2994 N N . TYR A 1 369 ? -11.577 -18.669 -4.127 1.00 91.25 369 TYR A N 1
ATOM 2995 C CA . TYR A 1 369 ? -11.386 -18.795 -2.688 1.00 91.25 369 TYR A CA 1
ATOM 2996 C C . TYR A 1 369 ? -12.641 -18.368 -1.921 1.00 91.25 369 TYR A C 1
ATOM 2998 O O . TYR A 1 369 ? -13.117 -17.229 -2.018 1.00 91.25 369 TYR A O 1
ATOM 3006 N N . ARG A 1 370 ? -13.154 -19.299 -1.116 1.00 90.56 370 ARG A N 1
ATOM 3007 C CA . ARG A 1 370 ? -14.317 -19.107 -0.251 1.00 90.56 370 ARG A CA 1
ATOM 3008 C C . ARG A 1 370 ? -13.906 -19.196 1.206 1.00 90.56 370 ARG A C 1
ATOM 3010 O O . ARG A 1 370 ? -13.051 -20.004 1.561 1.00 90.56 370 ARG A O 1
ATOM 3017 N N . ASN A 1 371 ? -14.530 -18.378 2.041 1.00 85.25 371 ASN A N 1
ATOM 3018 C CA . ASN A 1 371 ? -14.428 -18.534 3.482 1.00 85.25 371 ASN A CA 1
ATOM 3019 C C . ASN A 1 371 ? -15.001 -19.915 3.869 1.00 85.25 371 ASN A C 1
ATOM 3021 O O . ASN A 1 371 ? -16.123 -20.230 3.466 1.00 85.25 371 ASN A O 1
ATOM 3025 N N . PRO A 1 372 ? -14.241 -20.762 4.587 1.00 84.88 372 PRO A N 1
ATOM 3026 C CA . PRO A 1 372 ? -14.689 -22.107 4.942 1.00 84.88 372 PRO A CA 1
ATOM 3027 C C . PRO A 1 372 ? -15.893 -22.127 5.892 1.00 84.88 372 PRO A C 1
ATOM 3029 O O . PRO A 1 372 ? -16.590 -23.135 5.936 1.00 84.88 372 PRO A O 1
ATOM 3032 N N . GLU A 1 373 ? -16.140 -21.043 6.633 1.00 83.81 373 GLU A N 1
ATOM 3033 C CA . GLU A 1 373 ? -17.210 -20.980 7.637 1.00 83.81 373 GLU A CA 1
ATOM 3034 C C . GLU A 1 373 ? -18.589 -20.693 7.019 1.00 83.81 373 GLU A C 1
ATOM 3036 O O . GLU A 1 373 ? -19.584 -21.291 7.417 1.00 83.81 373 GLU A O 1
ATOM 3041 N N . ASP A 1 374 ? -18.662 -19.796 6.030 1.00 88.31 374 ASP A N 1
ATOM 3042 C CA . ASP A 1 374 ? -19.930 -19.304 5.460 1.00 88.31 374 ASP A CA 1
ATOM 3043 C C . ASP A 1 374 ? -20.028 -19.453 3.926 1.00 88.31 374 ASP A C 1
ATOM 3045 O O . ASP A 1 374 ? -21.063 -19.165 3.326 1.00 88.31 374 ASP A O 1
ATOM 3049 N N . GLY A 1 375 ? -18.960 -19.904 3.260 1.00 87.00 375 GLY A N 1
ATOM 3050 C CA . GLY A 1 375 ? -18.899 -20.049 1.807 1.00 87.00 375 GLY A CA 1
ATOM 3051 C C . GLY A 1 375 ? -18.789 -18.732 1.026 1.00 87.00 375 GLY A C 1
ATOM 3052 O O . GLY A 1 375 ? -18.813 -18.765 -0.214 1.00 87.00 375 GLY A O 1
ATOM 3053 N N . THR A 1 376 ? -18.648 -17.585 1.699 1.00 89.69 376 THR A N 1
ATOM 3054 C CA . THR A 1 376 ? -18.548 -16.259 1.075 1.00 89.69 376 THR A CA 1
ATOM 3055 C C . THR A 1 376 ? -17.319 -16.179 0.172 1.00 89.69 376 THR A C 1
ATOM 3057 O O . THR A 1 376 ? -16.218 -16.572 0.557 1.00 89.69 376 THR A O 1
ATOM 3060 N N . LEU A 1 377 ? -17.486 -15.653 -1.048 1.00 90.75 377 LEU A N 1
ATOM 3061 C CA . LEU A 1 377 ? -16.362 -15.389 -1.951 1.00 90.75 377 LEU A CA 1
ATOM 3062 C C . LEU A 1 377 ? -15.491 -14.265 -1.394 1.00 90.75 377 LEU A C 1
ATOM 3064 O O . LEU A 1 377 ? -15.958 -13.140 -1.200 1.00 90.75 377 LEU A O 1
ATOM 3068 N N . MET A 1 378 ? -14.207 -14.555 -1.201 1.00 90.62 378 MET A N 1
ATOM 3069 C CA . MET A 1 378 ? -13.293 -13.624 -0.537 1.00 90.62 378 MET A CA 1
ATOM 3070 C C . MET A 1 378 ? -12.491 -12.755 -1.502 1.00 90.62 378 MET A C 1
ATOM 3072 O O . MET A 1 378 ? -11.803 -11.839 -1.056 1.00 90.62 378 MET A O 1
ATOM 3076 N N . ALA A 1 379 ? -12.582 -13.001 -2.813 1.00 90.88 379 ALA A N 1
ATOM 3077 C CA . ALA A 1 379 ? -11.782 -12.325 -3.834 1.00 90.88 379 ALA A CA 1
ATOM 3078 C C . ALA A 1 379 ? -11.745 -10.797 -3.665 1.00 90.88 379 ALA A C 1
ATOM 3080 O O . ALA A 1 379 ? -10.671 -10.206 -3.601 1.00 90.88 379 ALA A O 1
ATOM 3081 N N . LYS A 1 380 ? -12.913 -10.165 -3.482 1.00 90.50 380 LYS A N 1
ATOM 3082 C CA . LYS A 1 380 ? -13.034 -8.705 -3.316 1.00 90.50 380 LYS A CA 1
ATOM 3083 C C . LYS A 1 380 ? -12.277 -8.144 -2.103 1.00 90.50 380 LYS A C 1
ATOM 3085 O O . LYS A 1 380 ? -11.913 -6.975 -2.106 1.00 90.50 380 LYS A O 1
ATOM 3090 N N . PHE A 1 381 ? -12.048 -8.962 -1.077 1.00 89.25 381 PHE A N 1
ATOM 3091 C CA . PHE A 1 381 ? -11.321 -8.580 0.135 1.00 89.25 381 PHE A CA 1
ATOM 3092 C C . PHE A 1 381 ? -9.829 -8.920 0.044 1.00 89.25 381 PHE A C 1
ATOM 3094 O O . PHE A 1 381 ? -8.994 -8.206 0.591 1.00 89.25 381 PHE A O 1
ATOM 3101 N N . LEU A 1 382 ? -9.489 -10.009 -0.651 1.00 91.94 382 LEU A N 1
ATOM 3102 C CA . LEU A 1 382 ? -8.127 -10.534 -0.720 1.00 91.94 382 LEU A CA 1
ATOM 3103 C C . LEU A 1 382 ? -7.299 -9.926 -1.858 1.00 91.94 382 LEU A C 1
ATOM 3105 O O . LEU A 1 382 ? -6.094 -9.768 -1.701 1.00 91.94 382 LEU A O 1
ATOM 3109 N N . ILE A 1 383 ? -7.915 -9.545 -2.979 1.00 94.75 383 ILE A N 1
ATOM 3110 C CA . ILE A 1 383 ? -7.209 -8.954 -4.128 1.00 94.75 383 ILE A CA 1
ATOM 3111 C C . ILE A 1 383 ? -6.450 -7.667 -3.744 1.00 94.75 383 ILE A C 1
ATOM 3113 O O . ILE A 1 383 ? -5.257 -7.594 -4.041 1.00 94.75 383 ILE A O 1
ATOM 3117 N N . PRO A 1 384 ? -7.039 -6.697 -3.008 1.00 93.75 384 PRO A N 1
ATOM 3118 C CA . PRO A 1 384 ? -6.284 -5.533 -2.533 1.00 93.75 384 PRO A CA 1
ATOM 3119 C C . PRO A 1 384 ? -5.102 -5.903 -1.625 1.00 93.75 384 PRO A C 1
ATOM 3121 O O . PRO A 1 384 ? -4.082 -5.217 -1.616 1.00 93.75 384 PRO A O 1
ATOM 3124 N N . MET A 1 385 ? -5.217 -6.998 -0.864 1.00 94.75 385 MET A N 1
ATOM 3125 C CA . MET A 1 385 ? -4.132 -7.486 -0.009 1.00 94.75 385 MET A CA 1
ATOM 3126 C C . MET A 1 385 ? -3.000 -8.088 -0.838 1.00 94.75 385 MET A C 1
ATOM 3128 O O . MET A 1 385 ? -1.839 -7.829 -0.541 1.00 94.75 385 MET A O 1
ATOM 3132 N N . VAL A 1 386 ? -3.312 -8.823 -1.911 1.00 96.69 386 VAL A N 1
ATOM 3133 C CA . VAL A 1 386 ? -2.298 -9.291 -2.868 1.00 96.69 386 VAL A CA 1
ATOM 3134 C C . VAL A 1 386 ? -1.556 -8.113 -3.479 1.00 96.69 386 VAL A C 1
ATOM 3136 O O . VAL A 1 386 ? -0.329 -8.127 -3.481 1.00 96.69 386 VAL A O 1
ATOM 3139 N N . ASP A 1 387 ? -2.273 -7.078 -3.921 1.00 96.50 387 ASP A N 1
ATOM 3140 C CA . ASP A 1 387 ? -1.667 -5.875 -4.499 1.00 96.50 387 ASP A CA 1
ATOM 3141 C C . ASP A 1 387 ? -0.663 -5.223 -3.523 1.00 96.50 387 ASP A C 1
ATOM 3143 O O . ASP A 1 387 ? 0.494 -4.959 -3.867 1.00 96.50 387 ASP A O 1
ATOM 3147 N N . ALA A 1 388 ? -1.064 -5.089 -2.251 1.00 96.06 388 ALA A N 1
ATOM 3148 C CA . ALA A 1 388 ? -0.217 -4.601 -1.162 1.00 96.06 388 ALA A CA 1
ATOM 3149 C C . ALA A 1 388 ? 1.003 -5.501 -0.886 1.00 96.06 388 ALA A C 1
ATOM 3151 O O . ALA A 1 388 ? 2.109 -5.013 -0.647 1.00 96.06 388 ALA A O 1
ATOM 3152 N N . MET A 1 389 ? 0.823 -6.823 -0.904 1.00 96.31 389 MET A N 1
ATOM 3153 C CA . MET A 1 389 ? 1.892 -7.789 -0.640 1.00 96.31 389 MET A CA 1
ATOM 3154 C C . MET A 1 389 ? 2.913 -7.844 -1.777 1.00 96.31 389 MET A C 1
ATOM 3156 O O . MET A 1 389 ? 4.108 -7.937 -1.503 1.00 96.31 389 MET A O 1
ATOM 3160 N N . VAL A 1 390 ? 2.475 -7.752 -3.038 1.00 97.19 390 VAL A N 1
ATOM 3161 C CA . VAL A 1 390 ? 3.378 -7.680 -4.196 1.00 97.19 390 VAL A CA 1
ATOM 3162 C C . VAL A 1 390 ? 4.244 -6.433 -4.084 1.00 97.19 390 VAL A C 1
ATOM 3164 O O . VAL A 1 390 ? 5.471 -6.528 -4.089 1.00 97.19 390 VAL A O 1
ATOM 3167 N N . VAL A 1 391 ? 3.631 -5.260 -3.903 1.00 96.94 391 VAL A N 1
ATOM 3168 C CA . VAL A 1 391 ? 4.385 -4.004 -3.819 1.00 96.94 391 VAL A CA 1
ATOM 3169 C C . VAL A 1 391 ? 5.307 -3.965 -2.588 1.00 96.94 391 VAL A C 1
ATOM 3171 O O . VAL A 1 391 ? 6.398 -3.400 -2.658 1.00 96.94 391 VAL A O 1
ATOM 3174 N N . ALA A 1 392 ? 4.947 -4.629 -1.485 1.00 95.38 392 ALA A N 1
ATOM 3175 C CA . ALA A 1 392 ? 5.788 -4.747 -0.292 1.00 95.38 392 ALA A CA 1
ATOM 3176 C C . ALA A 1 392 ? 7.053 -5.607 -0.488 1.00 95.38 392 ALA A C 1
ATOM 3178 O O . ALA A 1 392 ? 8.027 -5.429 0.239 1.00 95.38 392 ALA A O 1
ATOM 3179 N N . LYS A 1 393 ? 7.074 -6.513 -1.472 1.00 94.38 393 LYS A N 1
ATOM 3180 C CA . LYS A 1 393 ? 8.246 -7.346 -1.810 1.00 94.38 393 LYS A CA 1
ATOM 3181 C C . LYS A 1 393 ? 9.265 -6.628 -2.711 1.00 94.38 393 LYS A C 1
ATOM 3183 O O . LYS A 1 393 ? 10.300 -7.199 -3.047 1.00 94.38 393 LYS A O 1
ATOM 3188 N N . SER A 1 394 ? 8.979 -5.393 -3.121 1.00 93.12 394 SER A N 1
ATOM 3189 C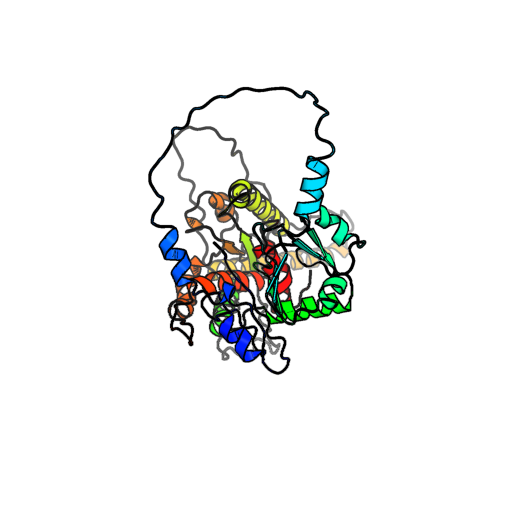 CA . SER A 1 394 ? 9.855 -4.593 -3.983 1.00 93.12 394 SER A CA 1
ATOM 3190 C C . SER A 1 394 ? 11.155 -4.167 -3.291 1.00 93.12 394 SER A C 1
ATOM 3192 O O . SER A 1 394 ? 11.202 -3.953 -2.078 1.00 93.12 394 SER A O 1
ATOM 3194 N N . ALA A 1 395 ? 12.213 -3.950 -4.072 1.00 90.00 395 ALA A N 1
ATOM 3195 C CA . ALA A 1 395 ? 13.504 -3.483 -3.567 1.00 90.00 395 ALA A CA 1
ATOM 3196 C C . ALA A 1 395 ? 13.434 -2.042 -3.029 1.00 90.00 395 ALA A C 1
ATOM 3198 O O . ALA A 1 395 ? 14.050 -1.731 -2.015 1.00 90.00 395 ALA A O 1
ATOM 3199 N N . ALA A 1 396 ? 12.631 -1.183 -3.659 1.00 90.75 396 ALA A N 1
ATOM 3200 C CA . ALA A 1 396 ? 12.364 0.188 -3.222 1.00 90.75 396 ALA A CA 1
ATOM 3201 C C . ALA A 1 396 ? 10.868 0.489 -3.333 1.00 90.75 396 ALA A C 1
ATOM 3203 O O . ALA A 1 396 ? 10.220 -0.040 -4.235 1.00 90.75 396 ALA A O 1
ATOM 3204 N N . PHE A 1 397 ? 10.337 1.339 -2.450 1.00 94.56 397 PHE A N 1
ATOM 3205 C CA . PHE A 1 397 ? 8.912 1.661 -2.394 1.00 94.56 397 PHE A CA 1
ATOM 3206 C C . PHE A 1 397 ? 8.628 3.159 -2.405 1.00 94.56 397 PHE A C 1
ATOM 3208 O O . PHE A 1 397 ? 9.294 3.932 -1.721 1.00 94.56 397 PHE A O 1
ATOM 3215 N N . PHE A 1 398 ? 7.574 3.535 -3.129 1.00 96.00 398 PHE A N 1
ATOM 3216 C CA . PHE A 1 398 ? 7.003 4.877 -3.152 1.00 96.00 398 PHE A CA 1
ATOM 3217 C C . PHE A 1 398 ? 5.502 4.785 -2.905 1.00 96.00 398 PHE A C 1
ATOM 3219 O O . PHE A 1 398 ? 4.781 4.166 -3.683 1.00 96.00 398 PHE A O 1
ATOM 3226 N N . GLY A 1 399 ? 5.015 5.405 -1.836 1.00 95.44 399 GLY A N 1
ATOM 3227 C CA . GLY A 1 399 ? 3.593 5.407 -1.500 1.00 95.44 399 GLY A CA 1
ATOM 3228 C C . GLY A 1 399 ? 2.975 6.797 -1.576 1.00 95.44 399 GLY A C 1
ATOM 3229 O O . GLY A 1 399 ? 3.655 7.801 -1.374 1.00 95.44 399 GLY A O 1
ATOM 3230 N N . THR A 1 400 ? 1.658 6.861 -1.777 1.00 96.00 400 THR A N 1
ATOM 3231 C CA . THR A 1 400 ? 0.876 8.090 -1.580 1.00 96.00 400 THR A CA 1
ATOM 3232 C C . THR A 1 400 ? 1.075 8.646 -0.163 1.00 96.00 400 THR A C 1
ATOM 3234 O O . THR A 1 400 ? 0.814 7.913 0.802 1.00 96.00 400 THR A O 1
ATOM 3237 N N . PRO A 1 401 ? 1.485 9.921 -0.010 1.00 91.69 401 PRO A N 1
ATOM 3238 C CA . PRO A 1 401 ? 1.585 10.582 1.288 1.00 91.69 401 PRO A CA 1
ATOM 3239 C C . PRO A 1 401 ? 0.261 10.546 2.057 1.00 91.69 401 PRO A C 1
ATOM 3241 O O . PRO A 1 401 ? -0.807 10.616 1.460 1.00 91.69 401 PRO A O 1
ATOM 3244 N N . ALA A 1 402 ? 0.329 10.428 3.385 1.00 88.06 402 ALA A N 1
ATOM 3245 C CA . ALA A 1 402 ? -0.827 10.354 4.293 1.00 88.06 402 ALA A CA 1
ATOM 3246 C C . ALA A 1 402 ? -1.806 9.175 4.075 1.00 88.06 402 ALA A C 1
ATOM 3248 O O . ALA A 1 402 ? -2.729 9.003 4.871 1.00 88.06 402 ALA A O 1
ATOM 3249 N N . SER A 1 403 ? -1.592 8.315 3.074 1.00 89.62 403 SER A N 1
ATOM 3250 C CA . SER A 1 403 ? -2.388 7.101 2.901 1.00 89.62 403 SER A CA 1
ATOM 3251 C C . SER A 1 403 ? -2.070 6.093 4.005 1.00 89.62 403 SER A C 1
ATOM 3253 O O . SER A 1 403 ? -0.931 5.643 4.164 1.00 89.62 403 SER A O 1
ATOM 3255 N N . THR A 1 404 ? -3.099 5.704 4.760 1.00 87.31 404 THR A N 1
ATOM 3256 C CA . THR A 1 404 ? -3.011 4.639 5.770 1.00 87.31 404 THR A CA 1
ATOM 3257 C C . THR A 1 404 ? -2.586 3.313 5.146 1.00 87.31 404 THR A C 1
ATOM 3259 O O . THR A 1 404 ? -1.819 2.574 5.758 1.00 87.31 404 THR A O 1
ATOM 3262 N N . PHE A 1 405 ? -3.004 3.056 3.905 1.00 90.94 405 PHE A N 1
ATOM 3263 C CA . PHE A 1 405 ? -2.637 1.865 3.146 1.00 90.94 405 PHE A CA 1
ATOM 3264 C C . PHE A 1 405 ? -1.162 1.882 2.717 1.00 90.94 405 PHE A C 1
ATOM 3266 O O . PHE A 1 405 ? -0.448 0.911 2.959 1.00 90.94 405 PHE A O 1
ATOM 3273 N N . SER A 1 406 ? -0.660 3.013 2.196 1.00 94.06 406 SER A N 1
ATOM 3274 C CA . SER A 1 406 ? 0.783 3.189 1.939 1.00 94.06 406 SER A CA 1
ATOM 3275 C C . SER A 1 406 ? 1.606 2.987 3.211 1.00 94.06 406 SER A C 1
ATOM 3277 O O . SER A 1 406 ? 2.645 2.335 3.188 1.00 94.06 406 SER A O 1
ATOM 3279 N N . ASN A 1 407 ? 1.136 3.535 4.335 1.00 91.38 407 ASN A N 1
ATOM 3280 C CA . ASN A 1 407 ? 1.813 3.415 5.621 1.00 91.38 407 ASN A CA 1
ATOM 3281 C C . ASN A 1 407 ? 1.815 1.966 6.136 1.00 91.38 407 ASN A C 1
ATOM 3283 O O . ASN A 1 407 ? 2.816 1.519 6.687 1.00 91.38 407 ASN A O 1
ATOM 3287 N N . TYR A 1 408 ? 0.725 1.220 5.930 1.00 91.00 408 TYR A N 1
ATOM 3288 C CA . TYR A 1 408 ? 0.657 -0.210 6.235 1.00 91.00 408 TYR A CA 1
ATOM 3289 C C . TYR A 1 408 ? 1.657 -1.017 5.397 1.00 91.00 408 TYR A C 1
ATOM 3291 O O . TYR A 1 408 ? 2.431 -1.799 5.950 1.00 91.00 408 TYR A O 1
ATOM 3299 N N . ILE A 1 409 ? 1.718 -0.773 4.085 1.00 93.88 409 ILE A N 1
ATOM 3300 C CA . ILE A 1 409 ? 2.715 -1.402 3.211 1.00 93.88 409 ILE A CA 1
ATOM 3301 C C . ILE A 1 409 ? 4.131 -1.106 3.720 1.00 93.88 409 ILE A C 1
ATOM 3303 O O . ILE A 1 409 ? 4.919 -2.025 3.930 1.00 93.88 409 ILE A O 1
ATOM 3307 N N . GLN A 1 410 ? 4.436 0.170 3.955 1.00 92.56 410 GLN A N 1
ATOM 3308 C CA . GLN A 1 410 ? 5.775 0.627 4.309 1.00 92.56 410 GLN A CA 1
ATOM 3309 C C . GLN A 1 410 ? 6.246 0.138 5.682 1.00 92.56 410 GLN A C 1
ATOM 3311 O O . GLN A 1 410 ? 7.403 -0.242 5.828 1.00 92.56 410 GLN A O 1
ATOM 3316 N N . LYS A 1 411 ? 5.377 0.181 6.697 1.00 88.25 411 LYS A N 1
ATOM 3317 C CA . LYS A 1 411 ? 5.775 -0.045 8.096 1.00 88.25 411 LYS A CA 1
ATOM 3318 C C . LYS A 1 411 ? 5.470 -1.442 8.623 1.00 88.25 411 LYS A C 1
ATOM 3320 O O . LYS A 1 411 ? 5.996 -1.794 9.674 1.00 88.25 411 LYS A O 1
ATOM 3325 N N . GLN A 1 412 ? 4.617 -2.214 7.946 1.00 89.00 412 GLN A N 1
ATOM 3326 C CA . GLN A 1 412 ? 4.253 -3.579 8.354 1.00 89.00 412 GLN A CA 1
ATOM 3327 C C . GLN A 1 412 ? 4.691 -4.603 7.323 1.00 89.00 412 GLN A C 1
ATOM 3329 O O . GLN A 1 412 ? 5.497 -5.475 7.631 1.00 89.00 412 GLN A O 1
ATOM 3334 N N . LEU A 1 413 ? 4.188 -4.496 6.092 1.00 91.69 413 LEU A N 1
ATOM 3335 C CA . LEU A 1 413 ? 4.419 -5.547 5.104 1.00 91.69 413 LEU A CA 1
ATOM 3336 C C . LEU A 1 413 ? 5.872 -5.583 4.621 1.00 91.69 413 LEU A C 1
ATOM 3338 O O . LEU A 1 413 ? 6.461 -6.658 4.540 1.00 91.69 413 LEU A O 1
ATOM 3342 N N . ARG A 1 414 ? 6.469 -4.424 4.309 1.00 90.81 414 ARG A N 1
ATOM 3343 C CA . ARG A 1 414 ? 7.857 -4.354 3.821 1.00 90.81 414 ARG A CA 1
ATOM 3344 C C . ARG A 1 414 ? 8.854 -4.960 4.813 1.00 90.81 414 ARG A C 1
ATOM 3346 O O . ARG A 1 414 ? 9.604 -5.834 4.372 1.00 90.81 414 ARG A O 1
ATOM 3353 N N . PRO A 1 415 ? 8.860 -4.602 6.113 1.00 89.19 415 PRO A N 1
ATOM 3354 C CA . PRO A 1 415 ? 9.751 -5.243 7.079 1.00 89.19 415 PRO A CA 1
ATOM 3355 C C . PRO A 1 415 ? 9.559 -6.757 7.161 1.00 89.19 415 PRO A C 1
ATOM 3357 O O . PRO A 1 415 ? 10.543 -7.493 7.164 1.00 89.19 415 PRO A O 1
ATOM 3360 N N . ALA A 1 416 ? 8.311 -7.232 7.125 1.00 87.12 416 ALA A N 1
ATOM 3361 C CA . ALA A 1 416 ? 8.010 -8.660 7.179 1.00 87.12 416 ALA A CA 1
ATOM 3362 C C . ALA A 1 416 ? 8.552 -9.447 5.969 1.00 87.12 416 ALA A C 1
ATOM 3364 O O . ALA A 1 416 ? 8.938 -10.604 6.121 1.00 87.12 416 ALA A O 1
ATOM 3365 N N . TYR A 1 417 ? 8.611 -8.841 4.777 1.00 87.62 417 TYR A N 1
ATOM 3366 C CA . TYR A 1 417 ? 9.100 -9.520 3.566 1.00 87.62 417 TYR A CA 1
ATOM 3367 C C . TYR A 1 417 ? 10.571 -9.276 3.240 1.00 87.62 417 TYR A C 1
ATOM 3369 O O . TYR A 1 417 ? 11.197 -10.123 2.606 1.00 87.62 417 TYR A O 1
ATOM 3377 N N . THR A 1 418 ? 11.118 -8.126 3.621 1.00 83.69 418 THR A N 1
ATOM 3378 C CA . THR A 1 418 ? 12.477 -7.721 3.231 1.00 83.69 418 THR A CA 1
ATOM 3379 C C . THR A 1 418 ? 13.472 -7.793 4.387 1.00 83.69 418 THR A C 1
ATOM 3381 O O . THR A 1 418 ? 14.676 -7.787 4.146 1.00 83.69 418 THR A O 1
ATOM 3384 N N . GLY A 1 419 ? 12.994 -7.847 5.637 1.00 79.31 419 GLY A N 1
ATOM 3385 C CA . GLY A 1 419 ? 13.828 -7.674 6.828 1.00 79.31 419 GLY A CA 1
ATOM 3386 C C . GLY A 1 419 ? 14.383 -6.253 6.984 1.00 79.31 419 GLY A C 1
ATOM 3387 O O . GLY A 1 419 ? 15.200 -6.016 7.873 1.00 79.31 419 GLY A O 1
ATOM 3388 N N . LEU A 1 420 ? 13.973 -5.315 6.122 1.00 71.31 420 LEU A N 1
ATOM 3389 C CA . LEU A 1 420 ? 14.394 -3.921 6.161 1.00 71.31 420 LEU A CA 1
ATOM 3390 C C . LEU A 1 420 ? 13.365 -3.109 6.946 1.00 71.31 420 LEU A C 1
ATOM 3392 O O . LEU A 1 420 ? 12.197 -3.027 6.565 1.00 71.31 420 LEU A O 1
ATOM 3396 N N . TYR A 1 421 ? 13.822 -2.521 8.046 1.00 66.88 421 TYR A N 1
ATOM 3397 C CA . TYR A 1 421 ? 13.086 -1.508 8.788 1.00 66.88 421 TYR A CA 1
ATOM 3398 C C . TYR A 1 421 ? 13.594 -0.140 8.334 1.00 66.88 421 TYR A C 1
ATOM 3400 O O . TYR A 1 421 ? 14.805 0.087 8.342 1.00 66.88 421 TYR A O 1
ATOM 3408 N N . ASP A 1 422 ? 12.671 0.724 7.921 1.00 51.78 422 ASP A N 1
ATOM 3409 C CA . ASP A 1 422 ? 12.964 2.115 7.555 1.00 51.78 422 ASP A CA 1
ATOM 3410 C C . ASP A 1 422 ? 13.078 3.028 8.781 1.00 51.78 422 ASP A C 1
ATOM 3412 O O . ASP A 1 422 ? 12.294 2.834 9.746 1.00 51.78 422 ASP A O 1
#

Organism: NCBI:txid1440133

pLDDT: mean 72.11, std 23.33, range [25.69, 98.19]

Solvent-accessible surface area (backbone atoms only — not comparable to full-atom values): 25861 Å² total; per-residue (Å²): 143,78,93,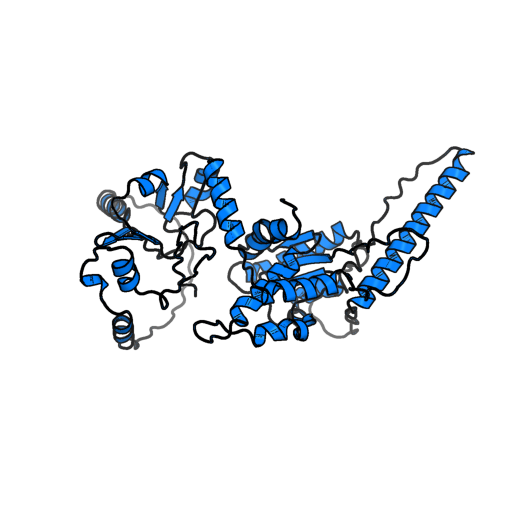50,42,74,56,82,70,82,54,93,88,53,100,58,86,54,84,44,47,78,88,71,54,53,70,66,57,52,25,65,77,67,70,47,54,68,53,80,87,73,71,64,60,76,75,62,66,61,74,66,64,80,79,77,85,86,81,87,82,85,91,77,92,76,89,84,86,88,79,91,81,90,80,91,86,58,82,63,68,57,50,53,54,62,62,63,64,76,47,82,40,59,48,75,43,69,31,32,35,36,39,61,64,96,48,76,38,45,55,29,37,25,63,47,72,85,38,70,71,39,54,75,54,44,87,68,34,76,36,80,43,42,49,68,60,59,73,68,50,88,47,81,39,78,45,57,39,68,77,68,49,95,70,31,69,39,73,73,52,72,66,57,47,51,50,52,50,55,52,56,61,67,65,54,87,84,44,71,70,50,53,54,39,20,45,54,54,40,27,57,61,20,65,51,67,85,68,70,94,71,84,67,77,74,84,85,49,89,82,72,81,77,68,45,65,25,37,12,32,36,46,64,39,80,51,77,71,36,44,75,43,31,61,59,52,52,49,51,52,45,52,52,49,30,59,79,18,38,54,75,74,90,76,76,78,77,91,71,93,72,95,76,89,86,83,78,87,75,74,72,66,72,69,49,53,66,68,56,20,51,51,52,35,50,54,49,53,51,54,50,51,57,51,52,51,53,51,53,53,50,52,64,65,41,75,82,55,95,80,80,89,74,88,72,79,79,74,51,57,67,36,58,32,44,34,30,39,45,34,57,69,56,80,61,54,90,78,36,73,85,41,47,68,52,48,62,70,31,40,24,65,43,44,68,81,80,42,57,78,66,44,50,70,40,70,69,35,48,42,89,88,79,62,48,72,40,29,88,69,46,51,64,50,29,42,45,48,28,35,22,65,30,73,44,77,47,54,39,81,94,37,68,66,36,48,43,29,62,73,49,45,19,28,76,66,66,74,52,78,132

Radius of gyration: 29.1 Å; Cα contacts (8 Å, |Δi|>4): 447; chains: 1; bounding box: 94×71×73 Å

Foldseek 3Di:
DDFFWADAPPDPVDLDRDRAGCVRDDVVNVCVVVVFDFDPVRVDDPVVVVVPPVPDDDDDDDDDDDDDDDDDDDDDDDPPVVVVVVVVPQDPQWDDGGLEIGGRDPDLAAEAEEQDCPDPLNVVCVVRHNYYDYPVNVVPDNRPYYTYTDCDHDRSYYYDDPVVVVVVLVVLQSPQDDDPLLVVLLVVVLCLLQVVDPPPPPDDDDPPDPPDPPRNFFAEEEQEQDDDVSVVCRLVQLVVVLVVLCVVLLPDPVPPPDPDDDDDDDDDPDPQPAADHSVRLVVLLVVVVVVVVVVVVVVVVVVVVCVVDDDDDDPDPPRNNNRQSGAYEYHYPDDPVVVDVSCSVVCSSHSRYDYVVNCVVSLVVLQCDADPPPRHRCNVVSVSSSSLLNSLLGPHYHYDPPDPSSVSSQQRNNCVNPVDHD

Mean predicted aligned error: 15.39 Å